Protein 7D40 (pdb70)

Nearest PDB structures (foldseek):
  7d95-assembly1_B  TM=1.003E+00  e=1.346E-40  Methanocaldococcus jannaschii DSM 2661
  7d96-assembly1_A  TM=9.999E-01  e=4.193E-40  Methanocaldococcus jannaschii DSM 2661
  2ywc-assembly3_A  TM=9.236E-01  e=1.010E-18  Thermus thermophilus HB8
  2ywc-assembly1_B  TM=8.673E-01  e=2.221E-19  Thermus thermophilus HB8
  2ywc-assembly3_D  TM=9.173E-01  e=1.783E-18  Thermus thermophilus HB8

Organism: Methanocaldococcus jannaschii (strain ATCC 43067 / DSM 2661 / JAL-1 / JCM 10045 / NBRC 100440) (NCBI:txid243232)

Solvent-accessible surface area: 16465 Å² total

Secondary structure (P-SEA, 3-state):
cbbbccccccaaaaaaaaaaaabbbbbbbcccccaaaaaaccccccccccccccccccaaaaaaacccccbbbbcaaaaaaaaaaabbbbbccccccccbbbbbbcccccccccccbbbbbbbccccccccccccccccccccccccccccccccbbbbccccccccccaaaaaaaaaaaaaccccc/cbbbbcccccaaaaaaaaaaaabbbbbbbcccccaaaaaaccccccccccccccccccaaaaaaaaccccbbbbccaaaaaaaaaabbbbbbbccccccbbbbbbcccccccccccbbbbbbbccccccccccccccccccccccccbbbcccccbbbbccccccccccaaaaaaaaaaaaaccccc

InterPro domains:
  IPR004739 GMP synthase, glutamine amidotransferase [TIGR00888] (2-185)
  IPR004739 GMP synthase, glutamine amidotransferase [cd01742] (2-179)
  IPR017926 Glutamine amidotransferase [PF00117] (3-180)
  IPR023686 GMP synthase (glutamine-hydrolyzing) subunit A [MF_01510] (1-185)
  IPR023686 GMP synthase (glutamine-hydrolyzing) subunit A [NF001975] (1-184)
  IPR029062 Class I glutamine amidotransferase-like [G3DSA:3.40.50.880] (1-188)
  IPR029062 Class I glutamine amidotransferase-like [SSF52317] (1-183)

Structure (mmCIF, N/CA/C/O backbone):
data_7D40
#
_entry.id   7D40
#
_cell.length_a   65.280
_cell.length_b   65.280
_cell.length_c   97.141
_cell.angle_alpha   90.000
_cell.angle_beta   90.000
_cell.angle_gamma   120.000
#
_symmetry.space_group_name_H-M   'P 32'
#
loop_
_entity.id
_entity.type
_entity.pdbx_description
1 polymer 'GMP synthase [glutamine-hydrolyzing] subunit A'
2 water water
#
loop_
_atom_site.group_PDB
_atom_site.id
_atom_site.type_symbol
_atom_site.label_atom_id
_atom_site.label_alt_id
_atom_site.label_comp_id
_atom_site.label_asym_id
_atom_site.label_entity_id
_atom_site.label_seq_id
_atom_site.pdbx_PDB_ins_code
_atom_site.Cartn_x
_atom_site.Cartn_y
_atom_site.Cartn_z
_atom_site.occupancy
_atom_site.B_iso_or_equiv
_atom_site.auth_seq_id
_atom_site.auth_comp_id
_atom_site.auth_asym_id
_atom_site.auth_atom_id
_atom_site.pdbx_PDB_model_num
ATOM 1 N N . MET A 1 1 ? 3.049 20.385 -21.800 1.00 16.31 1 MET A N 1
ATOM 2 C CA . MET A 1 1 ? 1.967 20.749 -20.893 1.00 16.57 1 MET A CA 1
ATOM 3 C C . MET A 1 1 ? 2.370 20.533 -19.438 1.00 15.89 1 MET A C 1
ATOM 4 O O . MET A 1 1 ? 2.996 19.529 -19.100 1.00 16.12 1 MET A O 1
ATOM 9 N N . ILE A 1 2 ? 2.006 21.482 -18.582 1.00 15.16 2 ILE A N 1
ATOM 10 C CA . ILE A 1 2 ? 2.331 21.397 -17.152 1.00 14.26 2 ILE A CA 1
ATOM 11 C C . ILE A 1 2 ? 1.154 20.843 -16.413 1.00 13.68 2 ILE A C 1
ATOM 12 O O . ILE A 1 2 ? 0.041 21.299 -16.573 1.00 15.17 2 ILE A O 1
ATOM 17 N N . VAL A 1 3 ? 1.327 19.843 -15.540 1.00 13.82 3 VAL A N 1
ATOM 18 C CA . VAL A 1 3 ? 0.214 19.346 -14.739 1.00 14.87 3 VAL A CA 1
ATOM 19 C C . VAL A 1 3 ? 0.209 20.116 -13.403 1.00 15.38 3 VAL A C 1
ATOM 20 O O . VAL A 1 3 ? 1.271 20.255 -12.761 1.00 15.44 3 VAL A O 1
ATOM 24 N N . ILE A 1 4 ? -0.974 20.550 -12.979 1.00 14.84 4 ILE A N 1
ATOM 25 C CA . ILE A 1 4 ? -1.133 21.271 -11.734 1.00 14.57 4 ILE A CA 1
ATOM 26 C C . ILE A 1 4 ? -1.945 20.414 -10.763 1.00 14.53 4 ILE A C 1
ATOM 27 O O . ILE A 1 4 ? -3.124 20.085 -11.096 1.00 14.81 4 ILE A O 1
ATOM 32 N N . LEU A 1 5 ? -1.314 19.963 -9.691 1.00 14.62 5 LEU A N 1
ATOM 33 C CA . LEU A 1 5 ? -2.039 19.227 -8.674 1.00 16.53 5 LEU A CA 1
ATOM 34 C C . LEU A 1 5 ? -2.870 20.188 -7.829 1.00 14.99 5 LEU A C 1
ATOM 35 O O . LEU A 1 5 ? -2.337 21.181 -7.238 1.00 17.31 5 LEU A O 1
ATOM 40 N N . ASP A 1 6 ? -4.188 19.991 -7.820 1.00 17.07 6 ASP A N 1
ATOM 41 C CA . ASP A 1 6 ? -5.074 20.863 -7.121 1.00 16.17 6 ASP A CA 1
ATOM 42 C C . ASP A 1 6 ? -5.163 20.518 -5.620 1.00 18.62 6 ASP A C 1
ATOM 43 O O . ASP A 1 6 ? -5.834 19.514 -5.233 1.00 18.33 6 ASP A O 1
ATOM 48 N N . ASN A 1 7 ? -4.476 21.303 -4.823 1.00 16.68 7 ASN A N 1
ATOM 49 C CA . ASN A 1 7 ? -4.379 21.113 -3.363 1.00 17.44 7 ASN A CA 1
ATOM 50 C C . ASN A 1 7 ? -5.513 21.876 -2.636 1.00 20.57 7 ASN A C 1
ATOM 51 O O . ASN A 1 7 ? -5.491 21.881 -1.425 1.00 20.62 7 ASN A O 1
ATOM 56 N N . GLY A 1 8 ? -6.426 22.420 -3.435 1.00 19.54 8 GLY A N 1
ATOM 57 C CA . GLY A 1 8 ? -7.720 22.996 -2.958 1.00 21.13 8 GLY A CA 1
ATOM 58 C C . GLY A 1 8 ? -7.639 24.482 -2.715 1.00 22.77 8 GLY A C 1
ATOM 59 O O . GLY A 1 8 ? -8.545 25.048 -2.163 1.00 24.85 8 GLY A O 1
ATOM 60 N N . GLY A 1 9 ? -6.610 25.155 -3.183 1.00 20.30 9 GLY A N 1
ATOM 61 C CA . GLY A 1 9 ? -6.408 26.617 -2.882 1.00 23.53 9 GLY A CA 1
ATOM 62 C C . GLY A 1 9 ? -7.219 27.484 -3.832 1.00 21.00 9 GLY A C 1
ATOM 63 O O . GLY A 1 9 ? -7.539 27.047 -4.973 1.00 25.39 9 GLY A O 1
ATOM 64 N N . GLN A 1 10 ? -7.467 28.724 -3.424 1.00 18.77 10 GLN A N 1
ATOM 65 C CA . GLN A 1 10 ? -8.282 29.601 -4.286 1.00 20.53 10 GLN A CA 1
ATOM 66 C C . GLN A 1 10 ? -7.630 30.081 -5.582 1.00 21.98 10 GLN A C 1
ATOM 67 O O . GLN A 1 10 ? -8.323 30.565 -6.455 1.00 24.29 10 GLN A O 1
ATOM 71 N N . TYR A 1 11 ? -6.283 29.947 -5.731 1.00 19.06 11 TYR A N 1
ATOM 72 C CA . TYR A 1 11 ? -5.574 30.471 -6.889 1.00 17.82 11 TYR A CA 1
ATOM 73 C C . TYR A 1 11 ? -5.197 29.430 -7.907 1.00 17.38 11 TYR A C 1
ATOM 74 O O . TYR A 1 11 ? -4.435 29.710 -8.818 1.00 17.01 11 TYR A O 1
ATOM 83 N N . VAL A 1 12 ? -5.777 28.243 -7.806 1.00 16.22 12 VAL A N 1
ATOM 84 C CA . VAL A 1 12 ? -5.461 27.154 -8.763 1.00 17.02 12 VAL A CA 1
ATOM 85 C C . VAL A 1 12 ? -5.706 27.522 -10.190 1.00 17.26 12 VAL A C 1
ATOM 86 O O . VAL A 1 12 ? -4.825 27.383 -11.023 1.00 16.60 12 VAL A O 1
ATOM 90 N N . HIS A 1 13 ? -6.866 28.128 -10.513 1.00 16.48 13 HIS A N 1
ATOM 91 C CA . HIS A 1 13 ? -7.128 28.551 -11.852 1.00 16.84 13 HIS A CA 1
ATOM 92 C C . HIS A 1 13 ? -6.254 29.673 -12.301 1.00 16.58 13 HIS A C 1
ATOM 93 O O . HIS A 1 13 ? -6.010 29.735 -13.445 1.00 16.34 13 HIS A O 1
ATOM 100 N N . ARG A 1 14 ? -5.761 30.495 -11.366 1.00 16.55 14 ARG A N 1
ATOM 101 C CA . ARG A 1 14 ? -4.829 31.558 -11.657 1.00 16.81 14 ARG A CA 1
ATOM 102 C C . ARG A 1 14 ? -3.469 30.954 -12.142 1.00 15.19 14 ARG A C 1
ATOM 103 O O . ARG A 1 14 ? -2.802 31.505 -13.041 1.00 15.18 14 ARG A O 1
ATOM 111 N N . ILE A 1 15 ? -3.062 29.787 -11.627 1.00 14.84 15 ILE A N 1
ATOM 112 C CA . ILE A 1 15 ? -1.894 29.198 -12.178 1.00 15.27 15 ILE A CA 1
ATOM 113 C C . ILE A 1 15 ? -2.077 28.884 -13.707 1.00 13.00 15 ILE A C 1
ATOM 114 O O . ILE A 1 15 ? -1.231 29.114 -14.583 1.00 13.60 15 ILE A O 1
ATOM 119 N N . HIS A 1 16 ? -3.226 28.265 -14.033 1.00 13.66 16 HIS A N 1
ATOM 120 C CA . HIS A 1 16 ? -3.555 27.932 -15.414 1.00 15.94 16 HIS A CA 1
ATOM 121 C C . HIS A 1 16 ? -3.598 29.190 -16.266 1.00 15.42 16 HIS A C 1
ATOM 122 O O . HIS A 1 16 ? -3.015 29.220 -17.353 1.00 16.09 16 HIS A O 1
ATOM 129 N N . ARG A 1 17 ? -4.227 30.241 -15.766 1.00 15.95 17 ARG A N 1
ATOM 130 C CA . ARG A 1 17 ? -4.389 31.478 -16.522 1.00 17.34 17 ARG A CA 1
ATOM 131 C C . ARG A 1 17 ? -3.097 32.158 -16.748 1.00 16.19 17 ARG A C 1
ATOM 132 O O . ARG A 1 17 ? -2.781 32.620 -17.868 1.00 18.23 17 ARG A O 1
ATOM 140 N N . SER A 1 18 ? -2.257 32.177 -15.754 1.00 16.12 18 SER A N 1
ATOM 141 C CA . SER A 1 18 ? -0.991 32.848 -15.855 1.00 16.89 18 SER A CA 1
ATOM 142 C C . SER A 1 18 ? -0.081 32.125 -16.794 1.00 15.35 18 SER A C 1
ATOM 143 O O . SER A 1 18 ? 0.644 32.748 -17.616 1.00 17.50 18 SER A O 1
ATOM 146 N N . LEU A 1 19 ? 0.001 30.793 -16.687 1.00 15.11 19 LEU A N 1
ATOM 147 C CA . LEU A 1 19 ? 0.721 30.034 -17.669 1.00 15.27 19 LEU A CA 1
ATOM 148 C C . LEU A 1 19 ? 0.260 30.243 -19.138 1.00 14.80 19 LEU A C 1
ATOM 149 O O . LEU A 1 19 ? 1.088 30.338 -20.021 1.00 15.93 19 LEU A O 1
ATOM 154 N N . LYS A 1 20 ? -1.047 30.393 -19.317 1.00 15.65 20 LYS A N 1
ATOM 155 C CA . LYS A 1 20 ? -1.582 30.715 -20.638 1.00 16.89 20 LYS A CA 1
ATOM 156 C C . LYS A 1 20 ? -1.069 32.022 -21.169 1.00 15.82 20 LYS A C 1
ATOM 157 O O . LYS A 1 20 ? -0.791 32.127 -22.430 1.00 18.19 20 LYS A O 1
ATOM 163 N N . TYR A 1 21 ? -0.964 33.012 -20.298 1.00 17.21 21 TYR A N 1
ATOM 164 C CA . TYR A 1 21 ? -0.460 34.349 -20.705 1.00 18.55 21 TYR A CA 1
ATOM 165 C C . TYR A 1 21 ? 0.957 34.243 -21.241 1.00 20.82 21 TYR A C 1
ATOM 166 O O . TYR A 1 21 ? 1.409 35.086 -22.092 1.00 23.76 21 TYR A O 1
ATOM 175 N N . ILE A 1 22 ? 1.738 33.238 -20.810 1.00 16.43 22 ILE A N 1
ATOM 176 C CA . ILE A 1 22 ? 3.058 33.042 -21.387 1.00 16.47 22 ILE A CA 1
ATOM 177 C C . ILE A 1 22 ? 3.117 31.897 -22.425 1.00 17.99 22 ILE A C 1
ATOM 178 O O . ILE A 1 22 ? 4.172 31.489 -22.855 1.00 20.10 22 ILE A O 1
ATOM 183 N N . GLY A 1 23 ? 1.964 31.451 -22.859 1.00 18.05 23 GLY A N 1
ATOM 184 C CA . GLY A 1 23 ? 1.921 30.434 -23.932 1.00 18.96 23 GLY A CA 1
ATOM 185 C C . GLY A 1 23 ? 2.185 29.002 -23.545 1.00 20.62 23 GLY A C 1
ATOM 186 O O . GLY A 1 23 ? 2.607 28.183 -24.367 1.00 20.11 23 GLY A O 1
ATOM 187 N N . VAL A 1 24 ? 1.867 28.664 -22.284 1.00 16.13 24 VAL A N 1
ATOM 188 C CA . VAL A 1 24 ? 2.159 27.286 -21.807 1.00 16.50 24 VAL A CA 1
ATOM 189 C C . VAL A 1 24 ? 0.865 26.683 -21.424 1.00 15.79 24 VAL A C 1
ATOM 190 O O . VAL A 1 24 ? 0.110 27.239 -20.584 1.00 17.65 24 VAL A O 1
ATOM 194 N N . SER A 1 25 ? 0.580 25.540 -22.000 1.00 15.25 25 SER A N 1
ATOM 195 C CA . SER A 1 25 ? -0.604 24.778 -21.689 1.00 17.97 25 SER A CA 1
ATOM 196 C C . SER A 1 25 ? -0.468 24.043 -20.341 1.00 14.99 25 SER A C 1
ATOM 197 O O . SER A 1 25 ? 0.595 23.639 -19.990 1.00 15.88 25 SER A O 1
ATOM 200 N N . SER A 1 26 ? -1.604 23.882 -19.629 1.00 15.97 26 SER A N 1
ATOM 201 C CA . SER A 1 26 ? -1.573 23.173 -18.382 1.00 15.89 26 SER A CA 1
ATOM 202 C C . SER A 1 26 ? -2.905 22.522 -18.090 1.00 17.88 26 SER A C 1
ATOM 203 O O . SER A 1 26 ? -3.937 22.886 -18.689 1.00 18.96 26 SER A O 1
ATOM 206 N N . LYS A 1 27 ? -2.891 21.551 -17.212 1.00 16.81 27 LYS A N 1
ATOM 207 C CA . LYS A 1 27 ? -4.071 20.756 -16.912 1.00 18.62 27 LYS A CA 1
ATOM 208 C C . LYS A 1 27 ? -4.122 20.615 -15.428 1.00 17.86 27 LYS A C 1
ATOM 209 O O . LYS A 1 27 ? -3.154 20.165 -14.781 1.00 16.30 27 LYS A O 1
ATOM 215 N N . ILE A 1 28 ? -5.262 20.993 -14.847 1.00 16.76 28 ILE A N 1
ATOM 216 C CA . ILE A 1 28 ? -5.491 20.890 -13.405 1.00 17.87 28 ILE A CA 1
ATOM 217 C C . ILE A 1 28 ? -6.023 19.470 -13.091 1.00 18.93 28 ILE A C 1
ATOM 218 O O . ILE A 1 28 ? -7.012 19.033 -13.771 1.00 20.15 28 ILE A O 1
ATOM 223 N N . VAL A 1 29 ? -5.358 18.718 -12.190 1.00 19.81 29 VAL A N 1
ATOM 224 C CA . VAL A 1 29 ? -5.746 17.386 -11.856 1.00 17.70 29 VAL A CA 1
ATOM 225 C C . VAL A 1 29 ? -5.935 17.239 -10.361 1.00 21.24 29 VAL A C 1
ATOM 226 O O . VAL A 1 29 ? -5.390 18.000 -9.587 1.00 18.45 29 VAL A O 1
ATOM 230 N N . PRO A 1 30 ? -6.705 16.191 -9.916 1.00 19.68 30 PRO A N 1
ATOM 231 C CA . PRO A 1 30 ? -6.818 15.949 -8.499 1.00 21.81 30 PRO A CA 1
ATOM 232 C C . PRO A 1 30 ? -5.488 15.749 -7.844 1.00 20.51 30 PRO A C 1
ATOM 233 O O . PRO A 1 30 ? -4.561 15.118 -8.387 1.00 20.00 30 PRO A O 1
ATOM 237 N N . ASN A 1 31 ? -5.397 16.185 -6.623 1.00 19.56 31 ASN A N 1
ATOM 238 C CA . ASN A 1 31 ? -4.124 15.964 -5.905 1.00 19.19 31 ASN A CA 1
ATOM 239 C C . ASN A 1 31 ? -3.805 14.481 -5.513 1.00 18.00 31 ASN A C 1
ATOM 240 O O . ASN A 1 31 ? -2.758 14.244 -5.017 1.00 19.89 31 ASN A O 1
ATOM 245 N N . THR A 1 32 ? -4.756 13.607 -5.772 1.00 20.21 32 THR A N 1
ATOM 246 C CA . THR A 1 32 ? -4.625 12.166 -5.597 1.00 22.38 32 THR A CA 1
ATOM 247 C C . THR A 1 32 ? -4.144 11.416 -6.853 1.00 23.34 32 THR A C 1
ATOM 248 O O . THR A 1 32 ? -3.983 10.149 -6.851 1.00 22.04 32 THR A O 1
ATOM 252 N N . THR A 1 33 ? -3.870 12.161 -7.952 1.00 19.69 33 THR A N 1
ATOM 253 C CA . THR A 1 33 ? -3.437 11.555 -9.207 1.00 21.21 33 THR A CA 1
ATOM 254 C C . THR A 1 33 ? -2.128 10.817 -9.002 1.00 19.68 33 THR A C 1
ATOM 255 O O . THR A 1 33 ? -1.180 11.394 -8.501 1.00 20.23 33 THR A O 1
ATOM 259 N N . PRO A 1 34 ? -2.082 9.520 -9.352 1.00 21.78 34 PRO A N 1
ATOM 260 C CA . PRO A 1 34 ? -0.853 8.780 -9.077 1.00 23.70 34 PRO A CA 1
ATOM 261 C C . PRO A 1 34 ? 0.279 9.264 -9.986 1.00 22.01 34 PRO A C 1
ATOM 262 O O . PRO A 1 34 ? 0.069 9.541 -11.161 1.00 19.63 34 PRO A O 1
ATOM 266 N N . LEU A 1 35 ? 1.470 9.217 -9.441 1.00 24.02 35 LEU A N 1
ATOM 267 C CA . LEU A 1 35 ? 2.681 9.579 -10.146 1.00 24.38 35 LEU A CA 1
ATOM 268 C C . LEU A 1 35 ? 2.802 8.878 -11.520 1.00 24.00 35 LEU A C 1
ATOM 269 O O . LEU A 1 35 ? 3.169 9.509 -12.517 1.00 20.50 35 LEU A O 1
ATOM 274 N N . GLU A 1 36 ? 2.504 7.576 -11.617 1.00 17.22 36 GLU A N 1
ATOM 275 C CA . GLU A 1 36 ? 2.739 6.890 -12.887 1.00 22.49 36 GLU A CA 1
ATOM 276 C C . GLU A 1 36 ? 1.880 7.402 -14.032 1.00 18.84 36 GLU A C 1
ATOM 277 O O . GLU A 1 36 ? 2.248 7.327 -15.183 1.00 18.77 36 GLU A O 1
ATOM 283 N N . GLU A 1 37 ? 0.725 7.877 -13.674 1.00 18.73 37 GLU A N 1
ATOM 284 C CA . GLU A 1 37 ? -0.244 8.384 -14.660 1.00 19.52 37 GLU A CA 1
ATOM 285 C C . GLU A 1 37 ? 0.242 9.781 -15.178 1.00 18.85 37 GLU A C 1
ATOM 286 O O . GLU A 1 37 ? 0.141 10.038 -16.361 1.00 18.97 37 GLU A O 1
ATOM 292 N N . ILE A 1 38 ? 0.838 10.534 -14.302 1.00 18.22 38 ILE A N 1
ATOM 293 C CA . ILE A 1 38 ? 1.391 11.857 -14.672 1.00 18.19 38 ILE A CA 1
ATOM 294 C C . ILE A 1 38 ? 2.584 11.629 -15.601 1.00 17.68 38 ILE A C 1
ATOM 295 O O . ILE A 1 38 ? 2.706 12.233 -16.710 1.00 17.43 38 ILE A O 1
ATOM 300 N N . GLU A 1 39 ? 3.532 10.775 -15.198 1.00 17.75 39 GLU A N 1
ATOM 301 C CA . GLU A 1 39 ? 4.773 10.707 -15.944 1.00 20.48 39 GLU A CA 1
ATOM 302 C C . GLU A 1 39 ? 4.696 9.814 -17.176 1.00 17.90 39 GLU A C 1
ATOM 303 O O . GLU A 1 39 ? 5.591 9.861 -17.999 1.00 22.68 39 GLU A O 1
ATOM 309 N N . SER A 1 40 ? 3.674 8.987 -17.315 1.00 18.78 40 SER A N 1
ATOM 310 C CA . SER A 1 40 ? 3.622 8.164 -18.548 1.00 17.81 40 SER A CA 1
ATOM 311 C C . SER A 1 40 ? 3.042 8.934 -19.728 1.00 20.10 40 SER A C 1
ATOM 312 O O . SER A 1 40 ? 3.180 8.515 -20.870 1.00 22.09 40 SER A O 1
ATOM 315 N N . ASN A 1 41 ? 2.415 10.080 -19.446 1.00 17.60 41 ASN A N 1
ATOM 316 C CA . ASN A 1 41 ? 1.879 10.961 -20.494 1.00 17.01 41 ASN A CA 1
ATOM 317 C C . ASN A 1 41 ? 3.072 11.792 -21.014 1.00 17.11 41 ASN A C 1
ATOM 318 O O . ASN A 1 41 ? 3.646 12.618 -20.291 1.00 16.22 41 ASN A O 1
ATOM 323 N N . LYS A 1 42 ? 3.507 11.476 -22.242 1.00 16.96 42 LYS A N 1
ATOM 324 C CA . LYS A 1 42 ? 4.652 12.110 -22.812 1.00 15.56 42 LYS A CA 1
ATOM 325 C C . LYS A 1 42 ? 4.468 13.643 -23.098 1.00 15.88 42 LYS A C 1
ATOM 326 O O . LYS A 1 42 ? 5.452 14.299 -23.351 1.00 17.66 42 LYS A O 1
ATOM 332 N N . GLU A 1 43 ? 3.245 14.123 -23.030 1.00 14.93 43 GLU A N 1
ATOM 333 C CA . GLU A 1 43 ? 2.976 15.551 -23.155 1.00 15.53 43 GLU A CA 1
ATOM 334 C C . GLU A 1 43 ? 3.347 16.300 -21.887 1.00 17.39 43 GLU A C 1
ATOM 335 O O . GLU A 1 43 ? 3.487 17.539 -21.942 1.00 16.82 43 GLU A O 1
ATOM 341 N N . VAL A 1 44 ? 3.548 15.603 -20.758 1.00 15.18 44 VAL A N 1
ATOM 342 C CA . VAL A 1 44 ? 3.816 16.285 -19.476 1.00 16.68 44 VAL A CA 1
ATOM 343 C C . VAL A 1 44 ? 5.274 16.546 -19.259 1.00 16.56 44 VAL A C 1
ATOM 344 O O . VAL A 1 44 ? 6.108 15.666 -19.307 1.00 14.95 44 VAL A O 1
ATOM 348 N N . LYS A 1 45 ? 5.644 17.843 -19.103 1.00 14.34 45 LYS A N 1
ATOM 349 C CA . LYS A 1 45 ? 6.946 18.333 -18.931 1.00 15.34 45 LYS A CA 1
ATOM 350 C C . LYS A 1 45 ? 7.331 18.800 -17.531 1.00 13.51 45 LYS A C 1
ATOM 351 O O . LYS A 1 45 ? 8.489 19.085 -17.271 1.00 14.75 45 LYS A O 1
ATOM 357 N N . GLY A 1 46 ? 6.306 19.009 -16.685 1.00 12.80 46 GLY A N 1
ATOM 358 C CA . GLY A 1 46 ? 6.566 19.430 -15.344 1.00 12.89 46 GLY A CA 1
ATOM 359 C C . GLY A 1 46 ? 5.296 19.413 -14.511 1.00 12.13 46 GLY A C 1
ATOM 360 O O . GLY A 1 46 ? 4.201 19.187 -15.047 1.00 12.98 46 GLY A O 1
ATOM 361 N N . ILE A 1 47 ? 5.519 19.539 -13.214 1.00 13.80 47 ILE A N 1
ATOM 362 C CA . ILE A 1 47 ? 4.512 19.439 -12.193 1.00 12.62 47 ILE A CA 1
ATOM 363 C C . ILE A 1 47 ? 4.491 20.650 -11.278 1.00 13.24 47 ILE A C 1
ATOM 364 O O . ILE A 1 47 ? 5.536 21.055 -10.811 1.00 15.17 47 ILE A O 1
ATOM 369 N N . ILE A 1 48 ? 3.297 21.238 -11.109 1.00 12.33 48 ILE A N 1
ATOM 370 C CA . ILE A 1 48 ? 3.100 22.307 -10.085 1.00 13.87 48 ILE A CA 1
ATOM 371 C C . ILE A 1 48 ? 2.224 21.755 -8.962 1.00 13.18 48 ILE A C 1
ATOM 372 O O . ILE A 1 48 ? 1.121 21.188 -9.224 1.00 14.80 48 ILE A O 1
ATOM 377 N N . LEU A 1 49 ? 2.697 21.933 -7.738 1.00 13.44 49 LEU A N 1
ATOM 378 C CA . LEU A 1 49 ? 1.867 21.567 -6.535 1.00 14.76 49 LEU A CA 1
ATOM 379 C C . LEU A 1 49 ? 1.284 22.900 -6.036 1.00 13.90 49 LEU A C 1
ATOM 380 O O . LEU A 1 49 ? 1.988 23.735 -5.564 1.00 15.18 49 LEU A O 1
ATOM 385 N N . SER A 1 50 ? -0.016 23.046 -6.135 1.00 13.85 50 SER A N 1
ATOM 386 C CA . SER A 1 50 ? -0.706 24.353 -5.811 1.00 14.13 50 SER A CA 1
ATOM 387 C C . SER A 1 50 ? -0.738 24.593 -4.345 1.00 13.82 50 SER A C 1
ATOM 388 O O . SER A 1 50 ? -0.432 23.713 -3.506 1.00 13.35 50 SER A O 1
ATOM 391 N N . GLY A 1 51 ? -1.161 25.841 -4.019 1.00 14.00 51 GLY A N 1
ATOM 392 C CA . GLY A 1 51 ? -1.577 26.139 -2.691 1.00 15.88 51 GLY A CA 1
ATOM 393 C C . GLY A 1 51 ? -2.839 25.396 -2.312 1.00 14.71 51 GLY A C 1
ATOM 394 O O . GLY A 1 51 ? -3.572 24.816 -3.107 1.00 16.73 51 GLY A O 1
ATOM 395 N N . GLY A 1 52 ? -3.053 25.472 -0.995 1.00 15.89 52 GLY A N 1
ATOM 396 C CA . GLY A 1 52 ? -4.294 24.863 -0.442 1.00 18.27 52 GLY A CA 1
ATOM 397 C C . GLY A 1 52 ? -4.320 24.958 1.054 1.00 19.42 52 GLY A C 1
ATOM 398 O O . GLY A 1 52 ? -3.365 25.331 1.711 1.00 17.46 52 GLY A O 1
ATOM 399 N N . PRO A 1 53 ? -5.454 24.542 1.605 1.00 20.08 53 PRO A N 1
ATOM 400 C CA . PRO A 1 53 ? -5.653 24.782 3.067 1.00 22.32 53 PRO A CA 1
ATOM 401 C C . PRO A 1 53 ? -5.056 23.770 4.042 1.00 26.97 53 PRO A C 1
ATOM 402 O O . PRO A 1 53 ? -4.893 24.114 5.196 1.00 31.30 53 PRO A O 1
ATOM 406 N N . ASP A 1 54 ? -4.756 22.565 3.635 1.00 26.61 54 ASP A N 1
ATOM 407 C CA . ASP A 1 54 ? -4.598 21.496 4.612 1.00 30.89 54 ASP A CA 1
ATOM 408 C C . ASP A 1 54 ? -3.448 20.607 4.288 1.00 27.06 54 ASP A C 1
ATOM 409 O O . ASP A 1 54 ? -3.567 19.768 3.424 1.00 32.16 54 ASP A O 1
ATOM 414 N N . ILE A 1 55 ? -2.331 20.756 4.998 1.00 28.45 55 ILE A N 1
ATOM 415 C CA . ILE A 1 55 ? -1.164 19.973 4.732 1.00 29.26 55 ILE A CA 1
ATOM 416 C C . ILE A 1 55 ? -1.402 18.432 4.953 1.00 34.94 55 ILE A C 1
ATOM 417 O O . ILE A 1 55 ? -0.811 17.607 4.256 1.00 36.91 55 ILE A O 1
ATOM 422 N N . GLU A 1 56 ? -2.351 18.081 5.835 1.00 36.57 56 GLU A N 1
ATOM 423 C CA . GLU A 1 56 ? -2.752 16.655 6.010 1.00 34.91 56 GLU A CA 1
ATOM 424 C C . GLU A 1 56 ? -3.540 16.112 4.812 1.00 37.55 56 GLU A C 1
ATOM 425 O O . GLU A 1 56 ? -3.619 14.900 4.680 1.00 45.27 56 GLU A O 1
ATOM 430 N N . LYS A 1 57 ? -4.144 16.978 3.973 1.00 37.84 57 LYS A N 1
ATOM 431 C CA . LYS A 1 57 ? -5.033 16.540 2.858 1.00 37.72 57 LYS A CA 1
ATOM 432 C C . LYS A 1 57 ? -4.350 16.579 1.514 1.00 39.06 57 LYS A C 1
ATOM 433 O O . LYS A 1 57 ? -5.056 16.611 0.462 1.00 38.50 57 LYS A O 1
ATOM 435 N N . ALA A 1 58 ? -2.999 16.550 1.524 1.00 40.69 58 ALA A N 1
ATOM 436 C CA . ALA A 1 58 ? -2.227 16.618 0.296 1.00 34.48 58 ALA A CA 1
ATOM 437 C C . ALA A 1 58 ? -0.972 15.752 0.372 1.00 45.01 58 ALA A C 1
ATOM 438 O O . ALA A 1 58 ? 0.061 16.115 -0.241 1.00 37.95 58 ALA A O 1
ATOM 440 N N . LYS A 1 59 ? -1.070 14.596 1.065 1.00 37.41 59 LYS A N 1
ATOM 441 C CA . LYS A 1 59 ? 0.008 13.567 1.151 1.00 38.37 59 LYS A CA 1
ATOM 442 C C . LYS A 1 59 ? 0.586 12.966 -0.131 1.00 42.58 59 LYS A C 1
ATOM 443 O O . LYS A 1 59 ? 1.847 12.870 -0.213 1.00 59.50 59 LYS A O 1
ATOM 445 N N . ASN A 1 60 ? -0.265 12.474 -1.064 1.00 32.27 60 ASN A N 1
ATOM 446 C CA . ASN A 1 60 ? 0.146 12.040 -2.429 1.00 28.01 60 ASN A CA 1
ATOM 447 C C . ASN A 1 60 ? 1.191 12.996 -2.990 1.00 23.91 60 ASN A C 1
ATOM 448 O O . ASN A 1 60 ? 2.009 12.546 -3.766 1.00 22.26 60 ASN A O 1
ATOM 453 N N . CYS A 1 61 ? 1.195 14.274 -2.563 1.00 23.30 61 CYS A N 1
ATOM 454 C CA . CYS A 1 61 ? 2.239 15.190 -2.973 1.00 20.71 61 CYS A CA 1
ATOM 455 C C . CYS A 1 61 ? 3.542 14.881 -2.438 1.00 20.27 61 CYS A C 1
ATOM 456 O O . CYS A 1 61 ? 4.517 15.279 -3.031 1.00 18.21 61 CYS A O 1
ATOM 459 N N . ILE A 1 62 ? 3.624 14.298 -1.208 1.00 19.90 62 ILE A N 1
ATOM 460 C CA . ILE A 1 62 ? 4.907 13.889 -0.689 1.00 21.04 62 ILE A CA 1
ATOM 461 C C . ILE A 1 62 ? 5.534 12.814 -1.606 1.00 19.12 62 ILE A C 1
ATOM 462 O O . ILE A 1 62 ? 6.718 12.856 -1.882 1.00 19.90 62 ILE A O 1
ATOM 467 N N . ASP A 1 63 ? 4.733 11.847 -1.998 1.00 20.27 63 ASP A N 1
ATOM 468 C CA . ASP A 1 63 ? 5.228 10.756 -2.891 1.00 19.94 63 ASP A CA 1
ATOM 469 C C . ASP A 1 63 ? 5.740 11.332 -4.188 1.00 19.24 63 ASP A C 1
ATOM 470 O O . ASP A 1 63 ? 6.774 10.992 -4.668 1.00 20.14 63 ASP A O 1
ATOM 475 N N . ILE A 1 64 ? 4.940 12.205 -4.773 1.00 17.45 64 ILE A N 1
ATOM 476 C CA . ILE A 1 64 ? 5.336 12.987 -5.985 1.00 20.40 64 ILE A CA 1
ATOM 477 C C . ILE A 1 64 ? 6.619 13.763 -5.811 1.00 16.87 64 ILE A C 1
ATOM 478 O O . ILE A 1 64 ? 7.578 13.692 -6.603 1.00 18.68 64 ILE A O 1
ATOM 483 N N . ALA A 1 65 ? 6.743 14.481 -4.710 1.00 19.36 65 ALA A N 1
ATOM 484 C CA . ALA A 1 65 ? 7.943 15.254 -4.502 1.00 18.81 65 ALA A CA 1
ATOM 485 C C . ALA A 1 65 ? 9.205 14.403 -4.403 1.00 19.07 65 ALA A C 1
ATOM 486 O O . ALA A 1 65 ? 10.244 14.716 -4.910 1.00 20.91 65 ALA A O 1
ATOM 488 N N . LEU A 1 66 ? 9.037 13.290 -3.695 1.00 21.11 66 LEU A N 1
ATOM 489 C CA . LEU A 1 66 ? 10.130 12.330 -3.562 1.00 20.08 66 LEU A CA 1
ATOM 490 C C . LEU A 1 66 ? 10.490 11.549 -4.751 1.00 21.15 66 LEU A C 1
ATOM 491 O O . LEU A 1 66 ? 11.676 11.252 -4.913 1.00 23.85 66 LEU A O 1
ATOM 496 N N . ASN A 1 67 ? 9.508 11.129 -5.565 1.00 20.36 67 ASN A N 1
ATOM 497 C CA . ASN A 1 67 ? 9.766 10.147 -6.577 1.00 20.89 67 ASN A CA 1
ATOM 498 C C . ASN A 1 67 ? 9.669 10.626 -8.039 1.00 21.99 67 ASN A C 1
ATOM 499 O O . ASN A 1 67 ? 10.194 10.004 -8.942 1.00 20.90 67 ASN A O 1
ATOM 504 N N . ALA A 1 68 ? 9.017 11.782 -8.294 1.00 22.18 68 ALA A N 1
ATOM 505 C CA . ALA A 1 68 ? 9.002 12.271 -9.691 1.00 19.63 68 ALA A CA 1
ATOM 506 C C . ALA A 1 68 ? 10.391 12.554 -10.264 1.00 18.55 68 ALA A C 1
ATOM 507 O O . ALA A 1 68 ? 11.267 13.021 -9.527 1.00 20.72 68 ALA A O 1
ATOM 509 N N . LYS A 1 69 ? 10.559 12.295 -11.562 1.00 17.25 69 LYS A N 1
ATOM 510 C CA . LYS A 1 69 ? 11.741 12.756 -12.255 1.00 19.29 69 LYS A CA 1
ATOM 511 C C . LYS A 1 69 ? 11.515 14.046 -13.030 1.00 19.42 69 LYS A C 1
ATOM 512 O O . LYS A 1 69 ? 12.486 14.767 -13.353 1.00 22.85 69 LYS A O 1
ATOM 516 N N . LEU A 1 70 ? 10.273 14.356 -13.255 1.00 18.25 70 LEU A N 1
ATOM 517 C CA . LEU A 1 70 ? 9.985 15.691 -13.854 1.00 17.65 70 LEU A CA 1
ATOM 518 C C . LEU A 1 70 ? 10.297 16.815 -12.877 1.00 17.01 70 LEU A C 1
ATOM 519 O O . LEU A 1 70 ? 10.208 16.643 -11.660 1.00 15.70 70 LEU A O 1
ATOM 524 N N . PRO A 1 71 ? 10.628 18.003 -13.398 1.00 17.03 71 PRO A N 1
ATOM 525 C CA . PRO A 1 71 ? 10.692 19.179 -12.502 1.00 16.12 71 PRO A CA 1
ATOM 526 C C . PRO A 1 71 ? 9.375 19.451 -11.771 1.00 14.82 71 PRO A C 1
ATOM 527 O O . PRO A 1 71 ? 8.273 19.252 -12.337 1.00 14.53 71 PRO A O 1
ATOM 531 N N . ILE A 1 72 ? 9.535 19.976 -10.545 1.00 15.67 72 ILE A N 1
ATOM 532 C CA . ILE A 1 72 ? 8.415 20.292 -9.705 1.00 16.92 72 ILE A CA 1
ATOM 533 C C . ILE A 1 72 ? 8.555 21.667 -9.095 1.00 14.37 72 ILE A C 1
ATOM 534 O O . ILE A 1 72 ? 9.616 22.086 -8.642 1.00 15.20 72 ILE A O 1
ATOM 539 N N . LEU A 1 73 ? 7.446 22.420 -9.117 1.00 14.48 73 LEU A N 1
ATOM 540 C CA . LEU A 1 73 ? 7.340 23.702 -8.399 1.00 13.84 73 LEU A CA 1
ATOM 541 C C . LEU A 1 73 ? 6.239 23.620 -7.402 1.00 13.11 73 LEU A C 1
ATOM 542 O O . LEU A 1 73 ? 5.091 23.350 -7.760 1.00 13.65 73 LEU A O 1
ATOM 547 N N . GLY A 1 74 ? 6.535 23.875 -6.148 1.00 13.46 74 GLY A N 1
ATOM 548 C CA . GLY A 1 74 ? 5.433 24.008 -5.120 1.00 13.27 74 GLY A CA 1
ATOM 549 C C . GLY A 1 74 ? 5.223 25.444 -4.694 1.00 12.73 74 GLY A C 1
ATOM 550 O O . GLY A 1 74 ? 6.174 26.236 -4.541 1.00 14.46 74 GLY A O 1
ATOM 551 N N . ILE A 1 75 ? 3.948 25.770 -4.627 1.00 12.19 75 ILE A N 1
ATOM 552 C CA . ILE A 1 75 ? 3.435 27.082 -4.265 1.00 13.10 75 ILE A CA 1
ATOM 553 C C . ILE A 1 75 ? 2.696 27.101 -2.939 1.00 12.13 75 ILE A C 1
ATOM 554 O O . ILE A 1 75 ? 1.686 26.409 -2.762 1.00 14.11 75 ILE A O 1
ATOM 559 N N . CYS A 1 76 ? 3.265 27.789 -2.001 1.00 14.29 76 CYS A N 1
ATOM 560 C CA . CYS A 1 76 ? 2.781 27.960 -0.576 1.00 13.97 76 CYS A CA 1
ATOM 561 C C . CYS A 1 76 ? 2.633 26.597 0.063 1.00 14.89 76 CYS A C 1
ATOM 562 O O . CYS A 1 76 ? 3.662 26.012 0.403 1.00 14.28 76 CYS A O 1
ATOM 565 N N . LEU A 1 77 ? 1.458 26.038 0.197 1.00 14.63 77 LEU A N 1
ATOM 566 C CA . LEU A 1 77 ? 1.357 24.648 0.624 1.00 16.64 77 LEU A CA 1
ATOM 567 C C . LEU A 1 77 ? 2.270 23.698 -0.105 1.00 16.53 77 LEU A C 1
ATOM 568 O O . LEU A 1 77 ? 2.926 22.807 0.496 1.00 15.72 77 LEU A O 1
ATOM 573 N N . GLY A 1 78 ? 2.368 23.862 -1.413 1.00 14.58 78 GLY A N 1
ATOM 574 C CA . GLY A 1 78 ? 3.266 23.050 -2.230 1.00 15.18 78 GLY A CA 1
ATOM 575 C C . GLY A 1 78 ? 4.695 23.095 -1.798 1.00 16.53 78 GLY A C 1
ATOM 576 O O . GLY A 1 78 ? 5.440 22.105 -1.769 1.00 14.36 78 GLY A O 1
ATOM 577 N N . HIS A 1 79 ? 5.153 24.298 -1.560 1.00 13.69 79 HIS A N 1
ATOM 578 C CA . HIS A 1 79 ? 6.509 24.529 -1.011 1.00 14.03 79 HIS A CA 1
ATOM 579 C C . HIS A 1 79 ? 6.725 23.861 0.362 1.00 14.62 79 HIS A C 1
ATOM 580 O O . HIS A 1 79 ? 7.730 23.193 0.621 1.00 13.49 79 HIS A O 1
ATOM 587 N N . GLN A 1 80 ? 5.709 23.983 1.184 1.00 13.90 80 GLN A N 1
ATOM 588 C CA . GLN A 1 80 ? 5.729 23.360 2.547 1.00 15.36 80 GLN A CA 1
ATOM 589 C C . GLN A 1 80 ? 5.747 21.831 2.451 1.00 15.70 80 GLN A C 1
ATOM 590 O O . GLN A 1 80 ? 6.522 21.196 3.220 1.00 16.34 80 GLN A O 1
ATOM 596 N N . LEU A 1 81 ? 4.976 21.251 1.528 1.00 15.80 81 LEU A N 1
ATOM 597 C CA . LEU A 1 81 ? 4.925 19.822 1.340 1.00 17.30 81 LEU A CA 1
ATOM 598 C C . LEU A 1 81 ? 6.246 19.289 0.829 1.00 17.96 81 LEU A C 1
ATOM 599 O O . LEU A 1 81 ? 6.681 18.244 1.280 1.00 17.22 81 LEU A O 1
ATOM 604 N N . ILE A 1 82 ? 6.884 20.020 -0.115 1.00 16.80 82 ILE A N 1
ATOM 605 C CA . ILE A 1 82 ? 8.222 19.615 -0.560 1.00 17.69 82 ILE A CA 1
ATOM 606 C C . ILE A 1 82 ? 9.154 19.566 0.653 1.00 17.32 82 ILE A C 1
ATOM 607 O O . ILE A 1 82 ? 9.939 18.602 0.846 1.00 17.75 82 ILE A O 1
ATOM 612 N N . ALA A 1 83 ? 9.171 20.640 1.462 1.00 15.92 83 ALA A N 1
ATOM 613 C CA . ALA A 1 83 ? 10.045 20.709 2.671 1.00 17.74 83 ALA A CA 1
ATOM 614 C C . ALA A 1 83 ? 9.822 19.476 3.581 1.00 20.37 83 ALA A C 1
ATOM 615 O O . ALA A 1 83 ? 10.822 18.836 3.980 1.00 20.03 83 ALA A O 1
ATOM 617 N N . LEU A 1 84 ? 8.586 19.160 3.878 1.00 19.63 84 LEU A N 1
ATOM 618 C CA . LEU A 1 84 ? 8.246 18.030 4.755 1.00 23.31 84 LEU A CA 1
ATOM 619 C C . LEU A 1 84 ? 8.705 16.749 4.079 1.00 22.93 84 LEU A C 1
ATOM 620 O O . LEU A 1 84 ? 9.293 15.873 4.735 1.00 22.15 84 LEU A O 1
ATOM 625 N N . ALA A 1 85 ? 8.439 16.590 2.792 1.00 20.81 85 ALA A N 1
ATOM 626 C CA . ALA A 1 85 ? 8.788 15.318 2.126 1.00 19.44 85 ALA A CA 1
ATOM 627 C C . ALA A 1 85 ? 10.299 14.992 2.242 1.00 22.50 85 ALA A C 1
ATOM 628 O O . ALA A 1 85 ? 10.682 13.789 2.340 1.00 26.24 85 ALA A O 1
ATOM 630 N N . TYR A 1 86 ? 11.158 15.991 2.169 1.00 19.33 86 TYR A N 1
ATOM 631 C CA . TYR A 1 86 ? 12.634 15.799 2.217 1.00 20.39 86 TYR A CA 1
ATOM 632 C C . TYR A 1 86 ? 13.186 15.944 3.631 1.00 21.73 86 TYR A C 1
ATOM 633 O O . TYR A 1 86 ? 14.413 16.143 3.836 1.00 25.53 86 TYR A O 1
ATOM 642 N N . GLY A 1 87 ? 12.295 15.932 4.592 1.00 22.40 87 GLY A N 1
ATOM 643 C CA . GLY A 1 87 ? 12.750 15.959 6.018 1.00 24.14 87 GLY A CA 1
ATOM 644 C C . GLY A 1 87 ? 13.008 17.308 6.660 1.00 26.99 87 GLY A C 1
ATOM 645 O O . GLY A 1 87 ? 13.480 17.391 7.815 1.00 25.43 87 GLY A O 1
ATOM 646 N N . GLY A 1 88 ? 12.694 18.408 5.962 1.00 23.91 88 GLY A N 1
ATOM 647 C CA . GLY A 1 88 ? 12.669 19.704 6.587 1.00 25.47 88 GLY A CA 1
ATOM 648 C C . GLY A 1 88 ? 11.450 19.862 7.515 1.00 23.34 88 GLY A C 1
ATOM 649 O O . GLY A 1 88 ? 10.601 18.910 7.706 1.00 23.76 88 GLY A O 1
ATOM 650 N N . GLU A 1 89 ? 11.400 21.039 8.140 1.00 23.35 89 GLU A N 1
ATOM 651 C CA . GLU A 1 89 ? 10.297 21.339 9.069 1.00 22.35 89 GLU A CA 1
ATOM 652 C C . GLU A 1 89 ? 9.425 22.510 8.617 1.00 20.62 89 GLU A C 1
ATOM 653 O O . GLU A 1 89 ? 9.905 23.494 8.074 1.00 24.61 89 GLU A O 1
ATOM 656 N N . VAL A 1 90 ? 8.152 22.357 8.915 1.00 20.11 90 VAL A N 1
ATOM 657 C CA . VAL A 1 90 ? 7.162 23.396 8.685 1.00 22.16 90 VAL A CA 1
ATOM 658 C C . VAL A 1 90 ? 6.351 23.708 9.938 1.00 25.42 90 VAL A C 1
ATOM 659 O O . VAL A 1 90 ? 6.153 22.830 10.809 1.00 26.32 90 VAL A O 1
ATOM 663 N N . GLY A 1 91 ? 5.979 24.989 10.100 1.00 21.25 91 GLY A N 1
ATOM 664 C CA . GLY A 1 91 ? 5.151 25.366 11.251 1.00 23.15 91 GLY A CA 1
ATOM 665 C C . GLY A 1 91 ? 4.365 26.632 11.022 1.00 21.65 91 GLY A C 1
ATOM 666 O O . GLY A 1 91 ? 4.566 27.373 10.008 1.00 20.29 91 GLY A O 1
ATOM 667 N N . ARG A 1 92 ? 3.517 26.933 12.034 1.00 22.27 92 ARG A N 1
ATOM 668 C CA . ARG A 1 92 ? 2.708 28.164 12.002 1.00 22.52 92 ARG A CA 1
ATOM 669 C C . ARG A 1 92 ? 3.572 29.404 12.119 1.00 19.99 92 ARG A C 1
ATOM 670 O O . ARG A 1 92 ? 4.680 29.433 12.693 1.00 22.68 92 ARG A O 1
ATOM 678 N N . ALA A 1 93 ? 3.084 30.501 11.560 1.00 20.41 93 ALA A N 1
ATOM 679 C CA . ALA A 1 93 ? 3.757 31.798 11.646 1.00 19.54 93 ALA A CA 1
ATOM 680 C C . ALA A 1 93 ? 2.677 32.862 11.791 1.00 18.93 93 ALA A C 1
ATOM 681 O O . ALA A 1 93 ? 1.496 32.586 11.717 1.00 21.03 93 ALA A O 1
ATOM 683 N N . GLU A 1 94 ? 3.143 34.055 12.065 1.00 20.96 94 GLU A N 1
ATOM 684 C CA . GLU A 1 94 ? 2.268 35.141 12.534 1.00 23.54 94 GLU A CA 1
ATOM 685 C C . GLU A 1 94 ? 1.369 35.835 11.527 1.00 19.96 94 GLU A C 1
ATOM 686 O O . GLU A 1 94 ? 0.120 36.129 11.773 1.00 20.52 94 GLU A O 1
ATOM 692 N N . ALA A 1 95 ? 1.988 36.218 10.407 1.00 20.87 95 ALA A N 1
ATOM 693 C CA . ALA A 1 95 ? 1.285 37.108 9.441 1.00 20.82 95 ALA A CA 1
ATOM 694 C C . ALA A 1 95 ? 0.469 36.261 8.533 1.00 20.32 95 ALA A C 1
ATOM 695 O O . ALA A 1 95 ? 0.872 35.973 7.401 1.00 18.51 95 ALA A O 1
ATOM 697 N N . GLU A 1 96 ? -0.719 35.887 8.983 1.00 19.99 96 GLU A N 1
ATOM 698 C CA . GLU A 1 96 ? -1.535 34.922 8.286 1.00 21.16 96 GLU A CA 1
ATOM 699 C C . GLU A 1 96 ? -2.232 35.474 7.009 1.00 22.96 96 GLU A C 1
ATOM 700 O O . GLU A 1 96 ? -2.576 34.688 6.139 1.00 24.18 96 GLU A O 1
ATOM 706 N N . GLU A 1 97 ? -2.635 36.721 7.029 1.00 23.46 97 GLU A N 1
ATOM 707 C CA . GLU A 1 97 ? -3.516 37.309 5.959 1.00 26.62 97 GLU A CA 1
ATOM 708 C C . GLU A 1 97 ? -2.659 37.495 4.679 1.00 24.09 97 GLU A C 1
ATOM 709 O O . GLU A 1 97 ? -1.397 37.622 4.784 1.00 24.94 97 GLU A O 1
ATOM 715 N N . TYR A 1 98 ? -3.317 37.473 3.531 1.00 23.41 98 TYR A N 1
ATOM 716 C CA . TYR A 1 98 ? -2.556 37.762 2.262 1.00 23.15 98 TYR A CA 1
ATOM 717 C C . TYR A 1 98 ? -2.077 39.205 2.252 1.00 23.55 98 TYR A C 1
ATOM 718 O O . TYR A 1 98 ? -2.848 40.123 2.584 1.00 23.56 98 TYR A O 1
ATOM 727 N N . ALA A 1 99 ? -0.816 39.443 1.934 1.00 20.77 99 ALA A N 1
ATOM 728 C CA . ALA A 1 99 ? -0.333 40.793 1.829 1.00 25.07 99 ALA A CA 1
ATOM 729 C C . ALA A 1 99 ? 0.841 40.935 0.840 1.00 23.97 99 ALA A C 1
ATOM 730 O O . ALA A 1 99 ? 1.538 39.958 0.578 1.00 24.47 99 ALA A O 1
ATOM 732 N N . LEU A 1 100 ? 1.039 42.140 0.327 1.00 22.25 100 LEU A N 1
ATOM 733 C CA . LEU A 1 100 ? 2.248 42.448 -0.484 1.00 23.26 100 LEU A CA 1
ATOM 734 C C . LEU A 1 100 ? 3.466 42.401 0.368 1.00 25.09 100 LEU A C 1
ATOM 735 O O . LEU A 1 100 ? 3.540 43.101 1.400 1.00 24.99 100 LEU A O 1
ATOM 740 N N . THR A 1 101 ? 4.413 41.538 0.021 1.00 19.58 101 THR A N 1
ATOM 741 C CA . THR A 1 101 ? 5.619 41.279 0.773 1.00 18.97 101 THR A CA 1
ATOM 742 C C . THR A 1 101 ? 6.851 41.560 -0.064 1.00 20.46 101 THR A C 1
ATOM 743 O O . THR A 1 101 ? 6.966 41.067 -1.185 1.00 18.78 101 THR A O 1
ATOM 747 N N . LYS A 1 102 ? 7.800 42.346 0.444 1.00 20.23 102 LYS A N 1
ATOM 748 C CA . LYS A 1 102 ? 9.041 42.618 -0.321 1.00 20.91 102 LYS A CA 1
ATOM 749 C C . LYS A 1 102 ? 9.976 41.437 -0.169 1.00 18.37 102 LYS A C 1
ATOM 750 O O . LYS A 1 102 ? 10.299 41.075 0.926 1.00 19.61 102 LYS A O 1
ATOM 756 N N . VAL A 1 103 ? 10.309 40.761 -1.299 1.00 19.55 103 VAL A N 1
ATOM 757 C CA . VAL A 1 103 ? 11.121 39.576 -1.292 1.00 17.66 103 VAL A CA 1
ATOM 758 C C . VAL A 1 103 ? 12.506 39.986 -1.832 1.00 17.71 103 VAL A C 1
ATOM 759 O O . VAL A 1 103 ? 12.583 40.728 -2.852 1.00 18.00 103 VAL A O 1
ATOM 763 N N . TYR A 1 104 ? 13.514 39.404 -1.184 1.00 18.54 104 TYR A N 1
ATOM 764 C CA . TYR A 1 104 ? 14.945 39.605 -1.490 1.00 20.12 104 TYR A CA 1
ATOM 765 C C . TYR A 1 104 ? 15.476 38.329 -2.031 1.00 17.51 104 TYR A C 1
ATOM 766 O O . TYR A 1 104 ? 15.425 37.327 -1.353 1.00 19.72 104 TYR A O 1
ATOM 775 N N . VAL A 1 105 ? 16.027 38.392 -3.219 1.00 18.04 105 VAL A N 1
ATOM 776 C CA . VAL A 1 105 ? 16.597 37.196 -3.885 1.00 19.92 105 VAL A CA 1
ATOM 777 C C . VAL A 1 105 ? 18.037 37.033 -3.409 1.00 21.69 105 VAL A C 1
ATOM 778 O O . VAL A 1 105 ? 18.868 37.884 -3.652 1.00 24.04 105 VAL A O 1
ATOM 782 N N . ASP A 1 106 ? 18.303 35.921 -2.807 1.00 21.51 106 ASP A N 1
ATOM 783 C CA . ASP A 1 106 ? 19.672 35.603 -2.331 1.00 22.27 106 ASP A CA 1
ATOM 784 C C . ASP A 1 106 ? 20.492 34.818 -3.352 1.00 26.17 106 ASP A C 1
ATOM 785 O O . ASP A 1 106 ? 21.760 34.926 -3.379 1.00 23.74 106 ASP A O 1
ATOM 790 N N . LYS A 1 107 ? 19.800 34.028 -4.180 1.00 21.64 107 LYS A N 1
ATOM 791 C CA . LYS A 1 107 ? 20.473 33.234 -5.239 1.00 21.63 107 LYS A CA 1
ATOM 792 C C . LYS A 1 107 ? 19.573 33.235 -6.467 1.00 24.29 107 LYS A C 1
ATOM 793 O O . LYS A 1 107 ? 18.472 32.763 -6.360 1.00 20.39 107 LYS A O 1
ATOM 799 N N . GLU A 1 108 ? 20.004 33.883 -7.560 1.00 19.83 108 GLU A N 1
ATOM 800 C CA . GLU A 1 108 ? 19.235 34.037 -8.732 1.00 21.07 108 GLU A CA 1
ATOM 801 C C . GLU A 1 108 ? 18.797 32.682 -9.264 1.00 22.56 108 GLU A C 1
ATOM 802 O O . GLU A 1 108 ? 17.683 32.320 -9.655 1.00 21.00 108 GLU A O 1
ATOM 816 C CA . ASP A 1 110 ? 16.825 29.457 -12.120 1.00 18.68 110 ASP A CA 1
ATOM 817 C C . ASP A 1 110 ? 15.574 30.336 -12.014 1.00 19.12 110 ASP A C 1
ATOM 818 O O . ASP A 1 110 ? 15.344 31.150 -12.930 1.00 20.29 110 ASP A O 1
ATOM 823 N N . LEU A 1 111 ? 14.803 30.171 -10.934 1.00 17.03 111 LEU A N 1
ATOM 824 C CA . LEU A 1 111 ? 13.578 30.956 -10.721 1.00 17.30 111 LEU A CA 1
ATOM 825 C C . LEU A 1 111 ? 13.636 32.408 -10.898 1.00 18.06 111 LEU A C 1
ATOM 826 O O . LEU A 1 111 ? 12.692 33.012 -11.320 1.00 16.92 111 LEU A O 1
ATOM 831 N N . PHE A 1 112 ? 14.802 32.995 -10.647 1.00 17.66 112 PHE A N 1
ATOM 832 C CA . PHE A 1 112 ? 14.897 34.440 -10.597 1.00 16.22 112 PHE A CA 1
ATOM 833 C C . PHE A 1 112 ? 15.826 35.071 -11.685 1.00 19.47 112 PHE A C 1
ATOM 834 O O . PHE A 1 112 ? 16.120 36.279 -11.631 1.00 20.35 112 PHE A O 1
ATOM 842 N N . LYS A 1 113 ? 16.123 34.313 -12.738 1.00 18.87 113 LYS A N 1
ATOM 843 C CA . LYS A 1 113 ? 16.641 34.933 -13.977 1.00 19.97 113 LYS A CA 1
ATOM 844 C C . LYS A 1 113 ? 15.733 35.990 -14.531 1.00 21.91 113 LYS A C 1
ATOM 845 O O . LYS A 1 113 ? 14.500 35.809 -14.596 1.00 18.63 113 LYS A O 1
ATOM 849 N N . ASN A 1 114 ? 16.305 37.169 -14.882 1.00 19.33 114 ASN A N 1
ATOM 850 C CA . ASN A 1 114 ? 15.545 38.253 -15.491 1.00 20.84 114 ASN A CA 1
ATOM 851 C C . ASN A 1 114 ? 14.482 38.807 -14.530 1.00 20.94 114 ASN A C 1
ATOM 852 O O . ASN A 1 114 ? 13.511 39.440 -15.026 1.00 26.21 114 ASN A O 1
ATOM 857 N N . VAL A 1 115 ? 14.707 38.589 -13.212 1.00 17.51 115 VAL A N 1
ATOM 858 C CA . VAL A 1 115 ? 13.907 39.168 -12.146 1.00 18.81 115 VAL A CA 1
ATOM 859 C C . VAL A 1 115 ? 14.862 40.074 -11.345 1.00 18.76 115 VAL A C 1
ATOM 860 O O . VAL A 1 115 ? 15.977 39.663 -11.028 1.00 18.72 115 VAL A O 1
ATOM 864 N N . PRO A 1 116 ? 14.352 41.252 -10.959 1.00 19.45 116 PRO A N 1
ATOM 865 C CA . PRO A 1 116 ? 15.227 42.079 -10.124 1.00 21.95 116 PRO A CA 1
ATOM 866 C C . PRO A 1 116 ? 15.579 41.421 -8.783 1.00 21.22 116 PRO A C 1
ATOM 867 O O . PRO A 1 116 ? 14.850 40.557 -8.347 1.00 21.53 116 PRO A O 1
ATOM 871 N N . ARG A 1 117 ? 16.618 41.881 -8.096 1.00 19.57 117 ARG A N 1
ATOM 872 C CA . ARG A 1 117 ? 16.980 41.291 -6.802 1.00 22.48 117 ARG A CA 1
ATOM 873 C C . ARG A 1 117 ? 15.877 41.402 -5.731 1.00 19.69 117 ARG A C 1
ATOM 874 O O . ARG A 1 117 ? 15.745 40.532 -4.871 1.00 21.69 117 ARG A O 1
ATOM 882 N N . GLU A 1 118 ? 15.096 42.477 -5.799 1.00 22.64 118 GLU A N 1
ATOM 883 C CA . GLU A 1 118 ? 14.005 42.769 -4.860 1.00 25.12 118 GLU A CA 1
ATOM 884 C C . GLU A 1 118 ? 12.763 42.962 -5.634 1.00 21.66 118 GLU A C 1
ATOM 885 O O . GLU A 1 118 ? 12.772 43.628 -6.682 1.00 21.11 118 GLU A O 1
ATOM 891 N N . PHE A 1 119 ? 11.643 42.410 -5.137 1.00 20.31 119 PHE A N 1
ATOM 892 C CA . PHE A 1 119 ? 10.383 42.531 -5.821 1.00 19.71 119 PHE A CA 1
ATOM 893 C C . PHE A 1 119 ? 9.275 42.308 -4.813 1.00 17.13 119 PHE A C 1
ATOM 894 O O . PHE A 1 119 ? 9.450 41.544 -3.827 1.00 19.10 119 PHE A O 1
ATOM 902 N N . ASN A 1 120 ? 8.101 42.861 -5.100 1.00 17.94 120 ASN A N 1
ATOM 903 C CA . ASN A 1 120 ? 6.941 42.591 -4.219 1.00 18.17 120 ASN A CA 1
ATOM 904 C C . ASN A 1 120 ? 6.111 41.380 -4.671 1.00 16.80 120 ASN A C 1
ATOM 905 O O . ASN A 1 120 ? 5.860 41.268 -5.830 1.00 18.50 120 ASN A O 1
ATOM 910 N N . ALA A 1 121 ? 5.723 40.545 -3.712 1.00 15.22 121 ALA A N 1
ATOM 911 C CA . ALA A 1 121 ? 4.933 39.349 -3.982 1.00 15.07 121 ALA A CA 1
ATOM 912 C C . ALA A 1 121 ? 3.705 39.275 -3.109 1.00 15.86 121 ALA A C 1
ATOM 913 O O . ALA A 1 121 ? 3.703 39.737 -1.955 1.00 17.03 121 ALA A O 1
ATOM 915 N N . TRP A 1 122 ? 2.674 38.643 -3.650 1.00 14.78 122 TRP A N 1
ATOM 916 C CA . TRP A 1 122 ? 1.446 38.355 -2.873 1.00 14.25 122 TRP A CA 1
ATOM 917 C C . TRP A 1 122 ? 1.618 37.106 -2.084 1.00 15.50 122 TRP A C 1
ATOM 918 O O . TRP A 1 122 ? 1.829 36.048 -2.666 1.00 14.95 122 TRP A O 1
ATOM 929 N N . ALA A 1 123 ? 1.516 37.197 -0.783 1.00 15.68 123 ALA A N 1
ATOM 930 C CA . ALA A 1 123 ? 1.829 36.037 0.096 1.00 17.62 123 ALA A CA 1
ATOM 931 C C . ALA A 1 123 ? 1.050 36.090 1.368 1.00 19.50 123 ALA A C 1
ATOM 932 O O . ALA A 1 123 ? 0.877 37.152 1.967 1.00 21.64 123 ALA A O 1
ATOM 934 N N . SER A 1 124 ? 0.686 34.910 1.821 1.00 17.98 124 SER A N 1
ATOM 935 C CA . SER A 1 124 ? 0.304 34.672 3.203 1.00 18.19 124 SER A CA 1
ATOM 936 C C . SER A 1 124 ? 1.433 33.987 3.924 1.00 18.12 124 SER A C 1
ATOM 937 O O . SER A 1 124 ? 2.333 33.364 3.287 1.00 21.04 124 SER A O 1
ATOM 940 N N . HIS A 1 125 ? 1.490 34.160 5.228 1.00 18.03 125 HIS A N 1
ATOM 941 C CA . HIS A 1 125 ? 2.525 33.531 6.050 1.00 16.52 125 HIS A CA 1
ATOM 942 C C . HIS A 1 125 ? 1.877 32.925 7.300 1.00 18.64 125 HIS A C 1
ATOM 943 O O . HIS A 1 125 ? 2.428 33.036 8.440 1.00 22.42 125 HIS A O 1
ATOM 950 N N . LYS A 1 126 ? 0.759 32.297 7.076 1.00 17.77 126 LYS A N 1
ATOM 951 C CA . LYS A 1 126 ? 0.129 31.446 8.129 1.00 18.94 126 LYS A CA 1
ATOM 952 C C . LYS A 1 126 ? 0.966 30.238 8.523 1.00 19.61 126 LYS A C 1
ATOM 953 O O . LYS A 1 126 ? 0.981 29.871 9.700 1.00 18.57 126 LYS A O 1
ATOM 959 N N . ASP A 1 127 ? 1.715 29.695 7.544 1.00 18.05 127 ASP A N 1
ATOM 960 C CA . ASP A 1 127 ? 2.628 28.591 7.770 1.00 17.85 127 ASP A CA 1
ATOM 961 C C . ASP A 1 127 ? 3.880 28.926 6.968 1.00 18.62 127 ASP A C 1
ATOM 962 O O . ASP A 1 127 ? 3.775 29.656 5.970 1.00 19.13 127 ASP A O 1
ATOM 967 N N . GLU A 1 128 ? 5.014 28.361 7.335 1.00 18.52 128 GLU A N 1
ATOM 968 C CA . GLU A 1 128 ? 6.247 28.577 6.611 1.00 17.20 128 GLU A CA 1
ATOM 969 C C . GLU A 1 128 ? 7.197 27.397 6.830 1.00 18.80 128 GLU A C 1
ATOM 970 O O . GLU A 1 128 ? 6.993 26.584 7.727 1.00 20.73 128 GLU A O 1
ATOM 976 N N . VAL A 1 129 ? 8.239 27.363 6.004 1.00 16.97 129 VAL A N 1
ATOM 977 C CA . VAL A 1 129 ? 9.319 26.402 6.185 1.00 18.63 129 VAL A CA 1
ATOM 978 C C . VAL A 1 129 ? 10.199 26.982 7.298 1.00 23.67 129 VAL A C 1
ATOM 979 O O . VAL A 1 129 ? 10.777 28.051 7.141 1.00 25.27 129 VAL A O 1
ATOM 983 N N . LYS A 1 130 ? 10.267 26.222 8.390 1.00 23.86 130 LYS A N 1
ATOM 984 C CA . LYS A 1 130 ? 11.066 26.534 9.597 1.00 27.13 130 LYS A CA 1
ATOM 985 C C . LYS A 1 130 ? 12.519 26.028 9.424 1.00 33.07 130 LYS A C 1
ATOM 986 O O . LYS A 1 130 ? 13.419 26.636 9.974 1.00 32.86 130 LYS A O 1
ATOM 992 N N . LYS A 1 131 ? 12.716 24.914 8.713 1.00 27.24 131 LYS A N 1
ATOM 993 C CA . LYS A 1 131 ? 14.028 24.302 8.563 1.00 29.39 131 LYS A CA 1
ATOM 994 C C . LYS A 1 131 ? 14.069 23.735 7.158 1.00 24.69 131 LYS A C 1
ATOM 995 O O . LYS A 1 131 ? 13.305 22.837 6.863 1.00 24.86 131 LYS A O 1
ATOM 997 N N . VAL A 1 132 ? 14.941 24.283 6.336 1.00 27.73 132 VAL A N 1
ATOM 998 C CA . VAL A 1 132 ? 15.144 23.830 4.966 1.00 26.05 132 VAL A CA 1
ATOM 999 C C . VAL A 1 132 ? 15.642 22.386 5.005 1.00 27.93 132 VAL A C 1
ATOM 1000 O O . VAL A 1 132 ? 16.464 22.040 5.851 1.00 28.72 132 VAL A O 1
ATOM 1004 N N . PRO A 1 133 ? 15.139 21.525 4.119 1.00 27.38 133 PRO A N 1
ATOM 1005 C CA . PRO A 1 133 ? 15.696 20.163 4.169 1.00 23.51 133 PRO A CA 1
ATOM 1006 C C . PRO A 1 133 ? 17.160 20.148 3.817 1.00 22.83 133 PRO A C 1
ATOM 1007 O O . PRO A 1 133 ? 17.697 20.960 3.080 1.00 25.00 133 PRO A O 1
ATOM 1011 N N . GLU A 1 134 ? 17.820 19.110 4.304 1.00 25.71 134 GLU A N 1
ATOM 1012 C CA . GLU A 1 134 ? 19.112 18.765 3.823 1.00 27.54 134 GLU A CA 1
ATOM 1013 C C . GLU A 1 134 ? 19.136 18.582 2.306 1.00 24.45 134 GLU A C 1
ATOM 1014 O O . GLU A 1 134 ? 18.230 17.920 1.721 1.00 28.48 134 GLU A O 1
ATOM 1019 N N . GLY A 1 135 ? 20.145 19.163 1.690 1.00 25.83 135 GLY A N 1
ATOM 1020 C CA . GLY A 1 135 ? 20.370 19.090 0.256 1.00 24.18 135 GLY A CA 1
ATOM 1021 C C . GLY A 1 135 ? 19.609 20.156 -0.539 1.00 25.28 135 GLY A C 1
ATOM 1022 O O . GLY A 1 135 ? 19.680 20.135 -1.769 1.00 24.68 135 GLY A O 1
ATOM 1023 N N . PHE A 1 136 ? 18.923 21.055 0.192 1.00 20.43 136 PHE A N 1
ATOM 1024 C CA . PHE A 1 136 ? 18.200 22.222 -0.394 1.00 21.39 136 PHE A CA 1
ATOM 1025 C C . PHE A 1 136 ? 18.953 23.466 -0.020 1.00 22.75 136 PHE A C 1
ATOM 1026 O O . PHE A 1 136 ? 19.761 23.482 0.951 1.00 22.83 136 PHE A O 1
ATOM 1034 N N . GLU A 1 137 ? 18.652 24.552 -0.706 1.00 19.59 137 GLU A N 1
ATOM 1035 C CA . GLU A 1 137 ? 19.241 25.826 -0.458 1.00 18.36 137 GLU A CA 1
ATOM 1036 C C . GLU A 1 137 ? 18.160 26.877 -0.483 1.00 22.31 137 GLU A C 1
ATOM 1037 O O . GLU A 1 137 ? 17.212 26.751 -1.280 1.00 19.67 137 GLU A O 1
ATOM 1043 N N . ILE A 1 138 ? 18.342 27.934 0.305 1.00 20.56 138 ILE A N 1
ATOM 1044 C CA . ILE A 1 138 ? 17.432 29.104 0.220 1.00 21.13 138 ILE A CA 1
ATOM 1045 C C . ILE A 1 138 ? 17.749 29.959 -0.939 1.00 19.59 138 ILE A C 1
ATOM 1046 O O . ILE A 1 138 ? 18.937 30.344 -1.163 1.00 21.41 138 ILE A O 1
ATOM 1051 N N . LEU A 1 139 ? 16.694 30.406 -1.679 1.00 17.37 139 LEU A N 1
ATOM 1052 C CA . LEU A 1 139 ? 16.844 31.331 -2.804 1.00 17.45 139 LEU A CA 1
ATOM 1053 C C . LEU A 1 139 ? 16.429 32.749 -2.490 1.00 16.69 139 LEU A C 1
ATOM 1054 O O . LEU A 1 139 ? 16.874 33.664 -3.142 1.00 18.84 139 LEU A O 1
ATOM 1059 N N . ALA A 1 140 ? 15.482 32.921 -1.571 1.00 16.57 140 ALA A N 1
ATOM 1060 C CA . ALA A 1 140 ? 14.908 34.240 -1.312 1.00 17.73 140 ALA A CA 1
ATOM 1061 C C . ALA A 1 140 ? 14.297 34.276 0.095 1.00 16.75 140 ALA A C 1
ATOM 1062 O O . ALA A 1 140 ? 13.921 33.254 0.646 1.00 17.75 140 ALA A O 1
ATOM 1064 N N . HIS A 1 141 ? 14.179 35.500 0.608 1.00 17.42 141 HIS A N 1
ATOM 1065 C CA . HIS A 1 141 ? 13.639 35.699 1.951 1.00 17.67 141 HIS A CA 1
ATOM 1066 C C . HIS A 1 141 ? 12.953 37.026 1.981 1.00 16.27 141 HIS A C 1
ATOM 1067 O O . HIS A 1 141 ? 13.081 37.790 1.065 1.00 19.52 141 HIS A O 1
ATOM 1074 N N . SER A 1 142 ? 12.256 37.297 3.099 1.00 17.59 142 SER A N 1
ATOM 1075 C CA . SER A 1 142 ? 11.595 38.570 3.335 1.00 16.74 142 SER A CA 1
ATOM 1076 C C . SER A 1 142 ? 11.949 38.940 4.813 1.00 18.10 142 SER A C 1
ATOM 1077 O O . SER A 1 142 ? 12.558 38.128 5.552 1.00 19.26 142 SER A O 1
ATOM 1080 N N . ASP A 1 143 ? 11.525 40.136 5.207 1.00 20.53 143 ASP A N 1
ATOM 1081 C CA . ASP A 1 143 ? 11.650 40.553 6.610 1.00 26.76 143 ASP A CA 1
ATOM 1082 C C . ASP A 1 143 ? 11.073 39.591 7.609 1.00 27.03 143 ASP A C 1
ATOM 1083 O O . ASP A 1 143 ? 11.644 39.384 8.684 1.00 28.01 143 ASP A O 1
ATOM 1088 N N . ILE A 1 144 ? 9.930 39.004 7.276 1.00 25.07 144 ILE A N 1
ATOM 1089 C CA . ILE A 1 144 ? 9.213 38.085 8.208 1.00 25.62 144 ILE A CA 1
ATOM 1090 C C . ILE A 1 144 ? 9.299 36.610 7.906 1.00 25.80 144 ILE A C 1
ATOM 1091 O O . ILE A 1 144 ? 8.782 35.843 8.683 1.00 28.88 144 ILE A O 1
ATOM 1096 N N . CYS A 1 145 ? 9.980 36.219 6.823 1.00 19.21 145 CYS A N 1
ATOM 1097 C CA . CYS A 1 145 ? 10.115 34.807 6.471 1.00 20.39 145 CYS A CA 1
ATOM 1098 C C . CYS A 1 145 ? 11.522 34.469 5.928 1.00 19.56 145 CYS A C 1
ATOM 1099 O O . CYS A 1 145 ? 11.968 35.008 4.856 1.00 21.53 145 CYS A O 1
ATOM 1102 N N . GLN A 1 146 ? 12.249 33.581 6.624 1.00 19.40 146 GLN A N 1
ATOM 1103 C CA . GLN A 1 146 ? 13.553 33.171 6.203 1.00 19.83 146 GLN A CA 1
ATOM 1104 C C . GLN A 1 146 ? 13.551 32.406 4.891 1.00 20.38 146 GLN A C 1
ATOM 1105 O O . GLN A 1 146 ? 14.522 32.431 4.177 1.00 19.70 146 GLN A O 1
ATOM 1111 N N . VAL A 1 147 ? 12.414 31.787 4.554 1.00 20.17 147 VAL A N 1
ATOM 1112 C CA . VAL A 1 147 ? 12.385 30.924 3.349 1.00 17.95 147 VAL A CA 1
ATOM 1113 C C . VAL A 1 147 ? 11.243 31.310 2.434 1.00 15.76 147 VAL A C 1
ATOM 1114 O O . VAL A 1 147 ? 10.216 30.635 2.431 1.00 16.71 147 VAL A O 1
ATOM 1118 N N . GLU A 1 148 ? 11.433 32.365 1.686 1.00 16.23 148 GLU A N 1
ATOM 1119 C CA . GLU A 1 148 ? 10.405 32.778 0.675 1.00 16.07 148 GLU A CA 1
ATOM 1120 C C . GLU A 1 148 ? 10.537 31.849 -0.558 1.00 14.63 148 GLU A C 1
ATOM 1121 O O . GLU A 1 148 ? 9.569 31.750 -1.342 1.00 14.46 148 GLU A O 1
ATOM 1127 N N . ALA A 1 149 ? 11.716 31.280 -0.832 1.00 14.61 149 ALA A N 1
ATOM 1128 C CA . ALA A 1 149 ? 11.862 30.415 -1.974 1.00 14.91 149 ALA A CA 1
ATOM 1129 C C . ALA A 1 149 ? 13.066 29.511 -1.637 1.00 15.12 149 ALA A C 1
ATOM 1130 O O . ALA A 1 149 ? 13.950 29.882 -0.979 1.00 16.58 149 ALA A O 1
ATOM 1132 N N . MET A 1 150 ? 13.025 28.335 -2.199 1.00 15.80 150 MET A N 1
ATOM 1133 C CA . MET A 1 150 ? 14.135 27.335 -2.039 1.00 16.66 150 MET A CA 1
ATOM 1134 C C . MET A 1 150 ? 14.174 26.419 -3.212 1.00 17.38 150 MET A C 1
ATOM 1135 O O . MET A 1 150 ? 13.243 26.318 -4.043 1.00 16.44 150 MET A O 1
ATOM 1140 N N . LYS A 1 151 ? 15.299 25.681 -3.326 1.00 16.18 151 LYS A N 1
ATOM 1141 C CA . LYS A 1 151 ? 15.284 24.609 -4.324 1.00 18.52 151 LYS A CA 1
ATOM 1142 C C . LYS A 1 151 ? 16.255 23.477 -3.831 1.00 17.45 151 LYS A C 1
ATOM 1143 O O . LYS A 1 151 ? 17.117 23.691 -2.998 1.00 19.39 151 LYS A O 1
ATOM 1149 N N . HIS A 1 152 ? 16.079 22.316 -4.440 1.00 17.87 152 HIS A N 1
ATOM 1150 C CA . HIS A 1 152 ? 17.100 21.239 -4.226 1.00 19.67 152 HIS A CA 1
ATOM 1151 C C . HIS A 1 152 ? 18.363 21.709 -4.884 1.00 20.49 152 HIS A C 1
ATOM 1152 O O . HIS A 1 152 ? 18.328 22.315 -5.952 1.00 20.23 152 HIS A O 1
ATOM 1159 N N . LYS A 1 153 ? 19.535 21.392 -4.291 1.00 21.87 153 LYS A N 1
ATOM 1160 C CA . LYS A 1 153 ? 20.814 21.852 -4.862 1.00 25.76 153 LYS A CA 1
ATOM 1161 C C . LYS A 1 153 ? 21.150 21.366 -6.227 1.00 24.29 153 LYS A C 1
ATOM 1162 O O . LYS A 1 153 ? 21.794 22.108 -6.998 1.00 27.09 153 LYS A O 1
ATOM 1168 N N . THR A 1 154 ? 20.695 20.180 -6.563 1.00 23.69 154 THR A N 1
ATOM 1169 C CA . THR A 1 154 ? 20.933 19.630 -7.920 1.00 25.86 154 THR A CA 1
ATOM 1170 C C . THR A 1 154 ? 19.708 19.127 -8.719 1.00 26.96 154 THR A C 1
ATOM 1171 O O . THR A 1 154 ? 19.757 19.180 -10.003 1.00 27.83 154 THR A O 1
ATOM 1175 N N . LYS A 1 155 ? 18.629 18.715 -8.019 1.00 22.19 155 LYS A N 1
ATOM 1176 C CA . LYS A 1 155 ? 17.430 18.211 -8.675 1.00 20.56 155 LYS A CA 1
ATOM 1177 C C . LYS A 1 155 ? 16.569 19.440 -9.024 1.00 21.13 155 LYS A C 1
ATOM 1178 O O . LYS A 1 155 ? 16.630 20.416 -8.309 1.00 16.54 155 LYS A O 1
ATOM 1184 N N . PRO A 1 156 ? 15.744 19.327 -10.037 1.00 18.81 156 PRO A N 1
ATOM 1185 C CA . PRO A 1 156 ? 14.817 20.440 -10.428 1.00 18.62 156 PRO A CA 1
ATOM 1186 C C . PRO A 1 156 ? 13.545 20.460 -9.588 1.00 16.51 156 PRO A C 1
ATOM 1187 O O . PRO A 1 156 ? 12.478 20.272 -10.088 1.00 16.65 156 PRO A O 1
ATOM 1191 N N . ILE A 1 157 ? 13.700 20.763 -8.324 1.00 15.58 157 ILE A N 1
ATOM 1192 C CA . ILE A 1 157 ? 12.607 20.816 -7.354 1.00 17.81 157 ILE A CA 1
ATOM 1193 C C . ILE A 1 157 ? 12.711 22.170 -6.708 1.00 16.93 157 ILE A C 1
ATOM 1194 O O . ILE A 1 157 ? 13.733 22.536 -6.097 1.00 16.09 157 ILE A O 1
ATOM 1199 N N . TYR A 1 158 ? 11.609 22.929 -6.764 1.00 14.34 158 TYR A N 1
ATOM 1200 C CA . TYR A 1 158 ? 11.614 24.372 -6.406 1.00 13.91 158 TYR A CA 1
ATOM 1201 C C . TYR A 1 158 ? 10.426 24.642 -5.521 1.00 13.88 158 TYR A C 1
ATOM 1202 O O . TYR A 1 158 ? 9.382 23.952 -5.715 1.00 15.35 158 TYR A O 1
ATOM 1211 N N . GLY A 1 159 ? 10.583 25.565 -4.591 1.00 13.52 159 GLY A N 1
ATOM 1212 C CA . GLY A 1 159 ? 9.452 25.972 -3.713 1.00 15.41 159 GLY A CA 1
ATOM 1213 C C . GLY A 1 159 ? 9.412 27.481 -3.578 1.00 14.30 159 GLY A C 1
ATOM 1214 O O . GLY A 1 159 ? 10.424 28.155 -3.532 1.00 14.77 159 GLY A O 1
ATOM 1215 N N . VAL A 1 160 ? 8.200 28.047 -3.620 1.00 12.80 160 VAL A N 1
ATOM 1216 C CA . VAL A 1 160 ? 7.977 29.453 -3.318 1.00 12.57 160 VAL A CA 1
ATOM 1217 C C . VAL A 1 160 ? 6.832 29.599 -2.307 1.00 12.65 160 VAL A C 1
ATOM 1218 O O . VAL A 1 160 ? 5.820 28.901 -2.400 1.00 14.98 160 VAL A O 1
ATOM 1222 N N . GLN A 1 161 ? 7.007 30.469 -1.327 1.00 12.53 161 GLN A N 1
ATOM 1223 C CA . GLN A 1 161 ? 6.046 30.679 -0.256 1.00 13.07 161 GLN A CA 1
ATOM 1224 C C . GLN A 1 161 ? 4.866 31.568 -0.770 1.00 15.52 161 GLN A C 1
ATOM 1225 O O . GLN A 1 161 ? 3.685 31.401 -0.336 1.00 14.34 161 GLN A O 1
ATOM 1231 N N . PHE A 1 162 ? 5.223 32.468 -1.693 1.00 13.62 162 PHE A N 1
ATOM 1232 C CA . PHE A 1 162 ? 4.327 33.431 -2.279 1.00 12.65 162 PHE A CA 1
ATOM 1233 C C . PHE A 1 162 ? 3.675 32.909 -3.557 1.00 13.94 162 PHE A C 1
ATOM 1234 O O . PHE A 1 162 ? 3.952 31.777 -3.974 1.00 14.23 162 PHE A O 1
ATOM 1242 N N . HIS A 1 163 ? 2.703 33.662 -4.137 1.00 12.43 163 HIS A N 1
ATOM 1243 C CA . HIS A 1 163 ? 1.949 33.254 -5.248 1.00 13.24 163 HIS A CA 1
ATOM 1244 C C . HIS A 1 163 ? 2.341 33.970 -6.501 1.00 14.36 163 HIS A C 1
ATOM 1245 O O . HIS A 1 163 ? 1.873 35.079 -6.815 1.00 13.68 163 HIS A O 1
ATOM 1252 N N . PRO A 1 164 ? 3.241 33.361 -7.304 1.00 11.84 164 PRO A N 1
ATOM 1253 C CA . PRO A 1 164 ? 3.611 34.057 -8.553 1.00 13.04 164 PRO A CA 1
ATOM 1254 C C . PRO A 1 164 ? 2.508 34.174 -9.584 1.00 13.08 164 PRO A C 1
ATOM 1255 O O . PRO A 1 164 ? 2.590 35.008 -10.489 1.00 14.85 164 PRO A O 1
ATOM 1259 N N . GLU A 1 165 ? 1.446 33.372 -9.463 1.00 14.10 165 GLU A N 1
ATOM 1260 C CA . GLU A 1 165 ? 0.394 33.264 -10.426 1.00 13.00 165 GLU A CA 1
ATOM 1261 C C . GLU A 1 165 ? -0.635 34.413 -10.378 1.00 14.10 165 GLU A C 1
ATOM 1262 O O . GLU A 1 165 ? -1.508 34.444 -11.191 1.00 15.44 165 GLU A O 1
ATOM 1268 N N . VAL A 1 166 ? -0.512 35.280 -9.390 1.00 14.16 166 VAL A N 1
ATOM 1269 C CA . VAL A 1 166 ? -1.497 36.423 -9.297 1.00 16.30 166 VAL A CA 1
ATOM 1270 C C . VAL A 1 166 ? -0.778 37.725 -9.667 1.00 17.01 166 VAL A C 1
ATOM 1271 O O . VAL A 1 166 ? 0.480 37.900 -9.566 1.00 15.12 166 VAL A O 1
ATOM 1275 N N . ALA A 1 167 ? -1.594 38.683 -10.088 1.00 20.35 167 ALA A N 1
ATOM 1276 C CA . ALA A 1 167 ? -1.061 39.883 -10.648 1.00 21.33 167 ALA A CA 1
ATOM 1277 C C . ALA A 1 167 ? -0.292 40.744 -9.647 1.00 19.89 167 ALA A C 1
ATOM 1278 O O . ALA A 1 167 ? 0.616 41.464 -10.067 1.00 23.09 167 ALA A O 1
ATOM 1280 N N . HIS A 1 168 ? -0.655 40.692 -8.367 1.00 22.99 168 HIS A N 1
ATOM 1281 C CA . HIS A 1 168 ? 0.040 41.505 -7.361 1.00 22.71 168 HIS A CA 1
ATOM 1282 C C . HIS A 1 168 ? 1.521 41.055 -7.235 1.00 21.16 168 HIS A C 1
ATOM 1283 O O . HIS A 1 168 ? 2.342 41.780 -6.658 1.00 22.68 168 HIS A O 1
ATOM 1290 N N . THR A 1 169 ? 1.865 39.855 -7.753 1.00 17.58 169 THR A N 1
ATOM 1291 C CA . THR A 1 169 ? 3.289 39.486 -7.638 1.00 18.20 169 THR A CA 1
ATOM 1292 C C . THR A 1 169 ? 4.071 40.008 -8.824 1.00 16.67 169 THR A C 1
ATOM 1293 O O . THR A 1 169 ? 3.840 39.585 -9.960 1.00 15.79 169 THR A O 1
ATOM 1297 N N . GLU A 1 170 ? 4.943 40.975 -8.539 1.00 15.99 170 GLU A N 1
ATOM 1298 C CA . GLU A 1 170 ? 5.775 41.540 -9.579 1.00 17.31 170 GLU A CA 1
ATOM 1299 C C . GLU A 1 170 ? 6.639 40.439 -10.195 1.00 16.53 170 GLU A C 1
ATOM 1300 O O . GLU A 1 170 ? 7.214 39.648 -9.445 1.00 15.69 170 GLU A O 1
ATOM 1306 N N . TYR A 1 171 ? 6.729 40.447 -11.525 1.00 16.05 171 TYR A N 1
ATOM 1307 C CA . TYR A 1 171 ? 7.525 39.444 -12.256 1.00 16.62 171 TYR A CA 1
ATOM 1308 C C . TYR A 1 171 ? 6.980 38.021 -12.023 1.00 15.46 171 TYR A C 1
ATOM 1309 O O . TYR A 1 171 ? 7.723 37.031 -12.197 1.00 14.81 171 TYR A O 1
ATOM 1318 N N . GLY A 1 172 ? 5.719 37.880 -11.545 1.00 13.41 172 GLY A N 1
ATOM 1319 C CA . GLY A 1 172 ? 5.258 36.530 -11.232 1.00 14.90 172 GLY A CA 1
ATOM 1320 C C . GLY A 1 172 ? 5.279 35.597 -12.464 1.00 14.10 172 GLY A C 1
ATOM 1321 O O . GLY A 1 172 ? 5.668 34.385 -12.342 1.00 14.97 172 GLY A O 1
ATOM 1322 N N . ASN A 1 173 ? 4.910 36.107 -13.634 1.00 12.71 173 ASN A N 1
ATOM 1323 C CA . ASN A 1 173 ? 4.869 35.307 -14.815 1.00 14.71 173 ASN A CA 1
ATOM 1324 C C . ASN A 1 173 ? 6.292 34.986 -15.292 1.00 14.82 173 ASN A C 1
ATOM 1325 O O . ASN A 1 173 ? 6.503 33.960 -15.898 1.00 14.02 173 ASN A O 1
ATOM 1330 N N . GLU A 1 174 ? 7.280 35.830 -14.956 1.00 13.65 174 GLU A N 1
ATOM 1331 C CA . GLU A 1 174 ? 8.640 35.500 -15.303 1.00 13.78 174 GLU A CA 1
ATOM 1332 C C . GLU A 1 174 ? 9.210 34.426 -14.429 1.00 14.11 174 GLU A C 1
ATOM 1333 O O . GLU A 1 174 ? 10.021 33.570 -14.918 1.00 14.28 174 GLU A O 1
ATOM 1339 N N . ILE A 1 175 ? 8.762 34.369 -13.144 1.00 13.61 175 ILE A N 1
ATOM 1340 C CA . ILE A 1 175 ? 9.139 33.257 -12.272 1.00 13.43 175 ILE A CA 1
ATOM 1341 C C . ILE A 1 175 ? 8.598 31.917 -12.830 1.00 14.05 175 ILE A C 1
ATOM 1342 O O . ILE A 1 175 ? 9.282 30.891 -12.892 1.00 14.15 175 ILE A O 1
ATOM 1347 N N . LEU A 1 176 ? 7.313 31.941 -13.171 1.00 12.92 176 LEU A N 1
ATOM 1348 C CA . LEU A 1 176 ? 6.655 30.788 -13.800 1.00 12.75 176 LEU A CA 1
ATOM 1349 C C . LEU A 1 176 ? 7.431 30.408 -15.098 1.00 13.91 176 LEU A C 1
ATOM 1350 O O . LEU A 1 176 ? 7.625 29.246 -15.373 1.00 14.11 176 LEU A O 1
ATOM 1355 N N . LYS A 1 177 ? 7.809 31.407 -15.898 1.00 13.67 177 LYS A N 1
ATOM 1356 C CA . LYS A 1 177 ? 8.464 31.168 -17.148 1.00 13.40 177 LYS A CA 1
ATOM 1357 C C . LYS A 1 177 ? 9.802 30.480 -16.879 1.00 14.39 177 LYS A C 1
ATOM 1358 O O . LYS A 1 177 ? 10.151 29.550 -17.578 1.00 14.13 177 LYS A O 1
ATOM 1364 N N . ASN A 1 178 ? 10.523 30.951 -15.871 1.00 13.49 178 ASN A N 1
ATOM 1365 C CA . ASN A 1 178 ? 11.803 30.280 -15.561 1.00 15.58 178 ASN A CA 1
ATOM 1366 C C . ASN A 1 178 ? 11.630 28.821 -15.208 1.00 15.91 178 ASN A C 1
ATOM 1367 O O . ASN A 1 178 ? 12.377 27.979 -15.673 1.00 15.25 178 ASN A O 1
ATOM 1372 N N . PHE A 1 179 ? 10.589 28.494 -14.383 1.00 15.01 179 PHE A N 1
ATOM 1373 C CA . PHE A 1 179 ? 10.325 27.105 -14.094 1.00 14.18 179 PHE A CA 1
ATOM 1374 C C . PHE A 1 179 ? 10.005 26.394 -15.410 1.00 14.84 179 PHE A C 1
ATOM 1375 O O . PHE A 1 179 ? 10.432 25.239 -15.621 1.00 14.59 179 PHE A O 1
ATOM 1383 N N . CYS A 1 180 ? 9.205 27.001 -16.297 1.00 14.82 180 CYS A N 1
ATOM 1384 C CA . CYS A 1 180 ? 8.860 26.315 -17.568 1.00 13.54 180 CYS A CA 1
ATOM 1385 C C . CYS A 1 180 ? 10.123 26.137 -18.453 1.00 15.71 180 CYS A C 1
ATOM 1386 O O . CYS A 1 180 ? 10.252 25.113 -19.166 1.00 14.88 180 CYS A O 1
ATOM 1389 N N . LYS A 1 181 ? 11.072 27.053 -18.362 1.00 14.30 181 LYS A N 1
ATOM 1390 C CA . LYS A 1 181 ? 12.353 26.830 -19.049 1.00 15.79 181 LYS A CA 1
ATOM 1391 C C . LYS A 1 181 ? 13.124 25.616 -18.544 1.00 17.28 181 LYS A C 1
ATOM 1392 O O . LYS A 1 181 ? 13.687 24.817 -19.366 1.00 18.62 181 LYS A O 1
ATOM 1398 N N . VAL A 1 182 ? 13.072 25.381 -17.246 1.00 16.60 182 VAL A N 1
ATOM 1399 C CA . VAL A 1 182 ? 13.672 24.164 -16.710 1.00 15.23 182 VAL A CA 1
ATOM 1400 C C . VAL A 1 182 ? 12.934 22.940 -17.299 1.00 15.59 182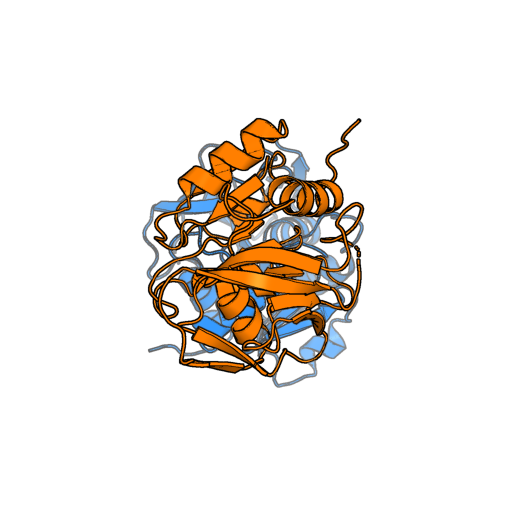 VAL A C 1
ATOM 1401 O O . VAL A 1 182 ? 13.575 21.855 -17.487 1.00 16.09 182 VAL A O 1
ATOM 1405 N N . CYS A 1 183 ? 11.636 23.056 -17.475 1.00 15.36 183 CYS A N 1
ATOM 1406 C CA . CYS A 1 183 ? 10.767 22.040 -18.094 1.00 14.74 183 CYS A CA 1
ATOM 1407 C C . CYS A 1 183 ? 11.000 21.830 -19.610 1.00 16.61 183 CYS A C 1
ATOM 1408 O O . CYS A 1 183 ? 10.379 21.000 -20.185 1.00 18.94 183 CYS A O 1
ATOM 1411 N N . GLY A 1 184 ? 11.861 22.644 -20.195 1.00 17.28 184 GLY A N 1
ATOM 1412 C CA . GLY A 1 184 ? 12.189 22.545 -21.611 1.00 18.24 184 GLY A CA 1
ATOM 1413 C C . GLY A 1 184 ? 11.514 23.494 -22.576 1.00 21.13 184 GLY A C 1
ATOM 1414 O O . GLY A 1 184 ? 11.723 23.385 -23.806 1.00 22.50 184 GLY A O 1
ATOM 1415 N N . TYR A 1 185 ? 10.636 24.350 -22.068 1.00 18.44 185 TYR A N 1
ATOM 1416 C CA . TYR A 1 185 ? 10.045 25.364 -22.880 1.00 18.34 185 TYR A CA 1
ATOM 1417 C C . TYR A 1 185 ? 11.041 26.453 -23.259 1.00 18.02 185 TYR A C 1
ATOM 1418 O O . TYR A 1 185 ? 11.941 26.746 -22.521 1.00 19.29 185 TYR A O 1
ATOM 1427 N N . LYS A 1 186 ? 10.791 27.019 -24.440 1.00 18.80 186 LYS A N 1
ATOM 1428 C CA . LYS A 1 186 ? 11.570 28.101 -25.002 1.00 20.85 186 LYS A CA 1
ATOM 1429 C C . LYS A 1 186 ? 10.714 29.284 -25.211 1.00 18.33 186 LYS A C 1
ATOM 1430 O O . LYS A 1 186 ? 9.544 29.170 -25.587 1.00 19.05 186 LYS A O 1
ATOM 1434 N N . PHE A 1 187 ? 11.314 30.439 -24.922 1.00 19.05 187 PHE A N 1
ATOM 1435 C CA . PHE A 1 187 ? 10.647 31.745 -24.913 1.00 19.67 187 PHE A CA 1
ATOM 1436 C C . PHE A 1 187 ? 11.544 32.748 -25.646 1.00 25.84 187 PHE A C 1
ATOM 1437 O O . PHE A 1 187 ? 12.795 32.834 -25.381 1.00 29.40 187 PHE A O 1
ATOM 1445 N N . GLU A 1 188 ? 10.908 33.501 -26.506 1.00 25.88 188 GLU A N 1
ATOM 1446 C CA . GLU A 1 188 ? 11.639 34.604 -27.132 1.00 30.41 188 GLU A CA 1
ATOM 1447 C C . GLU A 1 188 ? 11.898 35.649 -26.064 1.00 32.88 188 GLU A C 1
ATOM 1448 O O . GLU A 1 188 ? 13.028 36.225 -26.199 1.00 36.23 188 GLU A O 1
ATOM 1454 N N . MET B 1 1 ? -19.014 45.091 3.664 1.00 17.32 1 MET B N 1
ATOM 1455 C CA . MET B 1 1 ? -19.039 46.240 2.733 1.00 17.05 1 MET B CA 1
ATOM 1456 C C . MET B 1 1 ? -19.080 45.784 1.280 1.00 16.12 1 MET B C 1
ATOM 1457 O O . MET B 1 1 ? -18.769 44.616 0.980 1.00 16.03 1 MET B O 1
ATOM 1462 N N . ILE B 1 2 ? -19.587 46.649 0.397 1.00 15.86 2 ILE B N 1
ATOM 1463 C CA . ILE B 1 2 ? -19.681 46.356 -1.022 1.00 13.50 2 ILE B CA 1
ATOM 1464 C C . ILE B 1 2 ? -18.603 47.135 -1.753 1.00 13.83 2 ILE B C 1
ATOM 1465 O O . ILE B 1 2 ? -18.461 48.339 -1.564 1.00 15.53 2 ILE B O 1
ATOM 1470 N N . VAL B 1 3 ? -17.853 46.488 -2.632 1.00 14.32 3 VAL B N 1
ATOM 1471 C CA . VAL B 1 3 ? -16.846 47.167 -3.433 1.00 14.23 3 VAL B CA 1
ATOM 1472 C C . VAL B 1 3 ? -17.532 47.538 -4.751 1.00 14.42 3 VAL B C 1
ATOM 1473 O O . VAL B 1 3 ? -18.177 46.684 -5.381 1.00 14.24 3 VAL B O 1
ATOM 1477 N N . ILE B 1 4 ? -17.354 48.792 -5.154 1.00 15.07 4 ILE B N 1
ATOM 1478 C CA . ILE B 1 4 ? -17.893 49.313 -6.399 1.00 14.73 4 ILE B CA 1
ATOM 1479 C C . ILE B 1 4 ? -16.726 49.587 -7.365 1.00 15.64 4 ILE B C 1
ATOM 1480 O O . ILE B 1 4 ? -15.865 50.447 -7.072 1.00 15.24 4 ILE B O 1
ATOM 1485 N N . LEU B 1 5 ? -16.633 48.817 -8.433 1.00 15.23 5 LEU B N 1
ATOM 1486 C CA . LEU B 1 5 ? -15.640 49.070 -9.466 1.00 16.18 5 LEU B CA 1
ATOM 1487 C C . LEU B 1 5 ? -16.081 50.243 -10.321 1.00 14.92 5 LEU B C 1
ATOM 1488 O O . LEU B 1 5 ? -17.181 50.239 -10.904 1.00 17.85 5 LEU B O 1
ATOM 1493 N N . ASP B 1 6 ? -15.255 51.304 -10.325 1.00 16.56 6 ASP B N 1
ATOM 1494 C CA . ASP B 1 6 ? -15.537 52.542 -11.033 1.00 15.22 6 ASP B CA 1
ATOM 1495 C C . ASP B 1 6 ? -15.178 52.439 -12.533 1.00 17.37 6 ASP B C 1
ATOM 1496 O O . ASP B 1 6 ? -13.979 52.488 -12.920 1.00 17.81 6 ASP B O 1
ATOM 1501 N N . ASN B 1 7 ? -16.197 52.223 -13.339 1.00 16.09 7 ASN B N 1
ATOM 1502 C CA . ASN B 1 7 ? -16.108 52.070 -14.784 1.00 18.08 7 ASN B CA 1
ATOM 1503 C C . ASN B 1 7 ? -16.199 53.430 -15.480 1.00 20.37 7 ASN B C 1
ATOM 1504 O O . ASN B 1 7 ? -16.143 53.458 -16.681 1.00 19.88 7 ASN B O 1
ATOM 1509 N N . GLY B 1 8 ? -16.208 54.473 -14.674 1.00 19.35 8 GLY B N 1
ATOM 1510 C CA . GLY B 1 8 ? -16.063 55.868 -15.176 1.00 21.66 8 GLY B CA 1
ATOM 1511 C C . GLY B 1 8 ? -17.394 56.553 -15.433 1.00 22.73 8 GLY B C 1
ATOM 1512 O O . GLY B 1 8 ? -17.432 57.681 -15.944 1.00 25.24 8 GLY B O 1
ATOM 1513 N N . GLY B 1 9 ? -18.491 55.958 -14.984 1.00 21.12 9 GLY B N 1
ATOM 1514 C CA . GLY B 1 9 ? -19.856 56.535 -15.220 1.00 23.69 9 GLY B CA 1
ATOM 1515 C C . GLY B 1 9 ? -20.169 57.677 -14.264 1.00 22.83 9 GLY B C 1
ATOM 1516 O O . GLY B 1 9 ? -19.625 57.752 -13.132 1.00 26.39 9 GLY B O 1
ATOM 1517 N N . GLN B 1 10 ? -21.105 58.529 -14.696 1.00 20.87 10 GLN B N 1
ATOM 1518 C CA . GLN B 1 10 ? -21.467 59.652 -13.868 1.00 20.12 10 GLN B CA 1
ATOM 1519 C C . GLN B 1 10 ? -22.208 59.340 -12.573 1.00 22.99 10 GLN B C 1
ATOM 1520 O O . GLN B 1 10 ? -22.298 60.202 -11.683 1.00 24.25 10 GLN B O 1
ATOM 1522 N N . TYR B 1 11 ? -22.800 58.129 -12.482 1.00 20.31 11 TYR B N 1
ATOM 1523 C CA . TYR B 1 11 ? -23.589 57.788 -11.303 1.00 19.51 11 TYR B CA 1
ATOM 1524 C C . TYR B 1 11 ? -22.876 56.951 -10.256 1.00 17.39 11 TYR B C 1
ATOM 1525 O O . TYR B 1 11 ? -23.519 56.397 -9.367 1.00 17.25 11 TYR B O 1
ATOM 1534 N N . VAL B 1 12 ? -21.558 56.803 -10.343 1.00 16.56 12 VAL B N 1
ATOM 1535 C CA . VAL B 1 12 ? -20.805 55.949 -9.393 1.00 16.98 12 VAL B CA 1
ATOM 1536 C C . VAL B 1 12 ? -20.966 56.366 -7.958 1.00 17.33 12 VAL B C 1
ATOM 1537 O O . VAL B 1 12 ? -21.254 55.544 -7.127 1.00 16.74 12 VAL B O 1
ATOM 1541 N N . HIS B 1 13 ? -20.882 57.680 -7.626 1.00 16.57 13 HIS B N 1
ATOM 1542 C CA . HIS B 1 13 ? -21.153 58.142 -6.288 1.00 16.25 13 HIS B CA 1
ATOM 1543 C C . HIS B 1 13 ? -22.584 57.940 -5.829 1.00 16.35 13 HIS B C 1
ATOM 1544 O O . HIS B 1 13 ? -22.783 57.761 -4.675 1.00 16.81 13 HIS B O 1
ATOM 1551 N N . ARG B 1 14 ? -23.525 57.913 -6.766 1.00 16.19 14 ARG B N 1
ATOM 1552 C CA . ARG B 1 14 ? -24.911 57.684 -6.469 1.00 16.58 14 ARG B CA 1
ATOM 1553 C C . ARG B 1 14 ? -25.092 56.188 -5.993 1.00 15.23 14 ARG B C 1
ATOM 1554 O O . ARG B 1 14 ? -25.922 55.893 -5.106 1.00 15.04 14 ARG B O 1
ATOM 1562 N N . ILE B 1 15 ? -24.285 55.245 -6.513 1.00 15.43 15 ILE B N 1
ATOM 1563 C CA . ILE B 1 15 ? -24.305 53.934 -5.951 1.00 15.34 15 ILE B CA 1
ATOM 1564 C C . ILE B 1 15 ? -23.941 53.915 -4.448 1.00 13.74 15 ILE B C 1
ATOM 1565 O O . ILE B 1 15 ? -24.619 53.320 -3.578 1.00 13.73 15 ILE B O 1
ATOM 1570 N N . HIS B 1 16 ? -22.844 54.623 -4.113 1.00 13.51 16 HIS B N 1
ATOM 1571 C CA . HIS B 1 16 ? -22.404 54.720 -2.730 1.00 15.59 16 HIS B CA 1
ATOM 1572 C C . HIS B 1 16 ? -23.475 55.373 -1.869 1.00 15.17 16 HIS B C 1
ATOM 1573 O O . HIS B 1 16 ? -23.766 54.900 -0.780 1.00 15.16 16 HIS B O 1
ATOM 1580 N N . ARG B 1 17 ? -24.064 56.475 -2.352 1.00 15.71 17 ARG B N 1
ATOM 1581 C CA . ARG B 1 17 ? -25.068 57.214 -1.588 1.00 17.48 17 ARG B CA 1
ATOM 1582 C C . ARG B 1 17 ? -26.310 56.453 -1.365 1.00 17.02 17 ARG B C 1
ATOM 1583 O O . ARG B 1 17 ? -26.879 56.433 -0.243 1.00 18.62 17 ARG B O 1
ATOM 1591 N N . SER B 1 18 ? -26.742 55.720 -2.370 1.00 14.72 18 SER B N 1
ATOM 1592 C CA . SER B 1 18 ? -27.998 54.985 -2.305 1.00 16.01 18 SER B CA 1
ATOM 1593 C C . SER B 1 18 ? -27.825 53.795 -1.354 1.00 15.44 18 SER B C 1
ATOM 1594 O O . SER B 1 18 ? -28.691 53.475 -0.537 1.00 17.79 18 SER B O 1
ATOM 1597 N N . LEU B 1 19 ? -26.684 53.094 -1.412 1.00 14.39 19 LEU B N 1
ATOM 1598 C CA . LEU B 1 19 ? -26.374 52.067 -0.457 1.00 14.69 19 LEU B CA 1
ATOM 1599 C C . LEU B 1 19 ? -26.309 52.610 1.005 1.00 14.96 19 LEU B C 1
ATOM 1600 O O . LEU B 1 19 ? -26.815 51.919 1.900 1.00 15.37 19 LEU B O 1
ATOM 1605 N N . LYS B 1 20 ? -25.791 53.820 1.168 1.00 14.52 20 LYS B N 1
ATOM 1606 C CA . LYS B 1 20 ? -25.811 54.476 2.469 1.00 16.94 20 LYS B CA 1
ATOM 1607 C C . LYS B 1 20 ? -27.190 54.662 3.007 1.00 17.26 20 LYS B C 1
ATOM 1608 O O . LYS B 1 20 ? -27.389 54.448 4.244 1.00 18.22 20 LYS B O 1
ATOM 1614 N N . TYR B 1 21 ? -28.116 55.049 2.144 1.00 17.73 21 TYR B N 1
ATOM 1615 C CA . TYR B 1 21 ? -29.548 55.249 2.569 1.00 19.62 21 TYR B CA 1
ATOM 1616 C C . TYR B 1 21 ? -30.127 53.973 3.127 1.00 20.40 21 TYR B C 1
ATOM 1617 O O . TYR B 1 21 ? -31.042 53.994 3.974 1.00 24.32 21 TYR B O 1
ATOM 1626 N N . ILE B 1 22 ? -29.673 52.807 2.664 1.00 17.44 22 ILE B N 1
ATOM 1627 C CA . ILE B 1 22 ? -30.146 51.560 3.236 1.00 16.56 22 ILE B CA 1
ATOM 1628 C C . ILE B 1 22 ? -29.164 50.960 4.265 1.00 18.22 22 ILE B C 1
ATOM 1629 O O . ILE B 1 22 ? -29.312 49.853 4.680 1.00 19.00 22 ILE B O 1
ATOM 1634 N N . GLY B 1 23 ? -28.189 51.738 4.714 1.00 18.48 23 GLY B N 1
ATOM 1635 C CA . GLY B 1 23 ? -27.323 51.249 5.785 1.00 19.80 23 GLY B CA 1
ATOM 1636 C C . GLY B 1 23 ? -26.176 50.331 5.403 1.00 21.57 23 GLY B C 1
ATOM 1637 O O . GLY B 1 23 ? -25.709 49.543 6.224 1.00 18.82 23 GLY B O 1
ATOM 1638 N N . VAL B 1 24 ? -25.764 50.406 4.119 1.00 17.00 24 VAL B N 1
ATOM 1639 C CA . VAL B 1 24 ? -24.715 49.499 3.643 1.00 15.65 24 VAL B CA 1
ATOM 1640 C C . VAL B 1 24 ? -23.534 50.306 3.205 1.00 16.72 24 VAL B C 1
ATOM 1641 O O . VAL B 1 24 ? -23.655 51.220 2.399 1.00 18.83 24 VAL B O 1
ATOM 1645 N N . SER B 1 25 ? -22.399 50.040 3.818 1.00 14.85 25 SER B N 1
ATOM 1646 C CA . SER B 1 25 ? -21.117 50.615 3.505 1.00 17.87 25 SER B CA 1
ATOM 1647 C C . SER B 1 25 ? -20.570 50.106 2.174 1.00 14.82 25 SER B C 1
ATOM 1648 O O . SER B 1 25 ? -20.784 48.970 1.847 1.00 16.05 25 SER B O 1
ATOM 1651 N N . SER B 1 26 ? -19.849 51.013 1.471 1.00 17.23 26 SER B N 1
ATOM 1652 C CA . SER B 1 26 ? -19.274 50.659 0.187 1.00 14.93 26 SER B CA 1
ATOM 1653 C C . SER B 1 26 ? -18.037 51.489 -0.075 1.00 16.46 26 SER B C 1
ATOM 1654 O O . SER B 1 26 ? -17.825 52.550 0.522 1.00 17.99 26 SER B O 1
ATOM 1657 N N . LYS B 1 27 ? -17.191 50.964 -0.930 1.00 15.66 27 LYS B N 1
ATOM 1658 C CA . LYS B 1 27 ? -15.929 51.595 -1.239 1.00 18.53 27 LYS B CA 1
ATOM 1659 C C . LYS B 1 27 ? -15.796 51.563 -2.729 1.00 17.35 27 LYS B C 1
ATOM 1660 O O . LYS B 1 27 ? -15.894 50.518 -3.354 1.00 17.05 27 LYS B O 1
ATOM 1666 N N . ILE B 1 28 ? -15.569 52.728 -3.321 1.00 17.31 28 ILE B N 1
ATOM 1667 C CA . ILE B 1 28 ? -15.346 52.861 -4.739 1.00 18.55 28 ILE B CA 1
ATOM 1668 C C . ILE B 1 28 ? -13.860 52.631 -5.040 1.00 18.54 28 ILE B C 1
ATOM 1669 O O . ILE B 1 28 ? -13.001 53.280 -4.370 1.00 20.08 28 ILE B O 1
ATOM 1674 N N . VAL B 1 29 ? -13.548 51.707 -5.932 1.00 19.27 29 VAL B N 1
ATOM 1675 C CA . VAL B 1 29 ? -12.198 51.349 -6.283 1.00 17.66 29 VAL B CA 1
ATOM 1676 C C . VAL B 1 29 ? -11.964 51.422 -7.786 1.00 19.54 29 VAL B C 1
ATOM 1677 O O . VAL B 1 29 ? -12.858 51.300 -8.582 1.00 17.53 29 VAL B O 1
ATOM 1681 N N . PRO B 1 30 ? -10.670 51.573 -8.237 1.00 19.01 30 PRO B N 1
ATOM 1682 C CA . PRO B 1 30 ? -10.431 51.586 -9.659 1.00 20.09 30 PRO B CA 1
ATOM 1683 C C . PRO B 1 30 ? -10.869 50.304 -10.340 1.00 21.21 30 PRO B C 1
ATOM 1684 O O . PRO B 1 30 ? -10.788 49.185 -9.747 1.00 21.05 30 PRO B O 1
ATOM 1688 N N . ASN B 1 31 ? -11.298 50.420 -11.573 1.00 20.03 31 ASN B N 1
ATOM 1689 C CA . ASN B 1 31 ? -11.788 49.213 -12.253 1.00 18.78 31 ASN B CA 1
ATOM 1690 C C . ASN B 1 31 ? -10.655 48.203 -12.630 1.00 18.70 31 ASN B C 1
ATOM 1691 O O . ASN B 1 31 ? -10.980 47.177 -13.124 1.00 20.59 31 ASN B O 1
ATOM 1696 N N . THR B 1 32 ? -9.403 48.619 -12.357 1.00 20.97 32 THR B N 1
ATOM 1697 C CA . THR B 1 32 ? -8.198 47.818 -12.552 1.00 21.83 32 THR B CA 1
ATOM 1698 C C . THR B 1 32 ? -7.823 47.018 -11.295 1.00 22.64 32 THR B C 1
ATOM 1699 O O . THR B 1 32 ? -6.848 46.241 -11.328 1.00 22.99 32 THR B O 1
ATOM 1703 N N . THR B 1 33 ? -8.603 47.141 -10.199 1.00 18.97 33 THR B N 1
ATOM 1704 C CA . THR B 1 33 ? -8.254 46.486 -8.938 1.00 21.22 33 THR B CA 1
ATOM 1705 C C . THR B 1 33 ? -8.249 44.985 -9.136 1.00 20.32 33 THR B C 1
ATOM 1706 O O . THR B 1 33 ? -9.221 44.441 -9.635 1.00 20.18 33 THR B O 1
ATOM 1710 N N . PRO B 1 34 ? -7.133 44.293 -8.845 1.00 21.37 34 PRO B N 1
ATOM 1711 C CA . PRO B 1 34 ? -7.146 42.848 -9.090 1.00 22.09 34 PRO B CA 1
ATOM 1712 C C . PRO B 1 34 ? -8.178 42.112 -8.159 1.00 20.03 34 PRO B C 1
ATOM 1713 O O . PRO B 1 34 ? -8.314 42.433 -6.975 1.00 19.38 34 PRO B O 1
ATOM 1717 N N . LEU B 1 35 ? -8.740 41.053 -8.701 1.00 23.17 35 LEU B N 1
ATOM 1718 C CA . LEU B 1 35 ? -9.638 40.184 -7.983 1.00 23.17 35 LEU B CA 1
ATOM 1719 C C . LEU B 1 35 ? -9.080 39.710 -6.647 1.00 22.10 35 LEU B C 1
ATOM 1720 O O . LEU B 1 35 ? -9.844 39.693 -5.664 1.00 19.90 35 LEU B O 1
ATOM 1725 N N . GLU B 1 36 ? -7.794 39.308 -6.569 1.00 17.54 36 GLU B N 1
ATOM 1726 C CA . GLU B 1 36 ? -7.306 38.793 -5.295 1.00 21.05 36 GLU B CA 1
AT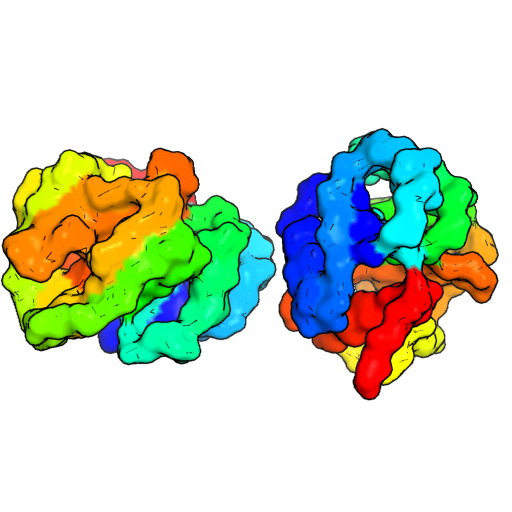OM 1727 C C . GLU B 1 36 ? -7.354 39.791 -4.140 1.00 19.08 36 GLU B C 1
ATOM 1728 O O . GLU B 1 36 ? -7.500 39.426 -3.002 1.00 20.29 36 GLU B O 1
ATOM 1734 N N . GLU B 1 37 ? -7.187 41.040 -4.468 1.00 18.76 37 GLU B N 1
ATOM 1735 C CA . GLU B 1 37 ? -7.140 42.097 -3.471 1.00 19.87 37 GLU B CA 1
ATOM 1736 C C . GLU B 1 37 ? -8.596 42.364 -2.941 1.00 19.08 37 GLU B C 1
ATOM 1737 O O . GLU B 1 37 ? -8.755 42.606 -1.765 1.00 20.17 37 GLU B O 1
ATOM 1743 N N . ILE B 1 38 ? -9.544 42.183 -3.815 1.00 18.34 38 ILE B N 1
ATOM 1744 C CA . ILE B 1 38 ? -10.976 42.385 -3.464 1.00 18.67 38 ILE B CA 1
ATOM 1745 C C . ILE B 1 38 ? -11.374 41.263 -2.561 1.00 17.77 38 ILE B C 1
ATOM 1746 O O . ILE B 1 38 ? -11.937 41.446 -1.471 1.00 17.85 38 ILE B O 1
ATOM 1751 N N . GLU B 1 39 ? -11.120 40.027 -2.979 1.00 16.76 39 GLU B N 1
ATOM 1752 C CA . GLU B 1 39 ? -11.665 38.919 -2.230 1.00 18.65 39 GLU B CA 1
ATOM 1753 C C . GLU B 1 39 ? -10.854 38.550 -0.961 1.00 17.71 39 GLU B C 1
ATOM 1754 O O . GLU B 1 39 ? -11.373 37.826 -0.121 1.00 21.44 39 GLU B O 1
ATOM 1760 N N . SER B 1 40 ? -9.617 39.002 -0.830 1.00 18.54 40 SER B N 1
ATOM 1761 C CA . SER B 1 40 ? -8.842 38.647 0.376 1.00 19.18 40 SER B CA 1
ATOM 1762 C C . SER B 1 40 ? -9.228 39.527 1.547 1.00 20.23 40 SER B C 1
ATOM 1763 O O . SER B 1 40 ? -8.994 39.153 2.680 1.00 22.47 40 SER B O 1
ATOM 1766 N N . ASN B 1 41 ? -9.907 40.638 1.267 1.00 17.86 41 ASN B N 1
ATOM 1767 C CA . ASN B 1 41 ? -10.423 41.535 2.313 1.00 15.89 41 ASN B CA 1
ATOM 1768 C C . ASN B 1 41 ? -11.748 40.925 2.839 1.00 17.74 41 ASN B C 1
ATOM 1769 O O . ASN B 1 41 ? -12.762 40.840 2.140 1.00 16.87 41 ASN B O 1
ATOM 1774 N N . LYS B 1 42 ? -11.692 40.438 4.083 1.00 16.59 42 LYS B N 1
ATOM 1775 C CA . LYS B 1 42 ? -12.800 39.747 4.685 1.00 15.45 42 LYS B CA 1
ATOM 1776 C C . LYS B 1 42 ? -14.062 40.626 4.914 1.00 16.57 42 LYS B C 1
ATOM 1777 O O . LYS B 1 42 ? -15.107 40.115 5.170 1.00 17.22 42 LYS B O 1
ATOM 1783 N N . GLU B 1 43 ? -13.882 41.910 4.865 1.00 15.65 43 GLU B N 1
ATOM 1784 C CA . GLU B 1 43 ? -14.988 42.884 5.002 1.00 14.94 43 GLU B CA 1
ATOM 1785 C C . GLU B 1 43 ? -15.825 42.954 3.747 1.00 17.79 43 GLU B C 1
ATOM 1786 O O . GLU B 1 43 ? -17.009 43.391 3.790 1.00 17.81 43 GLU B O 1
ATOM 1792 N N . VAL B 1 44 ? -15.279 42.498 2.599 1.00 15.61 44 VAL B N 1
ATOM 1793 C CA . VAL B 1 44 ? -15.970 42.609 1.328 1.00 16.75 44 VAL B CA 1
ATOM 1794 C C . VAL B 1 44 ? -16.935 41.471 1.108 1.00 16.92 44 VAL B C 1
ATOM 1795 O O . VAL B 1 44 ? -16.616 40.299 1.132 1.00 15.52 44 VAL B O 1
ATOM 1799 N N . LYS B 1 45 ? -18.235 41.806 0.947 1.00 15.17 45 LYS B N 1
ATOM 1800 C CA . LYS B 1 45 ? -19.315 40.889 0.790 1.00 13.66 45 LYS B CA 1
ATOM 1801 C C . LYS B 1 45 ? -19.950 40.764 -0.621 1.00 13.52 45 LYS B C 1
ATOM 1802 O O . LYS B 1 45 ? -20.782 39.884 -0.876 1.00 15.23 45 LYS B O 1
ATOM 1806 N N . GLY B 1 46 ? -19.595 41.692 -1.490 1.00 12.97 46 GLY B N 1
ATOM 1807 C CA . GLY B 1 46 ? -20.129 41.736 -2.842 1.00 12.86 46 GLY B CA 1
ATOM 1808 C C . GLY B 1 46 ? -19.446 42.790 -3.666 1.00 12.51 46 GLY B C 1
ATOM 1809 O O . GLY B 1 46 ? -18.743 43.634 -3.104 1.00 12.73 46 GLY B O 1
ATOM 1810 N N . ILE B 1 47 ? -19.712 42.688 -4.971 1.00 12.83 47 ILE B N 1
ATOM 1811 C CA . ILE B 1 47 ? -19.095 43.519 -5.951 1.00 12.90 47 ILE B CA 1
ATOM 1812 C C . ILE B 1 47 ? -20.120 44.138 -6.857 1.00 12.94 47 ILE B C 1
ATOM 1813 O O . ILE B 1 47 ? -20.983 43.471 -7.345 1.00 15.90 47 ILE B O 1
ATOM 1818 N N . ILE B 1 48 ? -20.020 45.432 -7.051 1.00 12.72 48 ILE B N 1
ATOM 1819 C CA . ILE B 1 48 ? -20.866 46.129 -8.090 1.00 13.63 48 ILE B CA 1
ATOM 1820 C C . ILE B 1 48 ? -19.982 46.665 -9.193 1.00 12.84 48 ILE B C 1
ATOM 1821 O O . ILE B 1 48 ? -18.954 47.346 -8.916 1.00 14.05 48 ILE B O 1
ATOM 1826 N N . LEU B 1 49 ? -20.343 46.299 -10.436 1.00 13.57 49 LEU B N 1
ATOM 1827 C CA . LEU B 1 49 ? -19.603 46.849 -11.630 1.00 14.83 49 LEU B CA 1
ATOM 1828 C C . LEU B 1 49 ? -20.455 48.022 -12.123 1.00 14.23 49 LEU B C 1
ATOM 1829 O O . LEU B 1 49 ? -21.540 47.845 -12.586 1.00 13.97 49 LEU B O 1
ATOM 1834 N N . SER B 1 50 ? -19.911 49.221 -12.024 1.00 13.77 50 SER B N 1
ATOM 1835 C CA . SER B 1 50 ? -20.713 50.462 -12.327 1.00 14.17 50 SER B CA 1
ATOM 1836 C C . SER B 1 50 ? -20.907 50.638 -13.782 1.00 14.01 50 SER B C 1
ATOM 1837 O O . SER B 1 50 ? -20.281 49.954 -14.649 1.00 13.87 50 SER B O 1
ATOM 1840 N N . GLY B 1 51 ? -21.803 51.615 -14.134 1.00 14.52 51 GLY B N 1
ATOM 1841 C CA . GLY B 1 51 ? -21.821 52.091 -15.462 1.00 16.20 51 GLY B CA 1
ATOM 1842 C C . GLY B 1 51 ? -20.578 52.853 -15.857 1.00 16.33 51 GLY B C 1
ATOM 1843 O O . GLY B 1 51 ? -19.712 53.202 -15.067 1.00 16.81 51 GLY B O 1
ATOM 1844 N N . GLY B 1 52 ? -20.528 53.088 -17.160 1.00 17.92 52 GLY B N 1
ATOM 1845 C CA . GLY B 1 52 ? -19.373 53.831 -17.702 1.00 18.46 52 GLY B CA 1
ATOM 1846 C C . GLY B 1 52 ? -19.434 53.905 -19.210 1.00 21.34 52 GLY B C 1
ATOM 1847 O O . GLY B 1 52 ? -20.223 53.235 -19.874 1.00 18.88 52 GLY B O 1
ATOM 1848 N N . PRO B 1 53 ? -18.507 54.687 -19.753 1.00 20.85 53 PRO B N 1
ATOM 1849 C CA . PRO B 1 53 ? -18.623 55.001 -21.206 1.00 23.09 53 PRO B CA 1
ATOM 1850 C C . PRO B 1 53 ? -18.037 53.988 -22.186 1.00 25.67 53 PRO B C 1
ATOM 1851 O O . PRO B 1 53 ? -18.417 54.048 -23.340 1.00 31.05 53 PRO B O 1
ATOM 1855 N N . ASP B 1 54 ? -17.170 53.075 -21.783 1.00 28.05 54 ASP B N 1
ATOM 1856 C CA . ASP B 1 54 ? -16.307 52.408 -22.760 1.00 30.52 54 ASP B CA 1
ATOM 1857 C C . ASP B 1 54 ? -16.115 50.967 -22.438 1.00 28.75 54 ASP B C 1
ATOM 1858 O O . ASP B 1 54 ? -15.318 50.609 -21.580 1.00 33.71 54 ASP B O 1
ATOM 1863 N N . ILE B 1 55 ? -16.818 50.106 -23.175 1.00 29.49 55 ILE B N 1
ATOM 1864 C CA . ILE B 1 55 ? -16.716 48.693 -22.925 1.00 29.11 55 ILE B CA 1
ATOM 1865 C C . ILE B 1 55 ? -15.268 48.135 -23.113 1.00 35.22 55 ILE B C 1
ATOM 1866 O O . ILE B 1 55 ? -14.863 47.229 -22.390 1.00 38.39 55 ILE B O 1
ATOM 1871 N N . GLU B 1 56 ? -14.481 48.755 -24.000 1.00 35.82 56 GLU B N 1
ATOM 1872 C CA . GLU B 1 56 ? -13.038 48.398 -24.154 1.00 34.20 56 GLU B CA 1
ATOM 1873 C C . GLU B 1 56 ? -12.166 48.788 -22.949 1.00 37.38 56 GLU B C 1
ATOM 1874 O O . GLU B 1 56 ? -11.062 48.265 -22.842 1.00 44.19 56 GLU B O 1
ATOM 1879 N N . LYS B 1 57 ? -12.625 49.743 -22.108 1.00 34.90 57 LYS B N 1
ATOM 1880 C CA . LYS B 1 57 ? -11.829 50.337 -20.990 1.00 35.93 57 LYS B CA 1
ATOM 1881 C C . LYS B 1 57 ? -12.198 49.720 -19.658 1.00 34.72 57 LYS B C 1
ATOM 1882 O O . LYS B 1 57 ? -11.869 50.317 -18.593 1.00 37.05 57 LYS B O 1
ATOM 1884 N N . ALA B 1 58 ? -12.821 48.519 -19.691 1.00 36.90 58 ALA B N 1
ATOM 1885 C CA . ALA B 1 58 ? -13.256 47.870 -18.464 1.00 31.01 58 ALA B CA 1
ATOM 1886 C C . ALA B 1 58 ? -13.144 46.371 -18.513 1.00 39.27 58 ALA B C 1
ATOM 1887 O O . ALA B 1 58 ? -13.974 45.707 -17.880 1.00 31.63 58 ALA B O 1
ATOM 1889 N N . LYS B 1 59 ? -12.100 45.848 -19.202 1.00 33.94 59 LYS B N 1
ATOM 1890 C CA . LYS B 1 59 ? -11.736 44.382 -19.296 1.00 37.81 59 LYS B CA 1
ATOM 1891 C C . LYS B 1 59 ? -11.353 43.544 -18.044 1.00 40.20 59 LYS B C 1
ATOM 1892 O O . LYS B 1 59 ? -11.560 42.322 -18.029 1.00 41.80 59 LYS B O 1
ATOM 1894 N N . ASN B 1 60 ? -10.664 44.153 -17.072 1.00 31.77 60 ASN B N 1
ATOM 1895 C CA . ASN B 1 60 ? -10.469 43.578 -15.746 1.00 26.60 60 ASN B CA 1
ATOM 1896 C C . ASN B 1 60 ? -11.847 43.145 -15.192 1.00 23.01 60 ASN B C 1
ATOM 1897 O O . ASN B 1 60 ? -11.869 42.241 -14.412 1.00 22.14 60 ASN B O 1
ATOM 1902 N N . CYS B 1 61 ? -12.971 43.748 -15.630 1.00 24.09 61 CYS B N 1
ATOM 1903 C CA . CYS B 1 61 ? -14.291 43.339 -15.148 1.00 20.67 61 CYS B CA 1
ATOM 1904 C C . CYS B 1 61 ? -14.692 42.085 -15.702 1.00 19.82 61 CYS B C 1
ATOM 1905 O O . CYS B 1 61 ? -15.507 41.430 -15.101 1.00 21.00 61 CYS B O 1
ATOM 1908 N N . ILE B 1 62 ? -14.216 41.741 -16.934 1.00 19.29 62 ILE B N 1
ATOM 1909 C CA . ILE B 1 62 ? -14.463 40.439 -17.479 1.00 20.20 62 ILE B CA 1
ATOM 1910 C C . ILE B 1 62 ? -13.804 39.324 -16.570 1.00 18.04 62 ILE B C 1
ATOM 1911 O O . ILE B 1 62 ? -14.407 38.363 -16.253 1.00 19.62 62 ILE B O 1
ATOM 1916 N N . ASP B 1 63 ? -12.572 39.544 -16.166 1.00 19.12 63 ASP B N 1
ATOM 1917 C CA . ASP B 1 63 ? -11.884 38.553 -15.264 1.00 19.05 63 ASP B CA 1
ATOM 1918 C C . ASP B 1 63 ? -12.670 38.416 -13.962 1.00 19.41 63 ASP B C 1
ATOM 1919 O O . ASP B 1 63 ? -12.904 37.355 -13.494 1.00 19.61 63 ASP B O 1
ATOM 1924 N N . ILE B 1 64 ? -13.030 39.541 -13.378 1.00 18.00 64 ILE B N 1
ATOM 1925 C CA . ILE B 1 64 ? -13.870 39.578 -12.125 1.00 20.44 64 ILE B CA 1
ATOM 1926 C C . ILE B 1 64 ? -15.196 38.835 -12.302 1.00 17.63 64 ILE B C 1
ATOM 1927 O O . ILE B 1 64 ? -15.581 37.944 -11.543 1.00 18.89 64 ILE B O 1
ATOM 1932 N N . ALA B 1 65 ? -15.855 39.073 -13.408 1.00 18.91 65 ALA B N 1
ATOM 1933 C CA . ALA B 1 65 ? -17.131 38.447 -13.644 1.00 18.17 65 ALA B CA 1
ATOM 1934 C C . ALA B 1 65 ? -17.076 36.926 -13.742 1.00 19.52 65 ALA B C 1
ATOM 1935 O O . ALA B 1 65 ? -17.907 36.203 -13.250 1.00 20.91 65 ALA B O 1
ATOM 1937 N N . LEU B 1 66 ? -16.034 36.488 -14.441 1.00 20.30 66 LEU B N 1
ATOM 1938 C CA . LEU B 1 66 ? -15.761 35.058 -14.604 1.00 20.14 66 LEU B CA 1
ATOM 1939 C C . LEU B 1 66 ? -15.276 34.336 -13.390 1.00 20.38 66 LEU B C 1
ATOM 1940 O O . LEU B 1 66 ? -15.617 33.172 -13.209 1.00 25.00 66 LEU B O 1
ATOM 1945 N N . ASN B 1 67 ? -14.443 34.962 -12.558 1.00 20.01 67 ASN B N 1
ATOM 1946 C CA . ASN B 1 67 ? -13.689 34.262 -11.576 1.00 20.38 67 ASN B CA 1
ATOM 1947 C C . ASN B 1 67 ? -14.010 34.635 -10.098 1.00 21.21 67 ASN B C 1
ATOM 1948 O O . ASN B 1 67 ? -13.753 33.867 -9.196 1.00 21.53 67 ASN B O 1
ATOM 1953 N N . ALA B 1 68 ? -14.686 35.769 -9.856 1.00 21.30 68 ALA B N 1
ATOM 1954 C CA . ALA B 1 68 ? -15.129 36.056 -8.469 1.00 21.29 68 ALA B CA 1
ATOM 1955 C C . ALA B 1 68 ? -16.050 34.977 -7.890 1.00 18.93 68 ALA B C 1
ATOM 1956 O O . ALA B 1 68 ? -16.926 34.436 -8.613 1.00 20.89 68 ALA B O 1
ATOM 1958 N N . LYS B 1 69 ? -15.916 34.731 -6.590 1.00 18.20 69 LYS B N 1
ATOM 1959 C CA . LYS B 1 69 ? -16.899 33.913 -5.910 1.00 19.81 69 LYS B CA 1
ATOM 1960 C C . LYS B 1 69 ? -17.937 34.745 -5.142 1.00 19.32 69 LYS B C 1
ATOM 1961 O O . LYS B 1 69 ? -19.052 34.244 -4.852 1.00 22.47 69 LYS B O 1
ATOM 1965 N N . LEU B 1 70 ? -17.620 35.985 -4.909 1.00 17.97 70 LEU B N 1
ATOM 1966 C CA . LEU B 1 70 ? -18.582 36.896 -4.307 1.00 17.73 70 LEU B CA 1
ATOM 1967 C C . LEU B 1 70 ? -19.686 37.185 -5.266 1.00 16.31 70 LEU B C 1
ATOM 1968 O O . LEU B 1 70 ? -19.504 37.171 -6.502 1.00 15.08 70 LEU B O 1
ATOM 1973 N N . PRO B 1 71 ? -20.893 37.524 -4.742 1.00 16.48 71 PRO B N 1
ATOM 1974 C CA . PRO B 1 71 ? -21.938 38.015 -5.664 1.00 15.75 71 PRO B CA 1
ATOM 1975 C C . PRO B 1 71 ? -21.548 39.283 -6.377 1.00 15.25 71 PRO B C 1
ATOM 1976 O O . PRO B 1 71 ? -20.773 40.116 -5.827 1.00 14.43 71 PRO B O 1
ATOM 1980 N N . ILE B 1 72 ? -22.077 39.415 -7.600 1.00 15.32 72 ILE B N 1
ATOM 1981 C CA . ILE B 1 72 ? -21.788 40.519 -8.460 1.00 16.16 72 ILE B CA 1
ATOM 1982 C C . ILE B 1 72 ? -23.048 41.100 -9.049 1.00 13.90 72 ILE B C 1
ATOM 1983 O O . ILE B 1 72 ? -23.955 40.385 -9.502 1.00 15.00 72 ILE B O 1
ATOM 1988 N N . LEU B 1 73 ? -23.125 42.458 -9.053 1.00 13.89 73 LEU B N 1
ATOM 1989 C CA . LEU B 1 73 ? -24.186 43.202 -9.786 1.00 12.70 73 LEU B CA 1
ATOM 1990 C C . LEU B 1 73 ? -23.581 44.107 -10.776 1.00 13.74 73 LEU B C 1
ATOM 1991 O O . LEU B 1 73 ? -22.785 44.958 -10.389 1.00 14.01 73 LEU B O 1
ATOM 1996 N N . GLY B 1 74 ? -23.953 43.982 -12.024 1.00 13.08 74 GLY B N 1
ATOM 1997 C CA . GLY B 1 74 ? -23.499 44.988 -13.088 1.00 12.90 74 GLY B CA 1
ATOM 1998 C C . GLY B 1 74 ? -24.628 45.902 -13.470 1.00 13.18 74 GLY B C 1
ATOM 1999 O O . GLY B 1 74 ? -25.770 45.489 -13.608 1.00 13.45 74 GLY B O 1
ATOM 2000 N N . ILE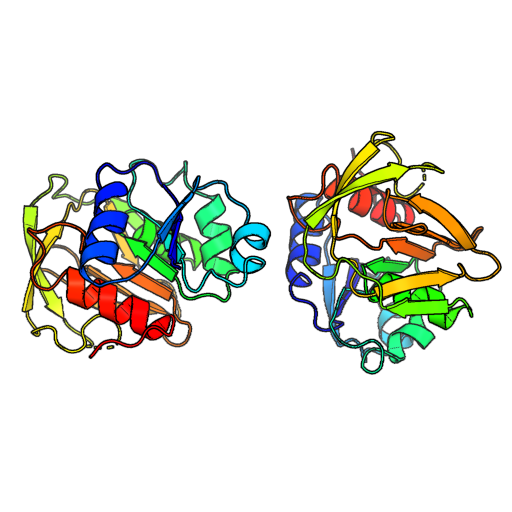 B 1 75 ? -24.265 47.163 -13.550 1.00 13.28 75 ILE B N 1
ATOM 2001 C CA . ILE B 1 75 ? -25.179 48.266 -13.881 1.00 12.90 75 ILE B CA 1
ATOM 2002 C C . ILE B 1 75 ? -24.831 48.869 -15.223 1.00 12.54 75 ILE B C 1
ATOM 2003 O O . ILE B 1 75 ? -23.762 49.422 -15.399 1.00 14.34 75 ILE B O 1
ATOM 2008 N N . CYS B 1 76 ? -25.767 48.788 -16.164 1.00 13.48 76 CYS B N 1
ATOM 2009 C CA . CYS B 1 76 ? -25.543 49.319 -17.501 1.00 14.04 76 CYS B CA 1
ATOM 2010 C C . CYS B 1 76 ? -24.286 48.661 -18.044 1.00 14.23 76 CYS B C 1
ATOM 2011 O O . CYS B 1 76 ? -24.245 47.443 -18.218 1.00 15.33 76 CYS B O 1
ATOM 2014 N N . LEU B 1 77 ? -23.260 49.460 -18.312 1.00 14.07 77 LEU B N 1
ATOM 2015 C CA . LEU B 1 77 ? -22.034 48.911 -18.785 1.00 15.65 77 LEU B CA 1
ATOM 2016 C C . LEU B 1 77 ? -21.668 47.600 -18.066 1.00 15.40 77 LEU B C 1
ATOM 2017 O O . LEU B 1 77 ? -21.171 46.633 -18.671 1.00 16.59 77 LEU B O 1
ATOM 2022 N N . GLY B 1 78 ? -21.856 47.587 -16.750 1.00 14.78 78 GLY B N 1
ATOM 2023 C CA . GLY B 1 78 ? -21.579 46.438 -15.948 1.00 15.37 78 GLY B CA 1
ATOM 2024 C C . GLY B 1 78 ? -22.355 45.201 -16.363 1.00 15.62 78 GLY B C 1
ATOM 2025 O O . GLY B 1 78 ? -21.839 44.057 -16.399 1.00 15.68 78 GLY B O 1
ATOM 2026 N N . HIS B 1 79 ? -23.646 45.397 -16.601 1.00 13.92 79 HIS B N 1
ATOM 2027 C CA . HIS B 1 79 ? -24.527 44.332 -17.133 1.00 15.00 79 HIS B CA 1
ATOM 2028 C C . HIS B 1 79 ? -24.014 43.814 -18.514 1.00 14.69 79 HIS B C 1
ATOM 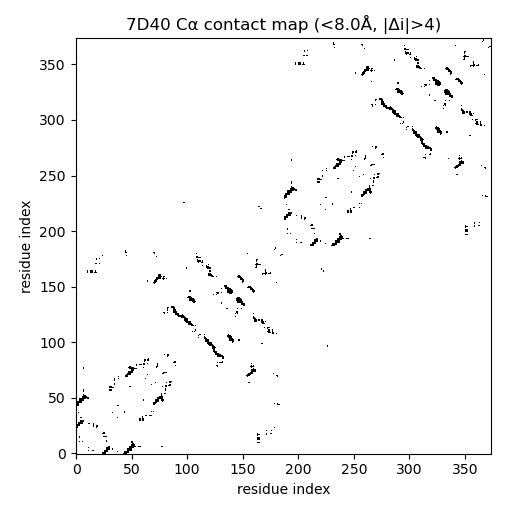2029 O O . HIS B 1 79 ? -23.956 42.610 -18.753 1.00 15.45 79 HIS B O 1
ATOM 2036 N N . GLN B 1 80 ? -23.662 44.758 -19.365 1.00 14.99 80 GLN B N 1
ATOM 2037 C CA . GLN B 1 80 ? -23.099 44.426 -20.730 1.00 16.26 80 GLN B CA 1
ATOM 2038 C C . GLN B 1 80 ? -21.772 43.626 -20.614 1.00 16.42 80 GLN B C 1
ATOM 2039 O O . GLN B 1 80 ? -21.578 42.621 -21.374 1.00 17.12 80 GLN B O 1
ATOM 2045 N N . LEU B 1 81 ? -20.906 44.019 -19.680 1.00 15.71 81 LEU B N 1
ATOM 2046 C CA . LEU B 1 81 ? -19.610 43.374 -19.492 1.00 16.94 81 LEU B CA 1
ATOM 2047 C C . LEU B 1 81 ? -19.831 41.964 -18.983 1.00 18.60 81 LEU B C 1
ATOM 2048 O O . LEU B 1 81 ? -19.151 41.015 -19.432 1.00 18.01 81 LEU B O 1
ATOM 2053 N N . ILE B 1 82 ? -20.785 41.770 -18.051 1.00 18.34 82 ILE B N 1
ATOM 2054 C CA . ILE B 1 82 ? -21.094 40.413 -17.578 1.00 18.12 82 ILE B CA 1
ATOM 2055 C C . ILE B 1 82 ? -21.548 39.562 -18.799 1.00 18.28 82 ILE B C 1
ATOM 2056 O O . ILE B 1 82 ? -21.132 38.399 -18.982 1.00 18.07 82 ILE B O 1
ATOM 2061 N N . ALA B 1 83 ? -22.435 40.095 -19.617 1.00 16.55 83 ALA B N 1
ATOM 2062 C CA . ALA B 1 83 ? -22.942 39.350 -20.778 1.00 18.52 83 ALA B CA 1
ATOM 2063 C C . ALA B 1 83 ? -21.785 38.919 -21.716 1.00 19.93 83 ALA B C 1
ATOM 2064 O O . ALA B 1 83 ? -21.722 37.688 -22.126 1.00 21.20 83 ALA B O 1
ATOM 2066 N N . LEU B 1 84 ? -20.884 39.841 -22.007 1.00 20.09 84 LEU B N 1
ATOM 2067 C CA . LEU B 1 84 ? -19.704 39.563 -22.884 1.00 24.32 84 LEU B CA 1
ATOM 2068 C C . LEU B 1 84 ? -18.808 38.512 -22.230 1.00 22.75 84 LEU B C 1
ATOM 2069 O O . LEU B 1 84 ? -18.435 37.515 -22.891 1.00 21.71 84 LEU B O 1
ATOM 2074 N N . ALA B 1 85 ? -18.564 38.654 -20.944 1.00 20.08 85 ALA B N 1
ATOM 2075 C CA . ALA B 1 85 ? -17.680 37.707 -20.217 1.00 20.98 85 ALA B CA 1
ATOM 2076 C C . ALA B 1 85 ? -18.115 36.261 -20.403 1.00 22.15 85 ALA B C 1
ATOM 2077 O O . ALA B 1 85 ? -17.238 35.352 -20.555 1.00 25.47 85 ALA B O 1
ATOM 2079 N N . TYR B 1 86 ? -19.410 36.002 -20.336 1.00 18.38 86 TYR B N 1
ATOM 2080 C CA . TYR B 1 86 ? -19.993 34.650 -20.400 1.00 20.26 86 TYR B CA 1
ATOM 2081 C C . TYR B 1 86 ? -20.374 34.236 -21.811 1.00 20.88 86 TYR B C 1
ATOM 2082 O O . TYR B 1 86 ? -21.146 33.254 -22.010 1.00 24.88 86 TYR B O 1
ATOM 2091 N N . GLY B 1 87 ? -19.943 35.025 -22.790 1.00 22.06 87 GLY B N 1
ATOM 2092 C CA . GLY B 1 87 ? -20.179 34.608 -24.197 1.00 24.03 87 GLY B CA 1
ATOM 2093 C C . GLY B 1 87 ? -21.495 35.053 -24.835 1.00 27.89 87 GLY B C 1
ATOM 2094 O O . GLY B 1 87 ? -21.836 34.660 -25.989 1.00 26.83 87 GLY B O 1
ATOM 2095 N N . GLY B 1 88 ? -22.285 35.873 -24.134 1.00 25.82 88 GLY B N 1
ATOM 2096 C CA . GLY B 1 88 ? -23.399 36.569 -24.760 1.00 26.22 88 GLY B CA 1
ATOM 2097 C C . GLY B 1 88 ? -22.909 37.688 -25.692 1.00 23.40 88 GLY B C 1
ATOM 2098 O O . GLY B 1 88 ? -21.681 37.896 -25.907 1.00 24.92 88 GLY B O 1
ATOM 2099 N N . GLU B 1 89 ? -23.903 38.374 -26.273 1.00 22.87 89 GLU B N 1
ATOM 2100 C CA . GLU B 1 89 ? -23.651 39.449 -27.250 1.00 21.23 89 GLU B CA 1
ATOM 2101 C C . GLU B 1 89 ? -24.168 40.805 -26.772 1.00 18.83 89 GLU B C 1
ATOM 2102 O O . GLU B 1 89 ? -25.216 40.860 -26.156 1.00 22.12 89 GLU B O 1
ATOM 2104 N N . VAL B 1 90 ? -23.408 41.829 -27.071 1.00 20.52 90 VAL B N 1
ATOM 2105 C CA . VAL B 1 90 ? -23.811 43.227 -26.828 1.00 21.98 90 VAL B CA 1
ATOM 2106 C C . VAL B 1 90 ? -23.689 44.048 -28.096 1.00 22.83 90 VAL B C 1
ATOM 2107 O O . VAL B 1 90 ? -22.805 43.774 -28.952 1.00 24.31 90 VAL B O 1
ATOM 2111 N N . GLY B 1 91 ? -24.615 45.004 -28.273 1.00 21.71 91 GLY B N 1
ATOM 2112 C CA . GLY B 1 91 ? -24.457 45.959 -29.369 1.00 24.75 91 GLY B CA 1
ATOM 2113 C C . GLY B 1 91 ? -25.235 47.221 -29.210 1.00 22.96 91 GLY B C 1
ATOM 2114 O O . GLY B 1 91 ? -25.983 47.408 -28.216 1.00 20.03 91 GLY B O 1
ATOM 2115 N N . ARG B 1 92 ? -25.080 48.097 -30.229 1.00 23.36 92 ARG B N 1
ATOM 2116 C CA . ARG B 1 92 ? -25.739 49.400 -30.194 1.00 22.66 92 ARG B CA 1
ATOM 2117 C C . ARG B 1 92 ? -27.253 49.262 -30.307 1.00 21.28 92 ARG B C 1
ATOM 2118 O O . ARG B 1 92 ? -27.826 48.298 -30.853 1.00 23.78 92 ARG B O 1
ATOM 2126 N N . ALA B 1 93 ? -27.939 50.216 -29.686 1.00 21.03 93 ALA B N 1
ATOM 2127 C CA . ALA B 1 93 ? -29.398 50.300 -29.778 1.00 19.58 93 ALA B CA 1
ATOM 2128 C C . ALA B 1 93 ? -29.804 51.770 -29.948 1.00 19.46 93 ALA B C 1
ATOM 2129 O O . ALA B 1 93 ? -28.983 52.676 -29.859 1.00 22.37 93 ALA B O 1
ATOM 2131 N N . GLU B 1 94 ? -31.079 51.958 -30.191 1.00 20.06 94 GLU B N 1
ATOM 2132 C CA . GLU B 1 94 ? -31.618 53.232 -30.672 1.00 22.61 94 GLU B CA 1
ATOM 2133 C C . GLU B 1 94 ? -31.748 54.367 -29.669 1.00 21.19 94 GLU B C 1
ATOM 2134 O O . GLU B 1 94 ? -31.413 55.586 -29.940 1.00 20.33 94 GLU B O 1
ATOM 2140 N N . ALA B 1 95 ? -32.324 54.032 -28.505 1.00 19.27 95 ALA B N 1
ATOM 2141 C CA . ALA B 1 95 ? -32.767 55.100 -27.568 1.00 19.85 95 ALA B CA 1
ATOM 2142 C C . ALA B 1 95 ? -31.650 55.458 -26.661 1.00 19.73 95 ALA B C 1
ATOM 2143 O O . ALA B 1 95 ? -31.561 54.975 -25.537 1.00 18.53 95 ALA B O 1
ATOM 2145 N N . GLU B 1 96 ? -30.716 56.271 -27.145 1.00 19.51 96 GLU B N 1
ATOM 2146 C CA . GLU B 1 96 ? -29.450 56.487 -26.428 1.00 22.01 96 GLU B CA 1
ATOM 2147 C C . GLU B 1 96 ? -29.560 57.342 -25.168 1.00 23.16 96 GLU B C 1
ATOM 2148 O O . GLU B 1 96 ? -28.721 57.249 -24.301 1.00 23.08 96 GLU B O 1
ATOM 2154 N N . GLU B 1 97 ? -30.448 58.309 -25.167 1.00 23.23 97 GLU B N 1
ATOM 2155 C CA . GLU B 1 97 ? -30.536 59.343 -24.104 1.00 26.90 97 GLU B CA 1
ATOM 2156 C C . GLU B 1 97 ? -31.113 58.700 -22.835 1.00 23.86 97 GLU B C 1
ATOM 2157 O O . GLU B 1 97 ? -31.830 57.661 -22.937 1.00 24.37 97 GLU B O 1
ATOM 2163 N N . TYR B 1 98 ? -30.786 59.286 -21.702 1.00 22.83 98 TYR B N 1
ATOM 2164 C CA . TYR B 1 98 ? -31.434 58.804 -20.423 1.00 23.83 98 TYR B CA 1
ATOM 2165 C C . TYR B 1 98 ? -32.899 59.094 -20.418 1.00 23.27 98 TYR B C 1
ATOM 2166 O O . TYR B 1 98 ? -33.303 60.223 -20.767 1.00 24.67 98 TYR B O 1
ATOM 2175 N N . ALA B 1 99 ? -33.732 58.135 -20.057 1.00 21.40 99 ALA B N 1
ATOM 2176 C CA . ALA B 1 99 ? -35.186 58.383 -19.991 1.00 27.34 99 ALA B CA 1
ATOM 2177 C C . ALA B 1 99 ? -35.887 57.429 -18.990 1.00 26.19 99 ALA B C 1
ATOM 2178 O O . ALA B 1 99 ? -35.385 56.346 -18.760 1.00 25.56 99 ALA B O 1
ATOM 2180 N N . LEU B 1 100 ? -37.066 57.825 -18.510 1.00 22.09 100 LEU B N 1
ATOM 2181 C CA . LEU B 1 100 ? -37.876 56.972 -17.647 1.00 22.26 100 LEU B CA 1
ATOM 2182 C C . LEU B 1 100 ? -38.440 55.893 -18.513 1.00 25.06 100 LEU B C 1
ATOM 2183 O O . LEU B 1 100 ? -39.102 56.201 -19.517 1.00 24.32 100 LEU B O 1
ATOM 2188 N N . THR B 1 101 ? -38.155 54.627 -18.215 1.00 19.72 101 THR B N 1
ATOM 2189 C CA . THR B 1 101 ? -38.569 53.468 -18.950 1.00 18.83 101 THR B CA 1
ATOM 2190 C C . THR B 1 101 ? -39.402 52.516 -18.105 1.00 18.85 101 THR B C 1
ATOM 2191 O O . THR B 1 101 ? -39.012 52.202 -16.958 1.00 17.32 101 THR B O 1
ATOM 2195 N N . LYS B 1 102 ? -40.560 52.071 -18.598 1.00 19.15 102 LYS B N 1
ATOM 2196 C CA . LYS B 1 102 ? -41.436 51.164 -17.830 1.00 20.29 102 LYS B CA 1
ATOM 2197 C C . LYS B 1 102 ? -40.867 49.761 -18.008 1.00 18.12 102 LYS B C 1
ATOM 2198 O O . LYS B 1 102 ? -40.668 49.300 -19.131 1.00 17.96 102 LYS B O 1
ATOM 2204 N N . VAL B 1 103 ? -40.459 49.133 -16.868 1.00 19.05 103 VAL B N 1
ATOM 2205 C CA . VAL B 1 103 ? -39.809 47.843 -16.863 1.00 16.99 103 VAL B CA 1
ATOM 2206 C C . VAL B 1 103 ? -40.862 46.847 -16.305 1.00 17.54 103 VAL B C 1
ATOM 2207 O O . VAL B 1 103 ? -41.519 47.127 -15.257 1.00 18.64 103 VAL B O 1
ATOM 2211 N N . TYR B 1 104 ? -40.931 45.723 -17.009 1.00 19.43 104 TYR B N 1
ATOM 2212 C CA . TYR B 1 104 ? -41.759 44.586 -16.673 1.00 20.26 104 TYR B CA 1
ATOM 2213 C C . TYR B 1 104 ? -40.894 43.463 -16.138 1.00 17.39 104 TYR B C 1
ATOM 2214 O O . TYR B 1 104 ? -40.008 42.971 -16.828 1.00 18.58 104 TYR B O 1
ATOM 2223 N N . VAL B 1 105 ? -41.258 43.041 -14.960 1.00 18.30 105 VAL B N 1
ATOM 2224 C CA . VAL B 1 105 ? -40.552 41.916 -14.283 1.00 19.73 105 VAL B CA 1
ATOM 2225 C C . VAL B 1 105 ? -41.102 40.579 -14.748 1.00 20.18 105 VAL B C 1
ATOM 2226 O O . VAL B 1 105 ? -42.254 40.268 -14.516 1.00 24.58 105 VAL B O 1
ATOM 2230 N N . ASP B 1 106 ? -40.249 39.797 -15.351 1.00 20.50 106 ASP B N 1
ATOM 2231 C CA . ASP B 1 106 ? -40.618 38.439 -15.813 1.00 20.44 106 ASP B CA 1
ATOM 2232 C C . ASP B 1 106 ? -40.373 37.354 -14.790 1.00 24.57 106 ASP B C 1
ATOM 2233 O O . ASP B 1 106 ? -41.104 36.308 -14.766 1.00 23.11 106 ASP B O 1
ATOM 2238 N N . LYS B 1 107 ? -39.372 37.570 -13.950 1.00 20.21 107 LYS B N 1
ATOM 2239 C CA . LYS B 1 107 ? -39.030 36.607 -12.915 1.00 20.60 107 LYS B CA 1
ATOM 2240 C C . LYS B 1 107 ? -38.566 37.362 -11.684 1.00 22.94 107 LYS B C 1
ATOM 2241 O O . LYS B 1 107 ? -37.583 38.066 -11.807 1.00 21.97 107 LYS B O 1
ATOM 2247 N N . GLU B 1 108 ? -39.346 37.315 -10.589 1.00 19.79 108 GLU B N 1
ATOM 2248 C CA . GLU B 1 108 ? -39.099 38.069 -9.422 1.00 20.79 108 GLU B CA 1
ATOM 2249 C C . GLU B 1 108 ? -37.685 37.805 -8.931 1.00 21.82 108 GLU B C 1
ATOM 2250 O O . GLU B 1 108 ? -36.829 38.593 -8.470 1.00 19.09 108 GLU B O 1
ATOM 2264 C CA . ASP B 1 110 ? -33.910 37.798 -6.107 1.00 19.87 110 ASP B CA 1
ATOM 2265 C C . ASP B 1 110 ? -34.004 39.328 -6.157 1.00 18.75 110 ASP B C 1
ATOM 2266 O O . ASP B 1 110 ? -34.502 39.922 -5.181 1.00 18.73 110 ASP B O 1
ATOM 2271 N N . LEU B 1 111 ? -33.540 39.930 -7.257 1.00 16.86 111 LEU B N 1
ATOM 2272 C CA . LEU B 1 111 ? -33.576 41.400 -7.423 1.00 17.88 111 LEU B CA 1
ATOM 2273 C C . LEU B 1 111 ? -34.876 42.074 -7.254 1.00 17.04 111 LEU B C 1
ATOM 2274 O O . LEU B 1 111 ? -34.926 43.196 -6.804 1.00 16.77 111 LEU B O 1
ATOM 2279 N N . PHE B 1 112 ? -35.997 41.370 -7.518 1.00 18.06 112 PHE B N 1
ATOM 2280 C CA . PHE B 1 112 ? -37.256 42.034 -7.534 1.00 16.34 112 PHE B CA 1
ATOM 2281 C C . PHE B 1 112 ? -38.262 41.528 -6.480 1.00 19.03 112 PHE B C 1
ATOM 2282 O O . PHE B 1 112 ? -39.460 41.850 -6.581 1.00 19.87 112 PHE B O 1
ATOM 2290 N N . LYS B 1 113 ? -37.749 40.850 -5.438 1.00 18.75 113 LYS B N 1
ATOM 2291 C CA . LYS B 1 113 ? -38.562 40.708 -4.197 1.00 19.72 113 LYS B CA 1
ATOM 2292 C C . LYS B 1 113 ? -39.055 42.012 -3.647 1.00 20.75 113 LYS B C 1
ATOM 2293 O O . LYS B 1 113 ? -38.298 42.983 -3.541 1.00 17.01 113 LYS B O 1
ATOM 2296 N N . ASN B 1 114 ? -40.356 42.125 -3.266 1.00 19.34 114 ASN B N 1
ATOM 2297 C CA . ASN B 1 114 ? -40.873 43.345 -2.668 1.00 21.62 114 ASN B CA 1
ATOM 2298 C C . ASN B 1 114 ? -40.858 44.540 -3.632 1.00 22.90 114 ASN B C 1
ATOM 2299 O O . ASN B 1 114 ? -40.832 45.698 -3.178 1.00 24.50 114 ASN B O 1
ATOM 2304 N N . VAL B 1 115 ? -40.818 44.231 -4.938 1.00 18.25 115 VAL B N 1
ATOM 2305 C CA . VAL B 1 115 ? -40.929 45.190 -6.005 1.00 18.95 115 VAL B CA 1
ATOM 2306 C C . VAL B 1 115 ? -42.147 44.838 -6.816 1.00 18.37 115 VAL B C 1
ATOM 2307 O O . VAL B 1 115 ? -42.336 43.683 -7.122 1.00 20.50 115 VAL B O 1
ATOM 2311 N N . PRO B 1 116 ? -42.926 45.877 -7.199 1.00 19.18 116 PRO B N 1
ATOM 2312 C CA . PRO B 1 116 ? -44.061 45.527 -8.058 1.00 23.06 116 PRO B CA 1
ATOM 2313 C C . PRO B 1 116 ? -43.647 44.902 -9.407 1.00 21.20 116 PRO B C 1
ATOM 2314 O O . PRO B 1 116 ? -42.524 45.098 -9.852 1.00 21.62 116 PRO B O 1
ATOM 2318 N N . ARG B 1 117 ? -44.569 44.227 -10.084 1.00 18.65 117 ARG B N 1
ATOM 2319 C CA . ARG B 1 117 ? -44.258 43.616 -11.377 1.00 23.21 117 ARG B CA 1
ATOM 2320 C C . ARG B 1 117 ? -43.797 44.628 -12.439 1.00 20.31 117 ARG B C 1
ATOM 2321 O O . ARG B 1 117 ? -42.963 44.311 -13.287 1.00 26.60 117 ARG B O 1
ATOM 2329 N N . GLU B 1 118 ? -44.345 45.839 -12.382 1.00 22.06 118 GLU B N 1
ATOM 2330 C CA . GLU B 1 118 ? -44.026 46.909 -13.327 1.00 24.40 118 GLU B CA 1
ATOM 2331 C C . GLU B 1 118 ? -43.544 48.075 -12.531 1.00 21.44 118 GLU B C 1
ATOM 2332 O O . GLU B 1 118 ? -44.125 48.377 -11.488 1.00 21.43 118 GLU B O 1
ATOM 2338 N N . PHE B 1 119 ? -42.504 48.781 -13.025 1.00 20.26 119 PHE B N 1
ATOM 2339 C CA . PHE B 1 119 ? -42.018 49.963 -12.369 1.00 19.13 119 PHE B CA 1
ATOM 2340 C C . PHE B 1 119 ? -41.277 50.788 -13.377 1.00 16.59 119 PHE B C 1
ATOM 2341 O O . PHE B 1 119 ? -40.722 50.255 -14.365 1.00 18.15 119 PHE B O 1
ATOM 2349 N N . ASN B 1 120 ? -41.108 52.085 -13.057 1.00 17.00 120 ASN B N 1
ATOM 2350 C CA . ASN B 1 120 ? -40.351 52.907 -13.957 1.00 16.04 120 ASN B CA 1
ATOM 2351 C C . ASN B 1 120 ? -38.901 53.030 -13.495 1.00 15.08 120 ASN B C 1
ATOM 2352 O O . ASN B 1 120 ? -38.663 53.220 -12.334 1.00 16.82 120 ASN B O 1
ATOM 2357 N N . ALA B 1 121 ? -38.008 53.030 -14.466 1.00 14.96 121 ALA B N 1
ATOM 2358 C CA . ALA B 1 121 ? -36.578 53.084 -14.196 1.00 14.96 121 ALA B CA 1
ATOM 2359 C C . ALA B 1 121 ? -35.890 54.120 -15.068 1.00 15.27 121 ALA B C 1
ATOM 2360 O O . ALA B 1 121 ? -36.289 54.345 -16.203 1.00 16.88 121 ALA B O 1
ATOM 2362 N N . TRP B 1 122 ? -34.815 54.684 -14.540 1.00 14.15 122 TRP B N 1
ATOM 2363 C CA . TRP B 1 122 ? -33.952 55.595 -15.274 1.00 13.48 122 TRP B CA 1
ATOM 2364 C C . TRP B 1 122 ? -32.953 54.831 -16.052 1.00 15.38 122 TRP B C 1
ATOM 2365 O O . TRP B 1 122 ? -32.116 54.169 -15.440 1.00 15.22 122 TRP B O 1
ATOM 2376 N N . ALA B 1 123 ? -32.995 54.951 -17.370 1.00 16.26 123 ALA B N 1
ATOM 2377 C CA . ALA B 1 123 ? -32.119 54.144 -18.227 1.00 17.28 123 ALA B CA 1
ATOM 2378 C C . ALA B 1 123 ? -31.776 54.816 -19.498 1.00 18.59 123 ALA B C 1
ATOM 2379 O O . ALA B 1 123 ? -32.636 55.510 -20.088 1.00 21.05 123 ALA B O 1
ATOM 2381 N N . SER B 1 124 ? -30.566 54.548 -19.951 1.00 17.28 124 SER B N 1
ATOM 2382 C CA . SER B 1 124 ? -30.177 54.784 -21.315 1.00 18.57 124 SER B CA 1
ATOM 2383 C C . SER B 1 124 ? -30.174 53.456 -22.075 1.00 19.84 124 SER B C 1
ATOM 2384 O O . SER B 1 124 ? -30.057 52.355 -21.466 1.00 21.80 124 SER B O 1
ATOM 2387 N N . HIS B 1 125 ? -30.351 53.513 -23.385 1.00 18.12 125 HIS B N 1
ATOM 2388 C CA . HIS B 1 125 ? -30.309 52.309 -24.202 1.00 16.19 125 HIS B CA 1
ATOM 2389 C C . HIS B 1 125 ? -29.458 52.530 -25.436 1.00 19.29 125 HIS B C 1
ATOM 2390 O O . HIS B 1 125 ? -29.847 52.116 -26.555 1.00 23.43 125 HIS B O 1
ATOM 2397 N N . LYS B 1 126 ? -28.357 53.203 -25.204 1.00 17.76 126 LYS B N 1
ATOM 2398 C CA . LYS B 1 126 ? -27.319 53.319 -26.254 1.00 18.01 126 LYS B CA 1
ATOM 2399 C C . LYS B 1 126 ? -26.684 51.982 -26.650 1.00 19.99 126 LYS B C 1
ATOM 2400 O O . LYS B 1 126 ? -26.371 51.754 -27.824 1.00 20.66 126 LYS B O 1
ATOM 2406 N N . ASP B 1 127 ? -26.546 51.083 -25.653 1.00 19.09 127 ASP B N 1
ATOM 2407 C CA . ASP B 1 127 ? -26.085 49.737 -25.907 1.00 17.86 127 ASP B CA 1
ATOM 2408 C C . ASP B 1 127 ? -26.951 48.828 -25.117 1.00 18.54 127 ASP B C 1
ATOM 2409 O O . ASP B 1 127 ? -27.532 49.289 -24.127 1.00 19.89 127 ASP B O 1
ATOM 2414 N N . GLU B 1 128 ? -27.020 47.553 -25.488 1.00 18.15 128 GLU B N 1
ATOM 2415 C CA . GLU B 1 128 ? -27.850 46.584 -24.756 1.00 18.47 128 GLU B CA 1
ATOM 2416 C C . GLU B 1 128 ? -27.327 45.152 -24.990 1.00 19.37 128 GLU B C 1
ATOM 2417 O O . GLU B 1 128 ? -26.497 44.912 -25.890 1.00 21.90 128 GLU B O 1
ATOM 2423 N N . VAL B 1 129 ? -27.829 44.222 -24.161 1.00 16.65 129 VAL B N 1
ATOM 2424 C CA . VAL B 1 129 ? -27.508 42.808 -24.359 1.00 18.69 129 VAL B CA 1
ATOM 2425 C C . VAL B 1 129 ? -28.480 42.341 -25.465 1.00 23.66 129 VAL B C 1
ATOM 2426 O O . VAL B 1 129 ? -29.689 42.372 -25.279 1.00 24.65 129 VAL B O 1
ATOM 2430 N N . LYS B 1 130 ? -27.884 41.890 -26.562 1.00 23.10 130 LYS B N 1
ATOM 2431 C CA . LYS B 1 130 ? -28.564 41.348 -27.772 1.00 26.38 130 LYS B CA 1
ATOM 2432 C C . LYS B 1 130 ? -28.770 39.810 -27.667 1.00 32.19 130 LYS B C 1
ATOM 2433 O O . LYS B 1 130 ? -29.632 39.287 -28.367 1.00 31.98 130 LYS B O 1
ATOM 2439 N N . LYS B 1 131 ? -27.941 39.103 -26.891 1.00 28.69 131 LYS B N 1
ATOM 2440 C CA . LYS B 1 131 ? -28.033 37.648 -26.764 1.00 30.31 131 LYS B CA 1
ATOM 2441 C C . LYS B 1 131 ? -27.548 37.369 -25.336 1.00 25.41 131 LYS B C 1
ATOM 2442 O O . LYS B 1 131 ? -26.368 37.631 -25.052 1.00 26.75 131 LYS B O 1
ATOM 2444 N N . VAL B 1 132 ? -28.431 36.866 -24.492 1.00 27.52 132 VAL B N 1
ATOM 2445 C CA . VAL B 1 132 ? -28.160 36.506 -23.097 1.00 26.00 132 VAL B CA 1
ATOM 2446 C C . VAL B 1 132 ? -27.178 35.321 -23.103 1.00 25.73 132 VAL B C 1
ATOM 2447 O O . VAL B 1 132 ? -27.320 34.422 -23.930 1.00 27.27 132 VAL B O 1
ATOM 2451 N N . PRO B 1 133 ? -26.192 35.293 -22.209 1.00 26.46 133 PRO B N 1
ATOM 2452 C CA . PRO B 1 133 ? -25.241 34.147 -22.309 1.00 22.02 133 PRO B CA 1
ATOM 2453 C C . PRO B 1 133 ? -25.987 32.857 -21.986 1.00 23.04 133 PRO B C 1
ATOM 2454 O O . PRO B 1 133 ? -26.983 32.852 -21.252 1.00 24.36 133 PRO B O 1
ATOM 2458 N N . GLU B 1 134 ? -25.445 31.732 -22.482 1.00 24.20 134 GLU B N 1
ATOM 2459 C CA . GLU B 1 134 ? -25.853 30.433 -21.999 1.00 29.84 134 GLU B CA 1
ATOM 2460 C C . GLU B 1 134 ? -25.649 30.395 -20.488 1.00 22.94 134 GLU B C 1
ATOM 2461 O O . GLU B 1 134 ? -24.627 30.909 -19.950 1.00 28.12 134 GLU B O 1
ATOM 2465 N N . GLY B 1 135 ? -26.661 29.856 -19.838 1.00 25.16 135 GLY B N 1
ATOM 2466 C CA . GLY B 1 135 ? -26.700 29.626 -18.421 1.00 23.77 135 GLY B CA 1
ATOM 2467 C C . GLY B 1 135 ? -27.253 30.806 -17.620 1.00 26.12 135 GLY B C 1
ATOM 2468 O O . GLY B 1 135 ? -27.253 30.722 -16.403 1.00 22.20 135 GLY B O 1
ATOM 2469 N N . PHE B 1 136 ? -27.718 31.838 -18.349 1.00 21.07 136 PHE B N 1
ATOM 2470 C CA . PHE B 1 136 ? -28.336 33.067 -17.779 1.00 22.56 136 PHE B CA 1
ATOM 2471 C C . PHE B 1 136 ? -29.776 33.055 -18.179 1.00 23.17 136 PHE B C 1
ATOM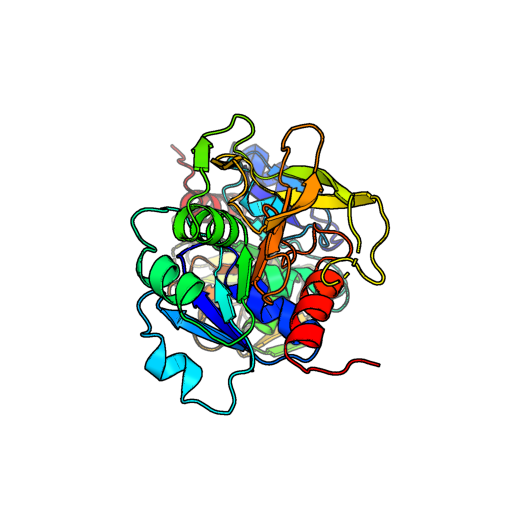 2472 O O . PHE B 1 136 ? -30.168 32.339 -19.126 1.00 22.74 136 PHE B O 1
ATOM 2480 N N . GLU B 1 137 ? -30.588 33.806 -17.469 1.00 18.43 137 GLU B N 1
ATOM 2481 C CA . GLU B 1 137 ? -31.978 33.972 -17.692 1.00 17.95 137 GLU B CA 1
ATOM 2482 C C . GLU B 1 137 ? -32.316 35.431 -17.678 1.00 21.16 137 GLU B C 1
ATOM 2483 O O . GLU B 1 137 ? -31.680 36.208 -16.934 1.00 19.31 137 GLU B O 1
ATOM 2489 N N . ILE B 1 138 ? -33.335 35.805 -18.449 1.00 21.21 138 ILE B N 1
ATOM 2490 C CA . ILE B 1 138 ? -33.897 37.157 -18.365 1.00 21.24 138 ILE B CA 1
ATOM 2491 C C . ILE B 1 138 ? -34.811 37.318 -17.191 1.00 20.23 138 ILE B C 1
ATOM 2492 O O . ILE B 1 138 ? -35.760 36.511 -16.976 1.00 21.31 138 ILE B O 1
ATOM 2497 N N . LEU B 1 139 ? -34.668 38.453 -16.452 1.00 17.10 139 LEU B N 1
ATOM 2498 C CA . LEU B 1 139 ? -35.549 38.779 -15.347 1.00 18.19 139 LEU B CA 1
ATOM 2499 C C . LEU B 1 139 ? -36.579 39.835 -15.648 1.00 17.04 139 LEU B C 1
ATOM 2500 O O . LEU B 1 139 ? -37.576 39.864 -14.994 1.00 18.01 139 LEU B O 1
ATOM 2505 N N . ALA B 1 140 ? -36.267 40.746 -16.580 1.00 15.57 140 ALA B N 1
ATOM 2506 C CA . ALA B 1 140 ? -37.117 41.901 -16.830 1.00 17.28 140 ALA B CA 1
ATOM 2507 C C . ALA B 1 140 ? -36.848 42.443 -18.243 1.00 16.48 140 ALA B C 1
ATOM 2508 O O . ALA B 1 140 ? -35.795 42.273 -18.796 1.00 17.04 140 ALA B O 1
ATOM 2510 N N . HIS B 1 141 ? -37.812 43.195 -18.780 1.00 16.45 141 HIS B N 1
ATOM 2511 C CA . HIS B 1 141 ? -37.703 43.733 -20.130 1.00 17.17 141 HIS B CA 1
ATOM 2512 C C . HIS B 1 141 ? -38.506 44.972 -20.175 1.00 15.89 141 HIS B C 1
ATOM 2513 O O . HIS B 1 141 ? -39.254 45.228 -19.241 1.00 18.32 141 HIS B O 1
ATOM 2520 N N . SER B 1 142 ? -38.382 45.736 -21.295 1.00 17.43 142 SER B N 1
ATOM 2521 C CA . SER B 1 142 ? -39.190 46.931 -21.494 1.00 17.12 142 SER B CA 1
ATOM 2522 C C . SER B 1 142 ? -39.692 46.817 -22.968 1.00 18.81 142 SER B C 1
ATOM 2523 O O . SER B 1 142 ? -39.303 45.914 -23.696 1.00 20.36 142 SER B O 1
ATOM 2526 N N . ASP B 1 143 ? -40.509 47.782 -23.365 1.00 21.81 143 ASP B N 1
ATOM 2527 C CA . ASP B 1 143 ? -40.947 47.894 -24.739 1.00 27.40 143 ASP B CA 1
ATOM 2528 C C . ASP B 1 143 ? -39.827 47.903 -25.733 1.00 27.37 143 ASP B C 1
ATOM 2529 O O . ASP B 1 143 ? -39.961 47.349 -26.832 1.00 31.48 143 ASP B O 1
ATOM 2534 N N . ILE B 1 144 ? -38.7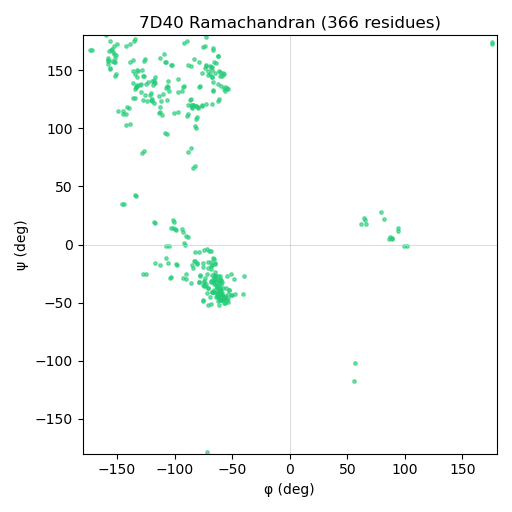49 48.570 -25.404 1.00 25.49 144 ILE B N 1
ATOM 2535 C CA . ILE B 1 144 ? -37.626 48.722 -26.349 1.00 24.62 144 ILE B CA 1
ATOM 2536 C C . ILE B 1 144 ? -36.377 47.927 -26.067 1.00 25.81 144 ILE B C 1
ATOM 2537 O O . ILE B 1 144 ? -35.511 47.975 -26.881 1.00 27.72 144 ILE B O 1
ATOM 2542 N N . CYS B 1 145 ? -36.331 47.143 -24.972 1.00 20.69 145 CYS B N 1
ATOM 2543 C CA . CYS B 1 145 ? -35.198 46.345 -24.609 1.00 20.63 145 CYS B CA 1
ATOM 2544 C C . CYS B 1 145 ? -35.609 44.959 -24.071 1.00 19.81 145 CYS B C 1
ATOM 2545 O O . CYS B 1 145 ? -36.266 44.851 -23.014 1.00 21.47 145 CYS B O 1
ATOM 2548 N N . GLN B 1 146 ? -35.194 43.893 -24.771 1.00 20.06 146 GLN B N 1
ATOM 2549 C CA . GLN B 1 146 ? -35.482 42.557 -24.334 1.00 20.81 146 GLN B CA 1
ATOM 2550 C C . GLN B 1 146 ? -34.847 42.154 -23.035 1.00 21.54 146 GLN B C 1
ATOM 2551 O O . GLN B 1 146 ? -35.373 41.281 -22.339 1.00 20.05 146 GLN B O 1
ATOM 2557 N N . VAL B 1 147 ? -33.713 42.796 -22.701 1.00 20.06 147 VAL B N 1
ATOM 2558 C CA . VAL B 1 147 ? -32.966 42.410 -21.505 1.00 17.80 147 VAL B CA 1
ATOM 2559 C C . VAL B 1 147 ? -32.726 43.620 -20.625 1.00 16.10 147 VAL B C 1
ATOM 2560 O O . VAL B 1 147 ? -31.632 44.175 -20.621 1.00 16.29 147 VAL B O 1
ATOM 2564 N N . GLU B 1 148 ? -33.715 43.977 -19.867 1.00 16.03 148 GLU B N 1
ATOM 2565 C CA . GLU B 1 148 ? -33.552 45.043 -18.834 1.00 15.61 148 GLU B CA 1
ATOM 2566 C C . GLU B 1 148 ? -32.832 44.492 -17.606 1.00 14.87 148 GLU B C 1
ATOM 2567 O O . GLU B 1 148 ? -32.281 45.284 -16.829 1.00 14.38 148 GLU B O 1
ATOM 2573 N N . ALA B 1 149 ? -32.904 43.195 -17.326 1.00 14.40 149 ALA B N 1
ATOM 2574 C CA . ALA B 1 149 ? -32.260 42.590 -16.175 1.00 13.79 149 ALA B CA 1
ATOM 2575 C C . ALA B 1 149 ? -32.049 41.127 -16.513 1.00 16.02 149 ALA B C 1
ATOM 2576 O O . ALA B 1 149 ? -32.815 40.538 -17.183 1.00 15.83 149 ALA B O 1
ATOM 2578 N N . MET B 1 150 ? -31.024 40.575 -15.930 1.00 15.66 150 MET B N 1
ATOM 2579 C CA . MET B 1 150 ? -30.730 39.128 -16.104 1.00 16.53 150 MET B CA 1
ATOM 2580 C C . MET B 1 150 ? -29.968 38.641 -14.930 1.00 17.99 150 MET B C 1
ATOM 2581 O O . MET B 1 150 ? -29.448 39.394 -14.117 1.00 16.52 150 MET B O 1
ATOM 2586 N N . LYS B 1 151 ? -29.849 37.305 -14.828 1.00 15.79 151 LYS B N 1
ATOM 2587 C CA . LYS B 1 151 ? -28.925 36.779 -13.827 1.00 18.07 151 LYS B CA 1
ATOM 2588 C C . LYS B 1 151 ? -28.427 35.383 -14.319 1.00 18.05 151 LYS B C 1
ATOM 2589 O O . LYS B 1 151 ? -29.070 34.736 -15.155 1.00 20.36 151 LYS B O 1
ATOM 2595 N N . HIS B 1 152 ? -27.335 34.920 -13.707 1.00 17.59 152 HIS B N 1
ATOM 2596 C CA . HIS B 1 152 ? -26.940 33.488 -13.903 1.00 19.13 152 HIS B CA 1
ATOM 2597 C C . HIS B 1 152 ? -27.966 32.641 -13.259 1.00 19.33 152 HIS B C 1
ATOM 2598 O O . HIS B 1 152 ? -28.519 32.988 -12.221 1.00 19.71 152 HIS B O 1
ATOM 2605 N N . LYS B 1 153 ? -28.285 31.466 -13.857 1.00 20.22 153 LYS B N 1
ATOM 2606 C CA . LYS B 1 153 ? -29.341 30.627 -13.296 1.00 23.83 153 LYS B CA 1
ATOM 2607 C C . LYS B 1 153 ? -29.060 30.059 -11.912 1.00 23.97 153 LYS B C 1
ATOM 2608 O O . LYS B 1 153 ? -29.990 29.880 -11.104 1.00 26.97 153 LYS B O 1
ATOM 2614 N N . THR B 1 154 ? -27.816 29.837 -11.615 1.00 23.38 154 THR B N 1
ATOM 2615 C CA . THR B 1 154 ? -27.433 29.339 -10.265 1.00 25.48 154 THR B CA 1
ATOM 2616 C C . THR B 1 154 ? -26.393 30.149 -9.453 1.00 26.50 154 THR B C 1
ATOM 2617 O O . THR B 1 154 ? -26.459 30.091 -8.177 1.00 26.73 154 THR B O 1
ATOM 2621 N N . LYS B 1 155 ? -25.501 30.921 -10.119 1.00 22.59 155 LYS B N 1
ATOM 2622 C CA . LYS B 1 155 ? -24.472 31.701 -9.450 1.00 21.93 155 LYS B CA 1
ATOM 2623 C C . LYS B 1 155 ? -25.080 33.069 -9.122 1.00 21.58 155 LYS B C 1
ATOM 2624 O O . LYS B 1 155 ? -25.970 33.487 -9.840 1.00 16.53 155 LYS B O 1
ATOM 2630 N N . PRO B 1 156 ? -24.566 33.727 -8.115 1.00 19.51 156 PRO B N 1
ATOM 2631 C CA . PRO B 1 156 ? -25.111 35.060 -7.727 1.00 18.63 156 PRO B CA 1
ATOM 2632 C C . PRO B 1 156 ? -24.505 36.187 -8.570 1.00 17.24 156 PRO B C 1
ATOM 2633 O O . PRO B 1 156 ? -23.766 37.006 -8.084 1.00 17.10 156 PRO B O 1
ATOM 2637 N N . ILE B 1 157 ? -24.813 36.161 -9.840 1.00 15.56 157 ILE B N 1
ATOM 2638 C CA . ILE B 1 157 ? -24.300 37.146 -10.806 1.00 17.12 157 ILE B CA 1
ATOM 2639 C C . ILE B 1 157 ? -25.549 37.745 -11.451 1.00 17.71 157 ILE B C 1
ATOM 2640 O O . ILE B 1 157 ? -26.403 37.043 -12.078 1.00 17.37 157 ILE B O 1
ATOM 2645 N N . TYR B 1 158 ? -25.653 39.094 -11.358 1.00 15.38 158 TYR B N 1
ATOM 2646 C CA . TYR B 1 158 ? -26.890 39.831 -11.745 1.00 13.34 158 TYR B CA 1
ATOM 2647 C C . TYR B 1 158 ? -26.546 41.024 -12.619 1.00 13.77 158 TYR B C 1
ATOM 2648 O O . TYR B 1 158 ? -25.432 41.567 -12.436 1.00 14.83 158 TYR B O 1
ATOM 2657 N N . GLY B 1 159 ? -27.391 41.323 -13.589 1.00 13.30 159 GLY B N 1
ATOM 2658 C CA . GLY B 1 159 ? -27.199 42.486 -14.450 1.00 14.30 159 GLY B CA 1
ATOM 2659 C C . GLY B 1 159 ? -28.491 43.289 -14.590 1.00 13.06 159 GLY B C 1
ATOM 2660 O O . GLY B 1 159 ? -29.576 42.732 -14.674 1.00 14.22 159 GLY B O 1
ATOM 2661 N N . VAL B 1 160 ? -28.392 44.645 -14.530 1.00 12.72 160 VAL B N 1
ATOM 2662 C CA . VAL B 1 160 ? -29.485 45.517 -14.843 1.00 12.71 160 VAL B CA 1
ATOM 2663 C C . VAL B 1 160 ? -29.031 46.577 -15.861 1.00 12.45 160 VAL B C 1
ATOM 2664 O O . VAL B 1 160 ? -27.920 47.106 -15.761 1.00 14.84 160 VAL B O 1
ATOM 2668 N N . GLN B 1 161 ? -29.906 46.846 -16.836 1.00 12.93 161 GLN B N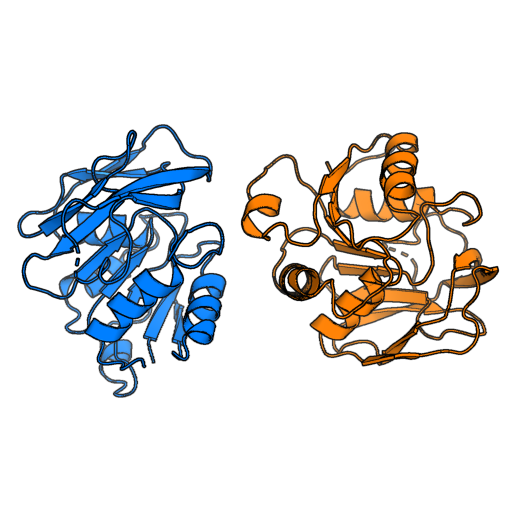 1
ATOM 2669 C CA . GLN B 1 161 ? -29.629 47.797 -17.904 1.00 12.29 161 GLN B CA 1
ATOM 2670 C C . GLN B 1 161 ? -29.829 49.247 -17.409 1.00 16.17 161 GLN B C 1
ATOM 2671 O O . GLN B 1 161 ? -29.071 50.157 -17.816 1.00 14.17 161 GLN B O 1
ATOM 2677 N N . PHE B 1 162 ? -30.767 49.386 -16.504 1.00 12.77 162 PHE B N 1
ATOM 2678 C CA . PHE B 1 162 ? -31.163 50.681 -15.897 1.00 13.29 162 PHE B CA 1
ATOM 2679 C C . PHE B 1 162 ? -30.333 50.977 -14.660 1.00 13.20 162 PHE B C 1
ATOM 2680 O O . PHE B 1 162 ? -29.496 50.149 -14.180 1.00 13.36 162 PHE B O 1
ATOM 2688 N N . HIS B 1 163 ? -30.516 52.176 -14.068 1.00 12.81 163 HIS B N 1
ATOM 2689 C CA . HIS B 1 163 ? -29.761 52.632 -12.927 1.00 13.73 163 HIS B CA 1
ATOM 2690 C C . HIS B 1 163 ? -30.596 52.663 -11.650 1.00 14.88 163 HIS B C 1
ATOM 2691 O O . HIS B 1 163 ? -31.352 53.604 -11.363 1.00 15.06 163 HIS B O 1
ATOM 2698 N N . PRO B 1 164 ? -30.523 51.587 -10.832 1.00 11.89 164 PRO B N 1
ATOM 2699 C CA . PRO B 1 164 ? -31.317 51.572 -9.581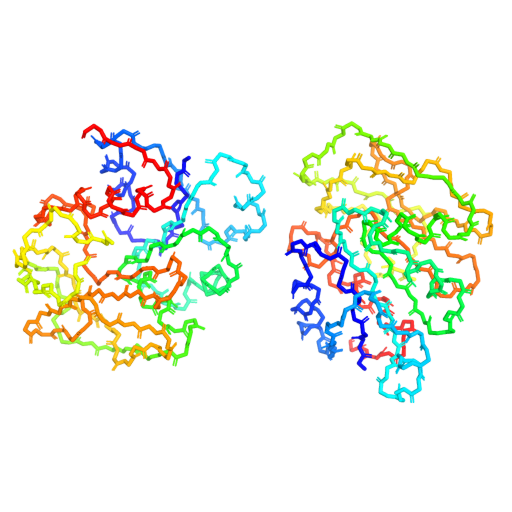 1.00 13.67 164 PRO B CA 1
ATOM 2700 C C . PRO B 1 164 ? -30.836 52.589 -8.551 1.00 13.16 164 PRO B C 1
ATOM 2701 O O . PRO B 1 164 ? -31.560 52.937 -7.634 1.00 14.66 164 PRO B O 1
ATOM 2705 N N . GLU B 1 165 ? -29.620 53.140 -8.723 1.00 13.17 165 GLU B N 1
ATOM 2706 C CA . GLU B 1 165 ? -28.987 53.981 -7.722 1.00 12.35 165 GLU B CA 1
ATOM 2707 C C . GLU B 1 165 ? -29.473 55.431 -7.773 1.00 14.25 165 GLU B C 1
ATOM 2708 O O . GLU B 1 165 ? -29.047 56.209 -6.973 1.00 14.72 165 GLU B O 1
ATOM 2714 N N . VAL B 1 166 ? -30.281 55.756 -8.764 1.00 14.35 166 VAL B N 1
ATOM 2715 C CA . VAL B 1 166 ? -30.793 57.153 -8.875 1.00 16.30 166 VAL B CA 1
ATOM 2716 C C . VAL B 1 166 ? -32.270 57.199 -8.489 1.00 17.36 166 VAL B C 1
ATOM 2717 O O . VAL B 1 166 ? -33.039 56.215 -8.557 1.00 15.25 166 VAL B O 1
ATOM 2721 N N . ALA B 1 167 ? -32.688 58.402 -8.096 1.00 20.25 167 ALA B N 1
ATOM 2722 C CA . ALA B 1 167 ? -33.994 58.559 -7.530 1.00 21.43 167 ALA B CA 1
ATOM 2723 C C . ALA B 1 167 ? -35.118 58.306 -8.499 1.00 20.56 167 ALA B C 1
ATOM 2724 O O . ALA B 1 167 ? -36.169 57.887 -8.067 1.00 22.65 167 ALA B O 1
ATOM 2726 N N . HIS B 1 168 ? -34.923 58.607 -9.763 1.00 23.01 168 HIS B N 1
ATOM 2727 C CA . HIS B 1 168 ? -35.985 58.409 -10.753 1.00 23.41 168 HIS B CA 1
ATOM 2728 C C . HIS B 1 168 ? -36.280 56.889 -10.936 1.00 19.54 168 HIS B C 1
ATOM 2729 O O . HIS B 1 168 ? -37.303 56.543 -11.579 1.00 21.94 168 HIS B O 1
ATOM 2736 N N . THR B 1 169 ? -35.427 55.990 -10.401 1.00 16.31 169 THR B N 1
ATOM 2737 C CA . THR B 1 169 ? -35.813 54.563 -10.537 1.00 16.37 169 THR B CA 1
ATOM 2738 C C . THR B 1 169 ? -36.680 54.145 -9.338 1.00 15.69 169 THR B C 1
ATOM 2739 O O . THR B 1 169 ? -36.190 54.126 -8.184 1.00 15.80 169 THR B O 1
ATOM 2743 N N . GLU B 1 170 ? -37.973 53.906 -9.608 1.00 15.78 170 GLU B N 1
ATOM 2744 C CA . GLU B 1 170 ? -38.874 53.468 -8.573 1.00 16.86 170 GLU B CA 1
ATOM 2745 C C . GLU B 1 170 ? -38.333 52.166 -7.943 1.00 15.57 170 GLU B C 1
ATOM 2746 O O . GLU B 1 170 ? -37.969 51.264 -8.701 1.00 16.04 170 GLU B O 1
ATOM 2752 N N . TYR B 1 171 ? -38.328 52.097 -6.624 1.00 16.24 171 TYR B N 1
ATOM 2753 C CA . TYR B 1 171 ? -37.899 50.859 -5.925 1.00 17.81 171 TYR B CA 1
ATOM 2754 C C . TYR B 1 171 ? -36.406 50.613 -6.171 1.00 16.50 171 TYR B C 1
ATOM 2755 O O . TYR B 1 171 ? -35.915 49.492 -5.941 1.00 14.74 171 TYR B O 1
ATOM 2764 N N . GLY B 1 172 ? -35.647 51.653 -6.626 1.00 14.02 172 GLY B N 1
ATOM 2765 C CA . GLY B 1 172 ? -34.259 51.353 -6.939 1.00 14.35 172 GLY B CA 1
ATOM 2766 C C . GLY B 1 172 ? -33.472 50.880 -5.695 1.00 14.24 172 GLY B C 1
ATOM 2767 O O . GLY B 1 172 ? -32.610 49.954 -5.794 1.00 13.67 172 GLY B O 1
ATOM 2768 N N . ASN B 1 173 ? -33.686 51.512 -4.557 1.00 13.31 173 ASN B N 1
ATOM 2769 C CA . ASN B 1 173 ? -33.007 51.131 -3.327 1.00 14.34 173 ASN B CA 1
ATOM 2770 C C . ASN B 1 173 ? -33.440 49.713 -2.861 1.00 14.12 173 ASN B C 1
ATOM 2771 O O . ASN B 1 173 ? -32.654 48.993 -2.248 1.00 14.19 173 ASN B O 1
ATOM 2776 N N . GLU B 1 174 ? -34.663 49.252 -3.206 1.00 13.33 174 GLU B N 1
ATOM 2777 C CA . GLU B 1 174 ? -35.069 47.918 -2.859 1.00 13.83 174 GLU B CA 1
ATOM 2778 C C . GLU B 1 174 ? -34.378 46.902 -3.712 1.00 14.27 174 GLU B C 1
ATOM 2779 O O . GLU B 1 174 ? -34.024 45.788 -3.231 1.00 14.29 174 GLU B O 1
ATOM 2785 N N . ILE B 1 175 ? -34.153 47.243 -4.993 1.00 14.50 175 ILE B N 1
ATOM 2786 C CA . ILE B 1 175 ? -33.382 46.340 -5.861 1.00 13.33 175 ILE B CA 1
ATOM 2787 C C . ILE B 1 175 ? -31.975 46.172 -5.277 1.00 13.69 175 ILE B C 1
ATOM 2788 O O . ILE B 1 175 ? -31.380 45.077 -5.273 1.00 13.67 175 ILE B O 1
ATOM 2793 N N . LEU B 1 176 ? -31.332 47.327 -5.001 1.00 12.40 176 LEU B N 1
ATOM 2794 C CA . LEU B 1 176 ? -29.992 47.307 -4.370 1.00 13.09 176 LEU B CA 1
ATOM 2795 C C . LEU B 1 176 ? -30.029 46.442 -3.057 1.00 13.31 176 LEU B C 1
ATOM 2796 O O . LEU B 1 176 ? -29.135 45.660 -2.759 1.00 14.15 176 LEU B O 1
ATOM 2801 N N . LYS B 1 177 ? -31.063 46.676 -2.244 1.00 14.89 177 LYS B N 1
ATOM 2802 C CA . LYS B 1 177 ? -31.212 45.948 -0.994 1.00 14.88 177 LYS B CA 1
ATOM 2803 C C . LYS B 1 177 ? -31.292 44.452 -1.276 1.00 15.11 177 LYS B C 1
ATOM 2804 O O . LYS B 1 177 ? -30.686 43.647 -0.550 1.00 13.47 177 LYS B O 1
ATOM 2810 N N . ASN B 1 178 ? -32.061 44.066 -2.299 1.00 15.37 178 ASN B N 1
ATOM 2811 C CA . ASN B 1 178 ? -32.126 42.628 -2.620 1.00 14.30 178 ASN B CA 1
ATOM 2812 C C . ASN B 1 178 ? -30.783 42.026 -2.999 1.00 15.94 178 ASN B C 1
ATOM 2813 O O . ASN B 1 178 ? -30.404 40.955 -2.482 1.00 15.25 178 ASN B O 1
ATOM 2818 N N . PHE B 1 179 ? -29.975 42.781 -3.816 1.00 15.66 179 PHE B N 1
ATOM 2819 C CA . PHE B 1 179 ? -28.635 42.320 -4.064 1.00 14.71 179 PHE B CA 1
ATOM 2820 C C . PHE B 1 179 ? -27.854 42.257 -2.733 1.00 14.34 179 PHE B C 1
ATOM 2821 O O . PHE B 1 179 ? -27.117 41.298 -2.515 1.00 15.62 179 PHE B O 1
ATOM 2829 N N . CYS B 1 180 ? -27.912 43.260 -1.843 1.00 13.53 180 CYS B N 1
ATOM 2830 C CA . CYS B 1 180 ? -27.229 43.168 -0.569 1.00 13.70 180 CYS B CA 1
ATOM 2831 C C . CYS B 1 180 ? -27.673 41.976 0.316 1.00 16.26 180 CYS B C 1
ATOM 2832 O O . CYS B 1 180 ? -26.876 41.364 1.022 1.00 15.58 180 CYS B O 1
ATOM 2835 N N . LYS B 1 181 ? -28.931 41.617 0.207 1.00 14.56 181 LYS B N 1
ATOM 2836 C CA . LYS B 1 181 ? -29.392 40.364 0.857 1.00 15.53 181 LYS B CA 1
ATOM 2837 C C . LYS B 1 181 ? -28.726 39.108 0.349 1.00 16.56 181 LYS B C 1
ATOM 2838 O O . LYS B 1 181 ? -28.323 38.261 1.178 1.00 17.98 181 LYS B O 1
ATOM 2844 N N . VAL B 1 182 ? -28.474 39.037 -0.938 1.00 15.11 182 VAL B N 1
ATOM 2845 C CA . VAL B 1 182 ? -27.744 37.944 -1.469 1.00 15.24 182 VAL B CA 1
ATOM 2846 C C . VAL B 1 182 ? -26.332 37.952 -0.879 1.00 16.35 182 VAL B C 1
ATOM 2847 O O . VAL B 1 182 ? -25.749 36.850 -0.672 1.00 15.90 182 VAL B O 1
ATOM 2851 N N . CYS B 1 183 ? -25.813 39.144 -0.646 1.00 14.83 183 CYS B N 1
ATOM 2852 C CA . CYS B 1 183 ? -24.473 39.349 -0.062 1.00 14.50 183 CYS B CA 1
ATOM 2853 C C . CYS B 1 183 ? -24.410 39.055 1.453 1.00 16.46 183 CYS B C 1
ATOM 2854 O O . CYS B 1 183 ? -23.390 39.264 2.071 1.00 19.44 183 CYS B O 1
ATOM 2857 N N . GLY B 1 184 ? -25.546 38.769 2.028 1.00 17.25 184 GLY B N 1
ATOM 2858 C CA . GLY B 1 184 ? -25.632 38.466 3.446 1.00 19.99 184 GLY B CA 1
ATOM 2859 C C . GLY B 1 184 ? -26.120 39.499 4.399 1.00 21.05 184 GLY B C 1
ATOM 2860 O O . GLY B 1 184 ? -26.120 39.262 5.634 1.00 23.38 184 GLY B O 1
ATOM 2861 N N . TYR B 1 185 ? -26.435 40.672 3.908 1.00 17.25 185 TYR B N 1
ATOM 2862 C CA . TYR B 1 185 ? -26.966 41.688 4.756 1.00 16.94 185 TYR B CA 1
ATOM 2863 C C . TYR B 1 185 ? -28.400 41.379 5.123 1.00 17.04 185 TYR B C 1
ATOM 2864 O O . TYR B 1 185 ? -29.115 40.717 4.369 1.00 19.87 185 TYR B O 1
ATOM 2873 N N . LYS B 1 186 ? -28.774 41.868 6.291 1.00 17.90 186 LYS B N 1
ATOM 2874 C CA . LYS B 1 186 ? -30.129 41.706 6.880 1.00 20.25 186 LYS B CA 1
ATOM 2875 C C . LYS B 1 186 ? -30.737 43.067 7.042 1.00 18.69 186 LYS B C 1
ATOM 2876 O O . LYS B 1 186 ? -30.081 43.993 7.376 1.00 19.28 186 LYS B O 1
ATOM 2880 N N . PHE B 1 187 ? -32.031 43.149 6.746 1.00 17.99 187 PHE B N 1
ATOM 2881 C CA . PHE B 1 187 ? -32.809 44.387 6.772 1.00 19.20 187 PHE B CA 1
ATOM 2882 C C . PHE B 1 187 ? -34.115 44.104 7.518 1.00 24.27 187 PHE B C 1
ATOM 2883 O O . PHE B 1 187 ? -34.780 43.062 7.277 1.00 28.82 187 PHE B O 1
ATOM 2891 N N . GLU B 1 188 ? -34.459 45.019 8.385 1.00 23.93 188 GLU B N 1
ATOM 2892 C CA . GLU B 1 188 ? -35.724 44.882 9.174 1.00 30.76 188 GLU B CA 1
ATOM 2893 C C . GLU B 1 188 ? -36.947 44.966 8.269 1.00 34.15 188 GLU B C 1
ATOM 2894 O O . GLU B 1 188 ? -36.799 45.563 7.151 1.00 41.10 188 GLU B O 1
#

B-factor: mean 23.18, std 8.9, range [11.76, 67.19]

Sequence (374 aa):
MIVILDNGGQYVHRIHRSLKYIGVSSKIVPNTTPLEEIESNKEVKGIILSGGPDIEKAKNCIDIALNAKLPILGICLGHQLIALAYGGEVGRAEAEEYALTKVYVDKEDLFKNVPREFNAWASHKDEVKKVPEGFEILAHSDICQVEAMKHKTKPIYGVQFHPEVAHTEYGNEILKNFCKVCGYKFEMIVILDNGGQYVHRIHRSLKYIGVSSKIVPNTTPLEEIESNKEVKGIILSGGPDIEKAKNCIDIALNAKLPILGICLGHQLIALAYGGEVGRAEAEEYALTKVYVDKEDLFKNVPREFNAWASHKDEVKKVPEGFEILAHSDICQVEAMKHKTKPIYGVQFHPEVAHTEYGNEILKNFCKVCGYKFE

Radius of gyration: 23.84 Å; Cα contacts (8 Å, |Δi|>4): 934; chains: 2; bounding box: 65×53×43 Å

Foldseek 3Di:
DEEEACQPDPCSVLQQVLCVVQPHHYYYDHLQDAQVVQVVPPVYLEYEYEDDDDLVSRQSLLVVLPDDQHAYEYEQSGQQSNQVSLPFDKDAFDQADWDWFWKAFPADDDDVVHDRIWIFTAGRRMAGPGGHPQKDAGMATPRGPHQKIARNPGNYIYGNTQLSDDRTVCSSVDVVVSVVVSVDDHD/DEEEACQPDPCSVLQQVLCVVQPHHYYYDHLQDALVVQVVPPVHLEYEYEDYDDLVSRCSLLVCLPDDQHAYEYEASGQQSNQVSQPFDKDAFDQADWDWFWKAFPADDDDVVHDRIWIFTAGRRMAGPGGHPQKDAGMATPRGPHQKIARNPGNYIYGNTQLSDDSTVCSSVDVVVSVVVSPDDHD

=== Feature glossary ===
Key to the feature types in this record:

pLDDT. pLDDT is the predicted lDDT-Cα score: AlphaFold's confidence that the local environment of each residue (all inter-atomic distances within 15 Å) is correctly placed. It is a per-residue number between 0 and 100, with higher meaning more reliable.

Radius of gyration, Cα contacts, bounding box. The geometric summary reports three shape descriptors. Rg (radius of gyration) measures how spread out the Cα atoms are about their centre of mass; compact globular proteins have small Rg, elongated or unfolded ones large. Cα contacts (<8 Å, |i−j|>4) count long-range residue pairs in spatial proximity — high for tightly packed folds, near zero for rods or random coil. The bounding-box extents give the protein's footprint along x, y, z in Å.

Backbone torsions (φ/ψ). Backbone dihedral angles. Every residue except chain termini has a φ (preceding-C → N → Cα → C) and a ψ (N → Cα → C → next-N). They are reported in degrees following the IUPAC sign convention. Secondary structure is essentially a statement about which (φ, ψ) basin each residue occupies.

Contact-map, Ramachandran, and PAE plots. Plot images: a contact map (which residues are close in 3D, as an N×N binary image), a Ramachandran scatter (backbone torsion angles, revealing secondary-structure composition at a glance), and — for AlphaFold structures — a PAE heatmap (pairwise prediction confidence).

Predicted aligned error. Predicted Aligned Error (PAE) is an AlphaFold confidence matrix: entry (i, j) is the expected error in the position of residue j, in ångströms, when the prediction is superimposed on the true structure at residue i. Low PAE within a block of residues means that block is internally rigid and well-predicted; high PAE between two blocks means their relative placement is uncertain even if each block individually is confident.

Secondary structure (3-state, P-SEA). Three-state secondary structure (P-SEA) collapses the eight DSSP classes into helix (a), strand (b), and coil (c). P-SEA assigns these from Cα geometry alone — distances and angles — without requiring backbone oxygens, so it works on any Cα trace.

Solvent-accessible surface area. Solvent-accessible surface area (SASA) is the area in Å² traced out by the centre of a 1.4 Å probe sphere (a water molecule) rolled over the protein's van der Waals surface (Shrake–Rupley / Lee–Richards construction). Buried residues have near-zero SASA; fully exposed residues can exceed 200 Å². The total SASA scales roughly with the number of surface residues.

Foldseek 3Di. The Foldseek 3Di string encodes local tertiary geometry as a 20-letter alphabet — one character per residue — derived from the relative positions of nearby Cα atoms. Unlike the amino-acid sequence, 3Di is a direct function of the 3D structure, so two proteins with the same fold have similar 3Di strings even at low sequence identity.

B-factor. For experimental (PDB) structures, the B-factor (temperature factor) quantifies the positional spread of each atom in the crystal — a combination of thermal vibration and static disorder — in units of Å². High B-factors mark flexible loops or poorly resolved regions; low B-factors mark the rigid, well-ordered core.

mmCIF coordinates. The mmCIF block holds the 3D Cartesian coordinates of each backbone atom (N, Cα, C, O) in ångströms. mmCIF is the PDB's canonical archive format — a tagged-loop text representation of the atomic model.

InterPro / GO / CATH / organism. Functional annotations link the protein to curated databases. InterPro entries identify conserved domains and families by matching the sequence against member-database signatures (Pfam, PROSITE, CDD, …). Gene Ontology (GO) terms describe molecular function, biological process, and cellular component in a controlled vocabulary. CATH places the structure in a hierarchical fold classification (Class/Architecture/Topology/Homologous-superfamily). The organism is the source species.

Rendered structure images. Structure images are PyMOL renders from six orthogonal camera directions. Cartoon representation draws helices as coils and strands as arrows; sticks shows the backbone as bonds; surface shows the solvent-excluded envelope. Rainbow coloring maps sequence position to hue (blue→red, N→C); chain coloring assigns a distinct color per polypeptide.

Sequence. This is the polypeptide sequence — one letter per residue, N-terminus first. Length ranges from a few dozen residues for small domains to over a thousand for large multi-domain proteins.

Secondary structure (8-state, DSSP). The SS8 string is DSSP's per-residue secondary-structure call. α-helix (H) means an i→i+4 H-bond ladder; β-strand (E) means the residue participates in a β-sheet; 3₁₀ (G) and π (I) are tighter and wider helices; T/S are turns/bends; '-' is loop.

Nearest PDB structures. Structural nearest neighbors (via Foldseek easy-search vs the PDB). Reported per hit: target PDB id, E-value, and alignment TM-score. A TM-score above ~0.5 is the conventional threshold for 'same fold'.